Protein AF-A0A9R1A5L5-F1 (afdb_monomer_lite)

InterPro domains:
  IPR001245 Serine-threonine/tyrosine-protein kinase, catalytic domain [PF07714] (301-394)
  IPR009091 Regulator of chromosome condensation 1/beta-lactamase-inhibitor protein II [G3DSA:2.130.10.30] (58-279)
  IPR009091 Regulator of chromosome condensation 1/beta-lactamase-inhibitor protein II [SSF50985] (92-290)
  IPR011009 Protein kinase-like domain superfamily [SSF56112] (301-444)

Foldseek 3Di:
DDDDDDDDDDDDDPVVVVVVVVVVVVVVPDDPQQAQAFDQWEWEDEPPWIKTWGFDFDPQDPVRDTATWIWIQIPPVRDIATADDPPFHFPHKYYYYQKIKTWGDPPDQKIWIWMFRNVVCVVVVDPHTDTDIFDIGGDFRYKEDEAHKIWTAHSQRDIDIPPQPPFDDDPPQQFSDWEDANFKIWGQHPPHQLDIDMTGDQFDHDDQDDDPNHRFRFDDKYYEHFKIWTAGPQRDIDMGGDLEAPDDPVVGARAFDDWEYEHNKIWTQGPQQAIDMDPDDDPPLRRPFGFPDWYYYHRAIATHGPPDNDPDDDDDDDDADDDDDDDPLQAQLCCVVRVDDDLLRVLQSVLLVLLCQQQVDDQWDFDPPDPDDGDTDGSLVPLLVCLVVVNSVVRGHPVDPDDDDLLSVLSSLSSVLSSQSNPNDSVSHDRVVVVVVSNVVSVVSVVCVVPPVVDDDDDDDDDDDDDDYDDDDDDDDDDDDDDDDDDDDDDDDDDHDPPDPDDDDDDD

Structure (mmCIF, N/CA/C/O backbone):
data_AF-A0A9R1A5L5-F1
#
_entry.id   AF-A0A9R1A5L5-F1
#
loop_
_atom_site.group_PDB
_atom_site.id
_atom_site.type_symbol
_atom_site.label_atom_id
_atom_site.label_alt_id
_atom_site.label_comp_id
_atom_site.label_asym_id
_atom_site.label_entity_id
_atom_site.label_seq_id
_atom_site.pdbx_PDB_ins_code
_atom_site.Cartn_x
_atom_site.Cartn_y
_atom_site.Cartn_z
_atom_site.occupancy
_atom_site.B_iso_or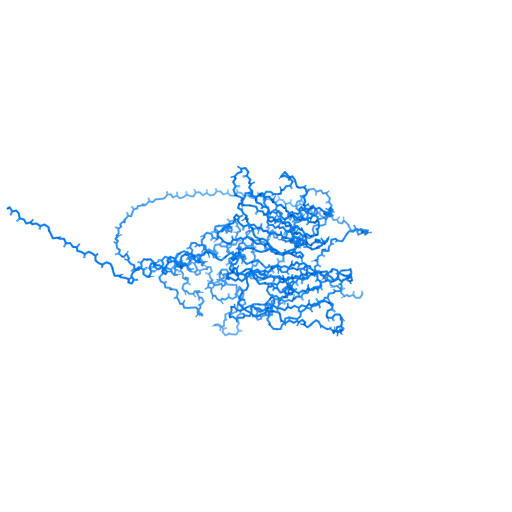_equiv
_atom_site.auth_seq_id
_atom_site.auth_comp_id
_atom_site.auth_asym_id
_atom_site.auth_atom_id
_atom_site.pdbx_PDB_model_num
ATOM 1 N N . MET A 1 1 ? -30.092 -5.924 -76.401 1.00 37.97 1 MET A N 1
ATOM 2 C CA . MET A 1 1 ? -28.611 -5.885 -76.373 1.00 37.97 1 MET A CA 1
ATOM 3 C C . MET A 1 1 ? -28.145 -4.656 -75.599 1.00 37.97 1 MET A C 1
ATOM 5 O O . MET A 1 1 ? -28.723 -3.603 -75.804 1.00 37.97 1 MET A O 1
ATOM 9 N N . SER A 1 2 ? -27.103 -4.815 -74.772 1.00 44.41 2 SER A N 1
ATOM 10 C CA . SER A 1 2 ? -26.184 -3.785 -74.235 1.00 44.41 2 SER A CA 1
ATOM 11 C C . SER A 1 2 ? -26.729 -2.521 -73.531 1.00 44.41 2 SER A C 1
ATOM 13 O O . SER A 1 2 ? -27.211 -1.591 -74.172 1.00 44.41 2 SER A O 1
ATOM 15 N N . ARG A 1 3 ? -26.439 -2.401 -72.224 1.00 32.78 3 ARG A N 1
ATOM 16 C CA . ARG A 1 3 ? -25.951 -1.151 -71.602 1.00 32.78 3 ARG A CA 1
ATOM 17 C C . ARG A 1 3 ? -24.809 -1.472 -70.624 1.00 32.78 3 ARG A C 1
ATOM 19 O O . ARG A 1 3 ? -24.817 -2.522 -69.991 1.00 32.78 3 ARG A O 1
ATOM 26 N N . ARG A 1 4 ? -23.810 -0.583 -70.570 1.00 36.88 4 ARG A N 1
ATOM 27 C CA . ARG A 1 4 ? -22.564 -0.703 -69.781 1.00 36.88 4 ARG A CA 1
ATOM 28 C C . ARG A 1 4 ? -22.771 -0.302 -68.306 1.00 36.88 4 ARG A C 1
ATOM 30 O O . ARG A 1 4 ? -23.670 0.499 -68.049 1.00 36.88 4 ARG A O 1
ATOM 37 N N . PRO A 1 5 ? -21.925 -0.767 -67.365 1.00 42.38 5 PRO A N 1
ATOM 38 C CA . PRO A 1 5 ? -21.884 -0.240 -66.001 1.00 42.38 5 PRO A CA 1
ATOM 39 C C . PRO A 1 5 ? -21.169 1.122 -65.943 1.00 42.38 5 PRO A C 1
ATOM 41 O O . PRO A 1 5 ? -20.256 1.384 -66.728 1.00 42.38 5 PRO A O 1
ATOM 44 N N . GLY A 1 6 ? -21.572 1.976 -64.999 1.00 34.03 6 GLY A N 1
ATOM 45 C CA . GLY A 1 6 ? -20.878 3.224 -64.665 1.00 34.03 6 GLY A CA 1
ATOM 46 C C . GLY A 1 6 ? -19.952 3.045 -63.459 1.00 34.03 6 GLY A C 1
ATOM 47 O O . GLY A 1 6 ? -20.330 2.391 -62.489 1.00 34.03 6 GLY A O 1
ATOM 48 N N . LEU A 1 7 ? -18.752 3.626 -63.519 1.00 41.19 7 LEU A N 1
ATOM 49 C CA . LEU A 1 7 ? -17.821 3.702 -62.388 1.00 41.19 7 LEU A CA 1
ATOM 50 C C . LEU A 1 7 ? -18.325 4.701 -61.336 1.00 41.19 7 LEU A C 1
ATOM 52 O O . LEU A 1 7 ? -18.767 5.792 -61.691 1.00 41.19 7 LEU A O 1
ATOM 56 N N . ALA A 1 8 ? -18.167 4.365 -60.055 1.00 35.00 8 ALA A N 1
ATOM 57 C CA . ALA A 1 8 ? -18.325 5.298 -58.942 1.00 35.00 8 ALA A CA 1
ATOM 58 C C . ALA A 1 8 ? -16.957 5.569 -58.297 1.00 35.00 8 ALA A C 1
ATOM 60 O O . ALA A 1 8 ? -16.282 4.647 -57.841 1.00 35.00 8 ALA A O 1
ATOM 61 N N . THR A 1 9 ? -16.541 6.834 -58.259 1.00 40.22 9 THR A N 1
ATOM 62 C CA . THR A 1 9 ? -15.321 7.280 -57.572 1.00 40.22 9 THR A CA 1
ATOM 63 C C . THR A 1 9 ? -15.618 7.564 -56.102 1.00 40.22 9 THR A C 1
ATOM 65 O O . THR A 1 9 ? -16.344 8.508 -55.794 1.00 40.22 9 THR A O 1
ATOM 68 N N . SER A 1 10 ? -15.043 6.775 -55.193 1.00 38.75 10 SER A N 1
ATOM 69 C CA . SER A 1 10 ? -15.162 6.990 -53.746 1.00 38.75 10 SER A CA 1
ATOM 70 C C . SER A 1 10 ? -14.060 7.919 -53.235 1.00 38.75 10 SER A C 1
ATOM 72 O O . SER A 1 10 ? -12.913 7.501 -53.090 1.00 38.75 10 SER A O 1
ATOM 74 N N . THR A 1 11 ? -14.406 9.166 -52.915 1.00 48.03 11 THR A N 1
ATOM 75 C CA . THR A 1 11 ? -13.534 10.093 -52.179 1.00 48.03 11 THR A CA 1
ATOM 76 C C . THR A 1 11 ? -13.901 10.089 -50.696 1.00 48.03 11 THR A C 1
ATOM 78 O O . THR A 1 11 ? -14.864 10.740 -50.291 1.00 48.03 11 THR A O 1
ATOM 81 N N . THR A 1 12 ? -13.134 9.378 -49.868 1.00 44.59 12 THR A N 1
ATOM 82 C CA . THR A 1 12 ? -13.241 9.477 -48.403 1.00 44.59 12 THR A CA 1
ATOM 83 C C . THR A 1 12 ? -12.660 10.815 -47.929 1.00 44.59 12 THR A C 1
ATOM 85 O O . THR A 1 12 ? -11.511 11.112 -48.265 1.00 44.59 12 THR A O 1
ATOM 88 N N . PRO A 1 13 ? -13.397 11.640 -47.164 1.00 43.03 13 PRO A N 1
ATOM 89 C CA . PRO A 1 13 ? -12.934 12.974 -46.800 1.00 43.03 13 PRO A CA 1
ATOM 90 C C . PRO A 1 13 ? -11.881 12.937 -45.679 1.00 43.03 13 PRO A C 1
ATOM 92 O O . PRO A 1 13 ? -12.052 12.257 -44.666 1.00 43.03 13 PRO A O 1
ATOM 95 N N . LEU A 1 14 ? -10.828 13.751 -45.841 1.00 43.03 14 LEU A N 1
ATOM 96 C CA . LEU A 1 14 ? -9.717 13.964 -44.895 1.00 43.03 14 LEU A CA 1
ATOM 97 C C . LEU A 1 14 ? -10.066 13.967 -43.383 1.00 43.03 14 LEU A C 1
ATOM 99 O O . LEU A 1 14 ? -9.310 13.348 -42.632 1.00 43.03 14 LEU A O 1
ATOM 103 N N . PRO A 1 15 ? -11.155 14.607 -42.893 1.00 49.44 15 PRO A N 1
ATOM 104 C CA . PRO A 1 15 ? -11.509 14.587 -41.466 1.00 49.44 15 PRO A CA 1
ATOM 105 C C . PRO A 1 15 ? -11.656 13.189 -40.849 1.00 49.44 15 PRO A C 1
ATOM 107 O O . PRO A 1 15 ? -11.360 13.027 -39.669 1.00 49.44 15 PRO A O 1
ATOM 110 N N . VAL A 1 16 ? -12.058 12.167 -41.614 1.00 43.97 16 VAL A N 1
ATOM 111 C CA . VAL A 1 16 ? -12.224 10.800 -41.080 1.00 43.97 16 VAL A CA 1
ATOM 112 C C . VAL A 1 16 ? -10.877 10.202 -40.657 1.00 43.97 16 VAL A C 1
ATOM 114 O O . VAL A 1 16 ? -10.789 9.537 -39.629 1.00 43.97 16 VAL A O 1
ATOM 117 N N . LEU A 1 17 ? -9.808 10.495 -41.402 1.00 44.62 17 LEU A N 1
ATOM 118 C CA . LEU A 1 17 ? -8.455 10.009 -41.114 1.00 44.62 17 LEU A CA 1
ATOM 119 C C . LEU A 1 17 ? -7.857 10.672 -39.861 1.00 44.62 17 LEU A C 1
ATOM 121 O O . LEU A 1 17 ? -7.192 10.001 -39.075 1.00 44.62 17 LEU A O 1
ATOM 125 N N . LEU A 1 18 ? -8.156 11.956 -39.632 1.00 44.53 18 LEU A N 1
ATOM 126 C CA . LEU A 1 18 ? -7.779 12.670 -38.404 1.00 44.53 18 LEU A CA 1
ATOM 127 C C . LEU A 1 18 ? -8.515 12.134 -37.168 1.00 44.53 18 LEU A C 1
ATOM 129 O O . LEU A 1 18 ? -7.899 11.975 -36.118 1.00 44.53 18 LEU A O 1
ATOM 133 N N . VAL A 1 19 ? -9.807 11.811 -37.290 1.00 50.56 19 VAL A N 1
ATOM 134 C CA . VAL A 1 19 ? -10.590 11.236 -36.182 1.00 50.56 19 VAL A CA 1
ATOM 135 C C . VAL A 1 19 ? -10.134 9.812 -35.855 1.00 50.56 19 VAL A C 1
ATOM 137 O O . VAL A 1 19 ? -9.987 9.489 -34.682 1.00 50.56 19 VAL A O 1
ATOM 140 N N . ILE A 1 20 ? -9.830 8.977 -36.855 1.00 49.62 20 ILE A N 1
ATOM 141 C CA . ILE A 1 20 ? -9.278 7.629 -36.621 1.00 49.62 20 ILE A CA 1
ATOM 142 C C . ILE A 1 20 ? -7.900 7.708 -35.943 1.00 49.62 20 ILE A C 1
ATOM 144 O O . ILE A 1 20 ? -7.653 6.965 -34.998 1.00 49.62 20 ILE A O 1
ATOM 148 N N . ALA A 1 21 ? -7.028 8.635 -36.358 1.00 49.62 21 ALA A N 1
ATOM 149 C CA . ALA A 1 21 ? -5.737 8.849 -35.701 1.00 49.62 21 ALA A CA 1
ATOM 150 C C . ALA A 1 21 ? -5.888 9.306 -34.235 1.00 49.62 21 ALA A C 1
ATOM 152 O O . ALA A 1 21 ? -5.154 8.837 -33.368 1.00 49.62 21 ALA A O 1
ATOM 153 N N . PHE A 1 22 ? -6.867 10.169 -33.942 1.00 47.28 22 PHE A N 1
ATOM 154 C CA . PHE A 1 22 ? -7.165 10.610 -32.577 1.00 47.28 22 PHE A CA 1
ATOM 155 C C . PHE A 1 22 ? -7.754 9.479 -31.716 1.00 47.28 22 PHE A C 1
ATOM 157 O O . PHE A 1 22 ? -7.359 9.309 -30.567 1.00 47.28 22 PHE A O 1
ATOM 164 N N . LEU A 1 23 ? -8.650 8.657 -32.273 1.00 42.59 23 LEU A N 1
ATOM 165 C CA . LEU A 1 23 ? -9.239 7.514 -31.570 1.00 42.59 23 LEU A CA 1
ATOM 166 C C . LEU A 1 23 ? -8.206 6.420 -31.272 1.00 42.59 23 LEU A C 1
ATOM 168 O O . LEU A 1 23 ? -8.178 5.922 -30.152 1.00 42.59 23 LEU A O 1
ATOM 172 N N . LEU A 1 24 ? -7.308 6.103 -32.212 1.00 42.16 24 LEU A N 1
ATOM 173 C CA . LEU A 1 24 ? -6.210 5.157 -31.972 1.00 42.16 24 LEU A CA 1
ATOM 174 C C . LEU A 1 24 ? -5.242 5.648 -30.881 1.00 42.16 24 LEU A C 1
ATOM 176 O O . LEU A 1 24 ? -4.742 4.836 -30.107 1.00 42.16 24 LEU A O 1
ATOM 180 N N . ALA A 1 25 ? -5.021 6.963 -30.771 1.00 38.12 25 ALA A N 1
ATOM 181 C CA . ALA A 1 25 ? -4.235 7.547 -29.682 1.00 38.12 25 ALA A CA 1
ATOM 182 C C . ALA A 1 25 ? -4.945 7.462 -28.314 1.00 38.12 25 ALA A C 1
ATOM 184 O O . ALA A 1 25 ? -4.282 7.296 -27.294 1.00 38.12 25 ALA A O 1
ATOM 185 N N . VAL A 1 26 ? -6.281 7.534 -28.277 1.00 40.06 26 VAL A N 1
ATOM 186 C CA . VAL A 1 26 ? -7.074 7.425 -27.037 1.00 40.06 26 VAL A CA 1
ATOM 187 C C . VAL A 1 26 ? -7.256 5.966 -26.595 1.00 40.06 26 VAL A C 1
ATOM 189 O O . VAL A 1 26 ? -7.152 5.675 -25.406 1.00 40.06 26 VAL A O 1
ATOM 192 N N . SER A 1 27 ? -7.441 5.023 -27.525 1.00 37.34 27 SER A N 1
ATOM 193 C CA . SER A 1 27 ? -7.513 3.584 -27.214 1.00 37.34 27 SER A CA 1
ATOM 194 C C . SER A 1 27 ? -6.209 3.013 -26.644 1.00 37.34 27 SER A C 1
ATOM 196 O O . SER A 1 27 ? -6.245 1.987 -25.974 1.00 37.34 27 SER A O 1
ATOM 198 N N . ALA A 1 28 ? -5.070 3.677 -26.862 1.00 35.06 28 ALA A N 1
ATOM 199 C CA . ALA A 1 28 ? -3.795 3.322 -26.241 1.00 35.06 28 ALA A CA 1
ATOM 200 C C . ALA A 1 28 ? -3.656 3.802 -24.776 1.00 35.06 28 ALA A C 1
ATOM 202 O O . ALA A 1 28 ? -2.717 3.400 -24.096 1.00 35.06 28 ALA A O 1
ATOM 203 N N . ALA A 1 29 ? -4.557 4.664 -24.284 1.00 38.41 29 ALA A N 1
ATOM 204 C CA . ALA A 1 29 ? -4.388 5.366 -23.006 1.00 38.41 29 ALA A CA 1
ATOM 205 C C . ALA A 1 29 ? -5.206 4.792 -21.829 1.00 38.41 29 ALA A C 1
ATOM 207 O O . ALA A 1 29 ? -4.864 5.049 -20.675 1.00 38.41 29 ALA A O 1
ATOM 208 N N . ALA A 1 30 ? -6.264 4.019 -22.093 1.00 40.41 30 ALA A N 1
ATOM 209 C CA . ALA A 1 30 ? -7.222 3.561 -21.080 1.00 40.41 30 ALA A CA 1
ATOM 210 C C . ALA A 1 30 ? -7.082 2.063 -20.749 1.00 40.41 30 ALA A C 1
ATOM 212 O O . ALA A 1 30 ? -7.980 1.263 -21.001 1.00 40.41 30 ALA A O 1
ATOM 213 N N . ALA A 1 31 ? -5.956 1.684 -20.140 1.00 34.56 31 ALA A N 1
ATOM 214 C CA . ALA A 1 31 ? -5.929 0.478 -19.312 1.00 34.56 31 ALA A CA 1
ATOM 215 C C . ALA A 1 31 ? -6.818 0.697 -18.065 1.00 34.56 31 ALA A C 1
ATOM 217 O O . ALA A 1 31 ? -6.885 1.835 -17.582 1.00 34.56 31 ALA A O 1
ATOM 218 N N . PRO A 1 32 ? -7.468 -0.343 -17.503 1.00 35.78 32 PRO A N 1
ATOM 219 C CA . PRO A 1 32 ? -8.155 -0.209 -16.221 1.00 35.78 32 PRO A CA 1
ATOM 220 C C . PRO A 1 32 ? -7.167 0.322 -15.168 1.00 35.78 32 PRO A C 1
ATOM 222 O O . PRO A 1 32 ? -5.999 -0.083 -15.173 1.00 35.78 32 PRO A O 1
ATOM 225 N N . PRO A 1 33 ? -7.580 1.245 -14.279 1.00 38.06 33 PRO A N 1
ATOM 226 C CA . PRO A 1 33 ? -6.658 1.853 -13.334 1.00 38.06 33 PRO A CA 1
ATOM 227 C C . PRO A 1 33 ? -6.081 0.773 -12.412 1.00 38.06 33 PRO A C 1
ATOM 229 O O . PRO A 1 33 ? -6.804 0.191 -11.605 1.00 38.06 33 PRO A O 1
ATOM 232 N N . SER A 1 34 ? -4.768 0.535 -12.514 1.00 41.78 34 SER A N 1
ATOM 233 C CA . SER A 1 34 ? -4.051 -0.393 -11.636 1.00 41.78 34 SER A CA 1
ATOM 234 C C . SER A 1 34 ? -4.328 -0.074 -10.157 1.00 41.78 34 SER A C 1
ATOM 236 O O . SER A 1 34 ? -4.468 1.109 -9.804 1.00 41.78 34 SER A O 1
ATOM 238 N N . PRO A 1 35 ? -4.447 -1.100 -9.292 1.00 49.62 35 PRO A N 1
ATOM 239 C CA . PRO A 1 35 ? -4.901 -0.930 -7.917 1.00 49.62 35 PRO A CA 1
ATOM 240 C C . PRO A 1 35 ? -4.022 0.063 -7.155 1.00 49.62 35 PRO A C 1
ATOM 242 O O . PRO A 1 35 ? -2.795 0.049 -7.268 1.00 49.62 35 PRO A O 1
ATOM 245 N N . ARG A 1 36 ? -4.655 0.937 -6.364 1.00 59.84 36 ARG A N 1
ATOM 246 C CA . ARG A 1 36 ? -3.934 1.922 -5.551 1.00 59.84 36 ARG A CA 1
ATOM 247 C C . ARG A 1 36 ? -3.180 1.215 -4.427 1.00 59.84 36 ARG A C 1
ATOM 249 O O . ARG A 1 36 ? -3.792 0.523 -3.618 1.00 59.84 36 ARG A O 1
ATOM 256 N N . GLN A 1 37 ? -1.864 1.402 -4.375 1.00 68.31 37 GLN A N 1
ATOM 257 C CA . GLN A 1 37 ? -0.991 0.774 -3.384 1.00 68.31 37 GLN A CA 1
ATOM 258 C C . GLN A 1 37 ? -0.606 1.786 -2.311 1.00 68.31 37 GLN A C 1
ATOM 260 O O . GLN A 1 37 ? 0.353 2.547 -2.441 1.00 68.31 37 GLN A O 1
ATOM 265 N N . PHE A 1 38 ? -1.392 1.794 -1.242 1.00 80.62 38 PHE A N 1
ATOM 266 C CA . PHE A 1 38 ? -1.188 2.651 -0.088 1.00 80.62 38 PHE A CA 1
ATOM 267 C C . PHE A 1 38 ? -1.077 1.815 1.175 1.00 80.62 38 PHE A C 1
ATOM 269 O O . PHE A 1 38 ? -1.925 0.959 1.423 1.00 80.62 38 PHE A O 1
ATOM 276 N N . SER A 1 39 ? -0.074 2.111 2.001 1.00 80.06 39 SER A N 1
ATOM 277 C CA . SER A 1 39 ? 0.008 1.529 3.333 1.00 80.06 39 SER A CA 1
ATOM 278 C C . SER A 1 39 ? -0.717 2.393 4.365 1.00 80.06 39 SER A C 1
ATOM 280 O O . SER A 1 39 ? -0.694 3.627 4.323 1.00 80.06 39 SER A O 1
ATOM 282 N N . THR A 1 40 ? -1.356 1.726 5.322 1.00 83.44 40 THR A N 1
ATOM 283 C CA . THR A 1 40 ? -1.915 2.327 6.543 1.00 83.44 40 THR A CA 1
ATOM 284 C C . THR A 1 40 ? -0.963 2.204 7.733 1.00 83.44 40 THR A C 1
ATOM 286 O O . THR A 1 40 ? -1.269 2.714 8.811 1.00 83.44 40 THR A O 1
ATOM 289 N N . VAL A 1 41 ? 0.193 1.564 7.536 1.00 86.19 41 VAL A N 1
ATOM 290 C CA . VAL A 1 41 ? 1.260 1.362 8.520 1.00 86.19 41 VAL A CA 1
ATOM 291 C C . VAL A 1 41 ? 2.593 1.763 7.896 1.00 86.19 41 VAL A C 1
ATOM 293 O O . VAL A 1 41 ? 2.825 1.495 6.726 1.00 86.19 41 VAL A O 1
ATOM 296 N N . ALA A 1 42 ? 3.494 2.364 8.665 1.00 90.56 42 ALA A N 1
ATOM 297 C CA . ALA A 1 42 ? 4.879 2.503 8.236 1.00 90.56 42 ALA A CA 1
ATOM 298 C C . ALA A 1 42 ? 5.851 2.396 9.420 1.00 90.56 42 ALA A C 1
ATOM 300 O O . ALA A 1 42 ? 5.500 2.715 10.562 1.00 90.56 42 ALA A O 1
ATOM 301 N N . ILE A 1 43 ? 7.080 1.961 9.146 1.00 91.19 43 ILE A N 1
ATOM 302 C CA . ILE A 1 43 ? 8.169 1.886 10.127 1.00 91.19 43 ILE A CA 1
ATOM 303 C C . ILE A 1 43 ? 9.138 3.042 9.871 1.00 91.19 43 ILE A C 1
ATOM 305 O O . ILE A 1 43 ? 9.536 3.287 8.738 1.00 91.19 43 ILE A O 1
ATOM 309 N N . SER A 1 44 ? 9.553 3.739 10.929 1.00 93.88 44 SER A N 1
ATOM 310 C CA . SER A 1 44 ? 10.664 4.691 10.871 1.00 93.88 44 SER A CA 1
ATOM 311 C C . SER A 1 44 ? 11.749 4.350 11.880 1.00 93.88 44 SER A C 1
ATOM 313 O O . SER A 1 44 ? 11.475 3.882 12.986 1.00 93.88 44 SER A O 1
ATOM 315 N N . HIS A 1 45 ? 12.990 4.673 11.530 1.00 91.44 45 HIS A N 1
ATOM 316 C CA . HIS A 1 45 ? 14.138 4.560 12.421 1.00 91.44 45 HIS A CA 1
ATOM 317 C C . HIS A 1 45 ? 14.719 5.941 12.713 1.00 91.44 45 HIS A C 1
ATOM 319 O O . HIS A 1 45 ? 15.221 6.613 11.811 1.00 91.44 45 HIS A O 1
ATOM 325 N N . THR A 1 46 ? 14.693 6.344 13.983 1.00 88.88 46 THR A N 1
ATOM 326 C CA . THR A 1 46 ? 15.476 7.483 14.484 1.00 88.88 46 THR A CA 1
ATOM 327 C C . THR A 1 46 ? 16.884 7.004 14.870 1.00 88.88 46 THR A C 1
ATOM 329 O O . THR A 1 46 ? 17.234 5.838 14.673 1.00 88.88 46 THR A O 1
ATOM 332 N N . ARG A 1 47 ? 17.713 7.874 15.461 1.00 83.94 47 ARG A N 1
ATOM 333 C CA . ARG A 1 47 ? 19.045 7.483 15.966 1.00 83.94 47 ARG A CA 1
ATOM 334 C C . ARG A 1 47 ? 18.980 6.414 17.068 1.00 83.94 47 ARG A C 1
ATOM 336 O O . ARG A 1 47 ? 19.864 5.566 17.127 1.00 83.94 47 ARG A O 1
ATOM 343 N N . ASN A 1 48 ? 17.947 6.461 17.918 1.00 84.75 48 ASN A N 1
ATOM 344 C CA . ASN A 1 48 ? 17.871 5.691 19.169 1.00 84.75 48 ASN A CA 1
ATOM 345 C C . ASN A 1 48 ? 16.581 4.862 19.329 1.00 84.75 48 ASN A C 1
ATOM 347 O O . ASN A 1 48 ? 16.488 4.068 20.267 1.00 84.75 48 ASN A O 1
ATOM 351 N N . SER A 1 49 ? 15.579 5.041 18.464 1.00 89.00 49 SER A N 1
ATOM 352 C CA . SER A 1 49 ? 14.295 4.337 18.552 1.00 89.00 49 SER A CA 1
ATOM 353 C C . SER A 1 49 ? 13.770 3.894 17.190 1.00 89.00 49 SER A C 1
ATOM 355 O O . SER A 1 49 ? 14.040 4.508 16.158 1.00 89.00 49 SER A O 1
ATOM 357 N N . THR A 1 50 ? 12.980 2.821 17.204 1.00 90.75 50 THR A N 1
ATOM 358 C CA . THR A 1 50 ? 12.119 2.453 16.072 1.00 90.75 50 THR A CA 1
ATOM 359 C C . THR A 1 50 ? 10.711 2.953 16.366 1.00 90.75 50 THR A C 1
ATOM 361 O O . THR A 1 50 ? 10.180 2.715 17.451 1.00 90.75 50 THR A O 1
ATOM 364 N N . LEU A 1 51 ? 10.120 3.664 15.414 1.00 92.12 51 LEU A N 1
ATOM 365 C CA . LEU A 1 51 ? 8.755 4.167 15.450 1.00 92.12 51 LEU A CA 1
ATOM 366 C C . LEU A 1 51 ? 7.898 3.255 14.573 1.00 92.12 51 LEU A C 1
ATOM 368 O O . LEU A 1 51 ? 8.170 3.125 13.384 1.00 92.12 51 LEU A O 1
ATOM 372 N N . VAL A 1 52 ? 6.858 2.652 15.146 1.00 91.88 52 VAL A N 1
ATOM 373 C CA . VAL A 1 52 ? 5.820 1.957 14.371 1.00 91.88 52 VAL A CA 1
ATOM 374 C C . VAL A 1 52 ? 4.615 2.882 14.296 1.00 91.88 52 VAL A C 1
ATOM 376 O O . VAL A 1 52 ? 4.015 3.201 15.326 1.00 91.88 52 VAL A O 1
ATOM 379 N N . CYS A 1 53 ? 4.308 3.353 13.093 1.00 91.81 53 CYS A N 1
ATOM 380 C CA . CYS A 1 53 ? 3.257 4.321 12.804 1.00 91.81 53 CYS A CA 1
ATOM 381 C C . CYS A 1 53 ? 2.062 3.640 12.141 1.00 91.81 53 CYS A C 1
ATOM 383 O O . CYS A 1 53 ? 2.249 2.789 11.278 1.00 91.81 53 CYS A O 1
ATOM 385 N N . ALA A 1 54 ? 0.844 4.031 12.514 1.00 89.62 54 ALA A N 1
ATOM 386 C CA . ALA A 1 54 ? -0.389 3.511 11.937 1.00 89.62 54 ALA A CA 1
ATOM 387 C C . ALA A 1 54 ? -1.472 4.594 11.820 1.00 89.62 54 ALA A C 1
ATOM 389 O O . ALA A 1 54 ? -1.560 5.513 12.644 1.00 89.62 54 ALA A O 1
ATOM 390 N N . LEU A 1 55 ? -2.327 4.447 10.809 1.00 83.81 55 LEU A N 1
ATOM 391 C CA . LEU A 1 55 ? -3.599 5.151 10.693 1.00 83.81 55 LEU A CA 1
ATOM 392 C C . LEU A 1 55 ? -4.674 4.404 11.482 1.00 83.81 55 LEU A C 1
ATOM 394 O O . LEU A 1 55 ? -5.061 3.290 11.138 1.00 83.81 55 LEU A O 1
ATOM 398 N N . ILE A 1 56 ? -5.169 5.037 12.542 1.00 80.75 56 ILE A N 1
ATOM 399 C CA . ILE A 1 56 ? -6.206 4.494 13.419 1.00 80.75 56 ILE A CA 1
ATOM 400 C C . ILE A 1 56 ? -7.497 5.257 13.146 1.00 80.75 56 ILE A C 1
ATOM 402 O O . ILE A 1 56 ? -7.564 6.470 13.337 1.00 80.75 56 ILE A O 1
ATOM 406 N N . ILE A 1 57 ? -8.531 4.554 12.692 1.00 69.19 57 ILE A N 1
ATOM 407 C CA . ILE A 1 57 ? -9.861 5.137 12.506 1.00 69.19 57 ILE A CA 1
ATOM 408 C C . ILE A 1 57 ? -10.525 5.204 13.883 1.00 69.19 57 ILE A C 1
ATOM 410 O O . ILE A 1 57 ? -10.915 4.174 14.438 1.00 69.19 57 ILE A O 1
ATOM 414 N N . ASP A 1 58 ? -10.645 6.408 14.447 1.00 57.69 58 ASP A N 1
ATOM 415 C CA . ASP A 1 58 ? -11.466 6.596 15.642 1.00 57.69 58 ASP A CA 1
ATOM 416 C C . ASP A 1 58 ? -12.932 6.309 15.307 1.00 57.69 58 ASP A C 1
ATOM 418 O O . ASP A 1 58 ? -13.390 6.536 14.181 1.00 57.69 58 ASP A O 1
ATOM 422 N N . ARG A 1 59 ? -13.675 5.799 16.298 1.00 51.84 59 ARG A N 1
ATOM 423 C CA . ARG A 1 59 ? -15.081 5.418 16.118 1.00 51.84 59 ARG A CA 1
ATOM 424 C C . ARG A 1 59 ? -15.870 6.558 15.480 1.00 51.84 59 ARG A C 1
ATOM 426 O O . ARG A 1 59 ? -15.786 7.701 15.917 1.00 51.84 59 ARG A O 1
ATOM 433 N N . VAL A 1 60 ? -16.647 6.186 14.468 1.00 49.41 60 VAL A N 1
ATOM 434 C CA . VAL A 1 60 ? -17.515 7.060 13.678 1.00 49.41 60 VAL A CA 1
ATOM 435 C C . VAL A 1 60 ? -18.323 7.977 14.606 1.00 49.41 60 VAL A C 1
ATOM 437 O O . VAL A 1 60 ? -19.118 7.486 15.407 1.00 49.41 60 VAL A O 1
ATOM 440 N N . ASN A 1 61 ? -18.114 9.296 14.501 1.00 44.00 61 ASN A N 1
ATOM 441 C CA . ASN A 1 61 ? -18.967 10.284 15.171 1.00 44.00 61 ASN A CA 1
ATOM 442 C C . ASN A 1 61 ? -20.408 10.143 14.653 1.00 44.00 61 ASN A C 1
ATOM 444 O O . ASN A 1 61 ? -20.603 9.697 13.524 1.00 44.00 61 ASN A O 1
ATOM 448 N N . GLU A 1 62 ? -21.418 10.558 15.423 1.00 46.03 62 GLU A N 1
ATOM 449 C CA . GLU A 1 62 ? -22.836 10.358 15.056 1.00 46.03 62 GLU A CA 1
ATOM 450 C C . GLU A 1 62 ? -23.227 10.995 13.702 1.00 46.03 62 GLU A C 1
ATOM 452 O O . GLU A 1 62 ? -24.135 10.509 13.028 1.00 46.03 62 GLU A O 1
ATOM 457 N N . ASP A 1 63 ? -22.467 11.991 13.232 1.00 43.31 63 ASP A N 1
ATOM 458 C CA . ASP A 1 63 ? -22.599 12.613 11.905 1.00 43.31 63 ASP A CA 1
ATOM 459 C C . ASP A 1 63 ? -22.039 11.761 10.745 1.00 43.31 63 ASP A C 1
ATOM 461 O O . ASP A 1 63 ? -22.143 12.120 9.570 1.00 43.31 63 ASP A O 1
ATOM 465 N N . GLY A 1 64 ? -21.437 10.605 11.029 1.00 42.59 64 GLY A N 1
ATOM 466 C CA . GLY A 1 64 ? -20.850 9.686 10.051 1.00 42.59 64 GLY A CA 1
ATOM 467 C C . GLY A 1 64 ? -19.548 10.169 9.403 1.00 42.59 64 GLY A C 1
ATOM 468 O O . GLY A 1 64 ? -19.232 9.729 8.301 1.00 42.59 64 GLY A O 1
ATOM 469 N N . GLY A 1 65 ? -18.820 11.074 10.061 1.00 43.00 65 GLY A N 1
ATOM 470 C CA . GLY A 1 65 ? -17.422 11.386 9.760 1.00 43.00 65 GLY A CA 1
ATOM 471 C C . GLY A 1 65 ? -16.501 10.635 10.723 1.00 43.00 65 GLY A C 1
ATOM 472 O O . GLY A 1 65 ? -16.504 10.915 11.922 1.00 43.00 65 GLY A O 1
ATOM 473 N N . GLY A 1 66 ? -15.739 9.664 10.218 1.00 51.72 66 GLY A N 1
ATOM 474 C CA . GLY A 1 66 ? -14.685 8.992 10.982 1.00 51.72 66 GLY A CA 1
ATOM 475 C C . GLY A 1 66 ? -13.367 9.751 10.851 1.00 51.72 66 GLY A C 1
ATOM 476 O O . GLY A 1 66 ? -12.835 9.868 9.749 1.00 51.72 66 GLY A O 1
ATOM 477 N N . ASN A 1 67 ? -12.819 10.250 11.961 1.00 61.22 67 ASN A N 1
ATOM 478 C CA . ASN A 1 67 ? -11.519 10.920 11.946 1.00 61.22 67 ASN A CA 1
ATOM 479 C C . ASN A 1 67 ? -10.393 9.880 12.044 1.00 61.22 67 ASN A C 1
ATOM 481 O O . ASN A 1 67 ? -10.202 9.256 13.088 1.00 61.22 67 ASN A O 1
ATOM 485 N N . SER A 1 68 ? -9.604 9.725 10.980 1.00 69.19 68 SER A N 1
ATOM 486 C CA . SER A 1 68 ? -8.352 8.964 11.032 1.00 69.19 68 SER A CA 1
ATOM 487 C C . SER A 1 68 ? -7.312 9.719 11.870 1.00 69.19 68 SER A C 1
ATOM 489 O O . SER A 1 68 ? -6.938 10.845 11.529 1.00 69.19 68 SER A O 1
ATOM 491 N N . LYS A 1 69 ? -6.787 9.102 12.925 1.00 82.25 69 LYS A N 1
ATOM 492 C CA . LYS A 1 69 ? -5.642 9.606 13.686 1.00 82.25 69 LYS A CA 1
ATOM 493 C C . LYS A 1 69 ? -4.378 8.872 13.261 1.00 82.25 69 LYS A C 1
ATOM 495 O O . LYS A 1 69 ? -4.305 7.652 13.363 1.00 82.25 69 LYS A O 1
ATOM 500 N N . LEU A 1 70 ? -3.362 9.622 12.846 1.00 89.75 70 LEU A N 1
ATOM 501 C CA . LEU A 1 70 ? -2.016 9.089 12.663 1.00 89.75 70 LEU A CA 1
ATOM 502 C C . LEU A 1 70 ? -1.321 9.027 14.025 1.00 89.75 70 LEU A C 1
ATOM 504 O O . LEU A 1 70 ? -1.107 10.059 14.668 1.00 89.75 70 LEU A O 1
ATOM 508 N N . GLN A 1 71 ? -0.985 7.821 14.478 1.00 91.00 71 GLN A N 1
ATOM 509 C CA . GLN A 1 71 ? -0.262 7.601 15.730 1.00 91.00 71 GLN A CA 1
ATOM 510 C C . GLN A 1 71 ? 0.993 6.768 15.493 1.00 91.00 71 GLN A C 1
ATOM 512 O O . GLN A 1 71 ? 0.963 5.804 14.736 1.00 91.00 71 GLN A O 1
ATOM 517 N N . CYS A 1 72 ? 2.080 7.109 16.184 1.00 91.88 72 CYS A N 1
ATOM 518 C CA . CYS A 1 72 ? 3.296 6.305 16.214 1.00 91.88 72 CYS A CA 1
ATOM 519 C C . CYS A 1 72 ? 3.632 5.899 17.642 1.00 91.88 72 CYS A C 1
ATOM 521 O O . CYS A 1 72 ? 3.621 6.734 18.551 1.00 91.88 72 CYS A O 1
ATOM 523 N N . LYS A 1 73 ? 3.977 4.626 17.826 1.00 91.81 73 LYS A N 1
ATOM 524 C CA . LYS A 1 73 ? 4.536 4.097 19.068 1.00 91.81 73 LYS A CA 1
ATOM 525 C C . LYS A 1 73 ? 6.047 3.971 18.917 1.00 91.81 73 LYS A C 1
ATOM 527 O O . LYS A 1 73 ? 6.529 3.275 18.026 1.00 91.81 73 LYS A O 1
ATOM 532 N N . SER A 1 74 ? 6.782 4.644 19.792 1.00 91.06 74 SER A N 1
ATOM 533 C CA . SER A 1 74 ? 8.236 4.545 19.876 1.00 91.06 74 SER A CA 1
ATOM 534 C C . SER A 1 74 ? 8.646 3.321 20.691 1.00 91.06 74 SER A C 1
ATOM 536 O O . SER A 1 74 ? 8.010 2.979 21.688 1.00 91.06 74 SER A O 1
ATOM 538 N N . MET A 1 75 ? 9.695 2.635 20.245 1.00 87.19 75 MET A N 1
ATOM 539 C CA . MET A 1 75 ? 10.259 1.445 20.875 1.00 87.19 75 MET A CA 1
ATOM 540 C C . MET A 1 75 ? 11.760 1.676 21.113 1.00 87.19 75 MET A C 1
ATOM 542 O O . MET A 1 75 ? 12.458 2.068 20.172 1.00 87.19 75 MET A O 1
ATOM 546 N N . PRO A 1 76 ? 12.297 1.400 22.321 1.00 84.94 76 PRO A N 1
ATOM 547 C CA . PRO A 1 76 ? 11.673 0.669 23.437 1.00 84.94 76 PRO A CA 1
ATOM 548 C C . PRO A 1 76 ? 10.785 1.469 24.393 1.00 84.94 76 PRO A C 1
ATOM 550 O O . PRO A 1 76 ? 10.111 0.857 25.214 1.00 84.94 76 PRO A O 1
ATOM 553 N N . ASP A 1 77 ? 10.821 2.797 24.343 1.00 86.50 77 ASP A N 1
ATOM 554 C CA . ASP A 1 77 ? 10.238 3.698 25.346 1.00 86.50 77 ASP A CA 1
ATOM 555 C C . ASP A 1 77 ? 8.709 3.601 25.474 1.00 86.50 77 ASP A C 1
ATOM 557 O O . ASP A 1 77 ? 8.137 4.074 26.453 1.00 86.50 77 ASP A O 1
ATOM 561 N N . GLY A 1 78 ? 8.030 2.990 24.501 1.00 85.94 78 GLY A N 1
ATOM 562 C CA . GLY A 1 78 ? 6.584 2.776 24.496 1.00 85.94 78 GLY A CA 1
ATOM 563 C C . GLY A 1 78 ? 5.769 4.052 24.282 1.00 85.94 78 GLY A C 1
ATOM 564 O O . GLY A 1 78 ? 4.539 3.983 24.255 1.00 85.94 78 GLY A O 1
ATOM 565 N N . ARG A 1 79 ? 6.433 5.206 24.125 1.00 88.38 79 ARG A N 1
ATOM 566 C CA . ARG A 1 79 ? 5.812 6.525 24.007 1.00 88.38 79 ARG A CA 1
ATOM 567 C C . ARG A 1 79 ? 4.944 6.591 22.758 1.00 88.38 79 ARG A C 1
ATOM 569 O O . ARG A 1 79 ? 5.422 6.378 21.644 1.00 88.38 79 ARG A O 1
ATOM 576 N N . LEU A 1 80 ? 3.673 6.920 22.960 1.00 90.50 80 LEU A N 1
ATOM 577 C CA . LEU A 1 80 ? 2.713 7.152 21.891 1.00 90.50 80 LEU A CA 1
ATOM 578 C C . LEU A 1 80 ? 2.703 8.641 21.523 1.00 90.50 80 LEU A C 1
ATOM 580 O O . LEU A 1 80 ? 2.497 9.492 22.387 1.00 90.50 80 LEU A O 1
ATOM 584 N N . THR A 1 81 ? 2.874 8.946 20.240 1.00 90.06 81 THR A N 1
ATOM 585 C CA . THR A 1 81 ? 2.802 10.305 19.687 1.00 90.06 81 THR A CA 1
ATOM 586 C C . THR A 1 81 ? 1.711 10.348 18.622 1.00 90.06 81 THR A C 1
ATOM 588 O O . THR A 1 81 ? 1.644 9.465 17.772 1.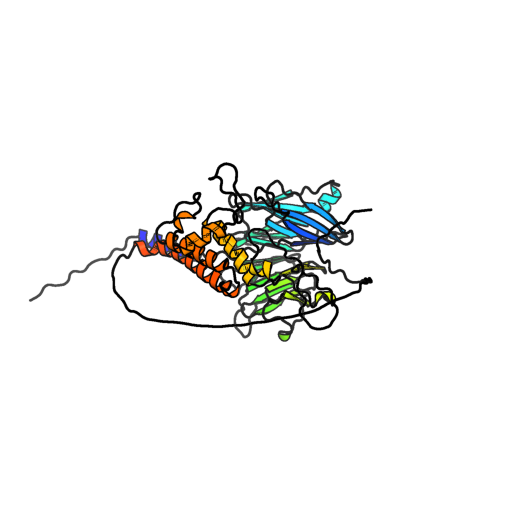00 90.06 81 THR A O 1
ATOM 591 N N . SER A 1 82 ? 0.844 11.364 18.662 1.00 90.19 82 SER A N 1
ATOM 592 C CA . SER A 1 82 ? -0.187 11.596 17.638 1.00 90.19 82 SER A CA 1
ATOM 593 C C . SER A 1 82 ? 0.212 12.754 16.725 1.00 90.19 82 SER A C 1
ATOM 595 O O . SER A 1 82 ? 0.666 13.791 17.212 1.00 90.19 82 SER A O 1
ATOM 597 N N . TYR A 1 83 ? 0.004 12.589 15.420 1.00 90.00 83 TYR A N 1
ATOM 598 C CA . TYR A 1 83 ? 0.359 13.558 14.385 1.00 90.00 83 TYR A CA 1
ATOM 599 C C . TYR A 1 83 ? -0.927 14.205 13.854 1.00 90.00 83 TYR A C 1
ATOM 601 O O . TYR A 1 83 ? -1.823 13.490 13.398 1.00 90.00 83 TYR A O 1
ATOM 609 N N . PRO A 1 84 ? -1.078 15.538 13.959 1.00 81.62 84 PRO A N 1
ATOM 610 C CA . PRO A 1 84 ? -2.338 16.197 13.646 1.00 81.62 84 PRO A CA 1
ATOM 611 C C . PRO A 1 84 ? -2.578 16.292 12.134 1.00 81.62 84 PRO A C 1
ATOM 613 O O . PRO A 1 84 ? -1.752 16.815 11.384 1.00 81.62 84 PRO A O 1
ATOM 616 N N . SER A 1 85 ? -3.760 15.856 11.703 1.00 73.19 85 SER A N 1
ATOM 617 C CA . SER A 1 85 ? -4.365 16.255 10.433 1.00 73.19 85 SER A CA 1
ATOM 618 C C . SER A 1 85 ? -4.867 17.698 10.529 1.00 73.19 85 SER A C 1
ATOM 620 O O . SER A 1 85 ? -5.511 18.062 11.512 1.00 73.19 85 SER A O 1
ATOM 622 N N . ALA A 1 86 ? -4.608 18.514 9.505 1.00 64.88 86 ALA A N 1
ATOM 623 C CA . ALA A 1 86 ? -5.204 19.845 9.382 1.00 64.88 86 ALA A CA 1
ATOM 624 C C . ALA A 1 86 ? -6.587 19.708 8.725 1.00 64.88 86 ALA A C 1
ATOM 626 O O . ALA A 1 86 ? -6.719 19.894 7.518 1.00 64.88 86 ALA A O 1
ATOM 627 N N . ASP A 1 87 ? -7.560 19.265 9.525 1.00 68.62 87 ASP A N 1
ATOM 628 C CA . ASP A 1 87 ? -8.983 19.034 9.210 1.00 68.62 87 ASP A CA 1
ATOM 629 C C . ASP A 1 87 ? -9.305 17.994 8.114 1.00 68.62 87 ASP A C 1
ATOM 631 O O . ASP A 1 87 ? -10.415 17.467 8.077 1.00 68.62 87 ASP A O 1
ATOM 635 N N . ILE A 1 88 ? -8.338 17.617 7.273 1.00 75.81 88 ILE A N 1
ATOM 636 C CA . ILE A 1 88 ? -8.469 16.568 6.253 1.00 75.81 88 ILE A CA 1
ATOM 637 C C . ILE A 1 88 ? -7.814 15.272 6.767 1.00 75.81 88 ILE A C 1
ATOM 639 O O . ILE A 1 88 ? -6.621 15.301 7.085 1.00 75.81 88 ILE A O 1
ATOM 643 N N . PRO A 1 89 ? -8.539 14.138 6.845 1.00 78.19 89 PRO A N 1
ATOM 644 C CA . PRO A 1 89 ? -7.984 12.866 7.305 1.00 78.19 89 PRO A CA 1
ATOM 645 C C . PRO A 1 89 ? -6.850 12.357 6.402 1.00 78.19 89 PRO A C 1
ATOM 647 O O . PRO A 1 89 ? -6.819 12.614 5.195 1.00 78.19 89 PRO A O 1
ATOM 650 N N . PHE A 1 90 ? -5.928 11.596 6.994 1.00 84.12 90 PHE A N 1
ATOM 651 C CA . PHE A 1 90 ? -4.884 10.897 6.251 1.00 84.12 90 PHE A CA 1
ATOM 652 C C . PHE A 1 90 ? -5.451 9.603 5.665 1.00 84.12 90 PHE A C 1
ATOM 654 O O . PHE A 1 90 ? -6.082 8.825 6.380 1.00 84.12 90 PHE A O 1
ATOM 661 N N . ASN A 1 91 ? -5.205 9.356 4.379 1.00 81.81 91 ASN A N 1
ATOM 662 C CA . ASN A 1 91 ? -5.642 8.135 3.696 1.00 81.81 91 ASN A CA 1
ATOM 663 C C . ASN A 1 91 ? -4.512 7.114 3.495 1.00 81.81 91 ASN A C 1
ATOM 665 O O . ASN A 1 91 ? -4.793 5.937 3.297 1.00 81.81 91 ASN A O 1
ATOM 669 N N . ALA A 1 92 ? -3.254 7.554 3.556 1.00 87.31 92 ALA A N 1
ATOM 670 C CA . ALA A 1 92 ? -2.078 6.702 3.424 1.00 87.31 92 ALA A CA 1
ATOM 671 C C . ALA A 1 92 ? -0.888 7.282 4.197 1.00 87.31 92 ALA A C 1
ATOM 673 O O . ALA A 1 92 ? -0.796 8.499 4.389 1.00 87.31 92 ALA A O 1
ATOM 674 N N . ILE A 1 93 ? 0.045 6.421 4.601 1.00 91.94 93 ILE A N 1
ATOM 675 C CA . ILE A 1 93 ? 1.322 6.816 5.201 1.00 91.94 93 ILE A CA 1
ATOM 676 C C . ILE A 1 93 ? 2.495 6.073 4.568 1.00 91.94 93 ILE A C 1
ATOM 678 O O . ILE A 1 93 ? 2.338 5.000 3.994 1.00 91.94 93 ILE A O 1
ATOM 682 N N . ALA A 1 94 ? 3.671 6.677 4.685 1.00 94.00 94 ALA A N 1
ATOM 683 C CA . ALA A 1 94 ? 4.959 6.088 4.338 1.00 94.00 94 ALA A CA 1
ATOM 684 C C . ALA A 1 94 ? 6.004 6.640 5.319 1.00 94.00 94 ALA A C 1
ATOM 686 O O . ALA A 1 94 ? 5.844 7.756 5.813 1.00 94.00 94 ALA A O 1
ATOM 687 N N . ALA A 1 95 ? 7.045 5.886 5.651 1.00 94.31 95 ALA A N 1
ATOM 688 C CA . ALA A 1 95 ? 8.056 6.310 6.617 1.00 94.31 95 ALA A CA 1
ATOM 689 C C . ALA A 1 95 ? 9.386 5.608 6.335 1.00 94.31 95 ALA A C 1
ATOM 691 O O . ALA A 1 95 ? 9.424 4.623 5.603 1.00 94.31 95 ALA A O 1
ATOM 692 N N . GLY A 1 96 ? 10.469 6.133 6.899 1.00 92.81 96 GLY A N 1
ATOM 693 C CA . GLY A 1 96 ? 11.803 5.588 6.677 1.00 92.81 96 GLY A CA 1
ATOM 694 C C . GLY A 1 96 ? 12.808 6.101 7.699 1.00 92.81 96 GLY A C 1
ATOM 695 O O . GLY A 1 96 ? 12.496 6.323 8.867 1.00 92.81 96 GLY A O 1
ATOM 696 N N . LYS A 1 97 ? 14.054 6.293 7.281 1.00 93.31 97 LYS A N 1
ATOM 697 C CA . LYS A 1 97 ? 15.118 6.801 8.147 1.00 93.31 97 LYS A CA 1
ATOM 698 C C . LYS A 1 97 ? 14.860 8.268 8.501 1.00 93.31 97 LYS A C 1
ATOM 700 O O . LYS A 1 97 ? 14.994 9.142 7.654 1.00 93.31 97 LYS A O 1
ATOM 705 N N . ASP A 1 98 ? 14.590 8.515 9.779 1.00 93.62 98 ASP A N 1
ATOM 706 C CA . ASP A 1 98 ? 14.391 9.835 10.389 1.00 93.62 98 ASP A CA 1
ATOM 707 C C . ASP A 1 98 ? 13.152 10.626 9.914 1.00 93.62 98 ASP A C 1
ATOM 709 O O . ASP A 1 98 ? 13.053 11.819 10.203 1.00 93.62 98 ASP A O 1
ATOM 713 N N . PHE A 1 99 ? 12.170 9.985 9.259 1.00 95.44 99 PHE A N 1
ATOM 714 C CA . PHE A 1 99 ? 10.957 10.679 8.804 1.00 95.44 99 PHE A CA 1
ATOM 715 C C . PHE A 1 99 ? 9.661 9.855 8.811 1.00 95.44 99 PHE A C 1
ATOM 717 O O . PHE A 1 99 ? 9.669 8.626 8.761 1.00 95.44 99 PHE A O 1
ATOM 724 N N . LEU A 1 100 ? 8.536 10.574 8.795 1.00 95.88 100 LEU A N 1
ATOM 725 C CA . LEU A 1 100 ? 7.188 10.069 8.520 1.00 95.88 100 LEU A CA 1
ATOM 726 C C . LEU A 1 100 ? 6.471 10.981 7.520 1.00 95.88 100 LEU A C 1
ATOM 728 O O . LEU A 1 100 ? 6.551 12.209 7.613 1.00 95.88 100 LEU A O 1
ATOM 732 N N . CYS A 1 101 ? 5.704 10.375 6.622 1.00 95.38 101 CYS A N 1
ATOM 733 C CA . CYS A 1 101 ? 4.800 11.033 5.694 1.00 95.38 101 CYS A CA 1
ATOM 734 C C . CYS A 1 101 ? 3.344 10.653 5.946 1.00 95.38 101 CYS A C 1
ATOM 736 O O . CYS A 1 101 ? 3.022 9.491 6.186 1.00 95.38 101 CYS A O 1
ATOM 738 N N . GLY A 1 102 ? 2.461 11.642 5.815 1.00 93.00 102 GLY A N 1
ATOM 739 C CA . GLY A 1 102 ? 1.014 11.452 5.773 1.00 93.00 102 GLY A CA 1
ATOM 740 C C . GLY A 1 102 ? 0.433 12.067 4.509 1.00 93.00 102 GLY A C 1
ATOM 741 O O . GLY A 1 102 ? 0.543 13.281 4.305 1.00 93.00 102 GLY A O 1
ATOM 742 N N . LEU A 1 103 ? -0.185 11.231 3.676 1.00 90.06 103 LEU A N 1
ATOM 743 C CA . LEU A 1 103 ? -0.932 11.646 2.496 1.00 90.06 103 LEU A CA 1
ATOM 744 C C . LEU A 1 103 ? -2.371 11.981 2.885 1.00 90.06 103 LEU A C 1
ATOM 746 O O . LEU A 1 103 ? -2.997 11.283 3.682 1.00 90.06 103 LEU A O 1
ATOM 750 N N . MET A 1 104 ? -2.888 13.053 2.302 1.00 86.69 104 MET A N 1
ATOM 751 C CA . MET A 1 104 ? -4.283 13.466 2.372 1.00 86.69 104 MET A CA 1
ATOM 752 C C . MET A 1 104 ? -4.793 13.646 0.943 1.00 86.69 104 MET A C 1
ATOM 754 O O . MET A 1 104 ? -4.088 14.209 0.100 1.00 86.69 104 MET A O 1
ATOM 758 N N . ALA A 1 105 ? -6.031 13.233 0.689 1.00 77.25 105 ALA A N 1
ATOM 759 C CA . ALA A 1 105 ? -6.743 13.488 -0.560 1.00 77.25 105 ALA A CA 1
ATOM 760 C C . ALA A 1 105 ? -7.848 14.537 -0.317 1.00 77.25 105 ALA A C 1
ATOM 762 O O . ALA A 1 105 ? -8.987 14.160 -0.029 1.00 77.25 105 ALA A O 1
ATOM 763 N N . PRO A 1 106 ? -7.539 15.851 -0.347 1.00 62.41 106 PRO A N 1
ATOM 764 C CA . PRO A 1 106 ? -8.567 16.888 -0.345 1.00 62.41 106 PRO A CA 1
ATOM 765 C C . PRO A 1 106 ? -9.573 16.692 -1.488 1.00 62.41 106 PRO A C 1
ATOM 767 O O . PRO A 1 106 ? -9.238 16.220 -2.575 1.00 62.41 106 PRO A O 1
ATOM 770 N N . VAL A 1 107 ? -10.817 17.111 -1.250 1.00 60.94 107 VAL A N 1
ATOM 771 C CA . VAL A 1 107 ? -11.883 17.090 -2.260 1.00 60.94 107 VAL A CA 1
ATOM 772 C C . VAL A 1 107 ? -11.438 17.880 -3.500 1.00 60.94 107 VAL A C 1
ATOM 774 O O . VAL A 1 107 ? -10.967 19.008 -3.372 1.00 60.94 107 VAL A O 1
ATOM 777 N N . GLY A 1 108 ? -11.602 17.296 -4.693 1.00 60.41 108 GLY A N 1
ATOM 778 C CA . GLY A 1 108 ? -11.239 17.932 -5.970 1.00 60.41 108 GLY A CA 1
ATOM 779 C C . GLY A 1 108 ? -10.063 17.302 -6.729 1.00 60.41 108 GLY A C 1
ATOM 780 O O . GLY A 1 108 ? -9.464 17.974 -7.559 1.00 60.41 108 GLY A O 1
ATOM 781 N N . GLY A 1 109 ? -9.710 16.038 -6.463 1.00 70.19 109 GLY A N 1
ATOM 782 C CA . GLY A 1 109 ? -8.730 15.280 -7.263 1.00 70.19 109 GLY A CA 1
ATOM 783 C C . GLY A 1 109 ? -7.257 15.608 -6.991 1.00 70.19 109 GLY A C 1
ATOM 784 O O . GLY A 1 109 ? -6.370 15.003 -7.594 1.00 70.19 109 GLY A O 1
ATOM 785 N N . HIS A 1 110 ? -6.986 16.515 -6.055 1.00 83.31 110 HIS A N 1
ATOM 786 C CA . HIS A 1 110 ? -5.642 16.836 -5.592 1.00 83.31 110 HIS A CA 1
ATOM 787 C C . HIS A 1 110 ? -5.204 15.931 -4.441 1.00 83.31 110 HIS A C 1
ATOM 789 O O . HIS A 1 110 ? -6.020 15.498 -3.629 1.00 83.31 110 HIS A O 1
ATOM 795 N N . ALA A 1 111 ? -3.896 15.713 -4.321 1.00 87.38 111 ALA A N 1
ATOM 796 C CA . ALA A 1 111 ? -3.297 15.104 -3.141 1.00 87.38 111 ALA A CA 1
ATOM 797 C C . ALA A 1 111 ? -2.268 16.043 -2.494 1.00 87.38 111 ALA A C 1
ATOM 799 O O . ALA A 1 111 ? -1.615 16.856 -3.155 1.00 87.38 111 ALA A O 1
ATOM 800 N N . ALA A 1 112 ? -2.144 15.936 -1.173 1.00 89.94 112 ALA A N 1
ATOM 801 C CA . ALA A 1 112 ? -1.252 16.742 -0.354 1.00 89.94 112 ALA A CA 1
ATOM 802 C C . ALA A 1 112 ? -0.491 15.845 0.626 1.00 89.94 112 ALA A C 1
ATOM 804 O O . ALA A 1 112 ? -1.109 15.057 1.338 1.00 89.94 112 ALA A O 1
ATOM 805 N N . MET A 1 113 ? 0.834 15.986 0.703 1.00 92.44 113 MET A N 1
ATOM 806 C CA . MET A 1 113 ? 1.662 15.197 1.625 1.00 92.44 113 MET A CA 1
ATOM 807 C C . MET A 1 113 ? 2.320 16.088 2.676 1.00 92.44 113 MET A C 1
ATOM 809 O O . MET A 1 113 ? 2.982 17.080 2.344 1.00 92.44 113 MET A O 1
ATOM 813 N N . ARG A 1 114 ? 2.148 15.716 3.949 1.00 93.62 114 ARG A N 1
ATOM 814 C CA . ARG A 1 114 ? 2.922 16.256 5.075 1.00 93.62 114 ARG A CA 1
ATOM 815 C C . ARG A 1 114 ? 4.097 15.346 5.388 1.00 93.62 114 ARG A C 1
ATOM 817 O O . ARG A 1 114 ? 3.968 14.130 5.306 1.00 93.62 114 ARG A O 1
ATOM 824 N N . TRP A 1 115 ? 5.199 15.965 5.781 1.00 94.62 115 TRP A N 1
ATOM 825 C CA . TRP A 1 115 ? 6.459 15.356 6.182 1.00 94.62 115 TRP A CA 1
ATOM 826 C C . TRP A 1 115 ? 6.821 15.828 7.589 1.00 94.62 115 TRP A C 1
ATOM 828 O O . TRP A 1 115 ? 6.822 17.034 7.860 1.00 94.62 115 TRP A O 1
ATOM 838 N N . TRP A 1 116 ? 7.178 14.893 8.461 1.00 94.69 116 TRP A N 1
ATOM 839 C CA . TRP A 1 116 ? 7.816 15.162 9.747 1.00 94.69 116 TRP A CA 1
ATOM 840 C C . TRP A 1 116 ? 9.211 14.544 9.726 1.00 94.69 116 TRP A C 1
ATOM 842 O O . TRP A 1 116 ? 9.322 13.327 9.625 1.00 94.69 116 TRP A O 1
ATOM 852 N N . SER A 1 117 ? 10.252 15.372 9.846 1.00 93.94 117 SER A N 1
ATOM 853 C CA . SER A 1 117 ? 11.602 14.912 10.190 1.00 93.94 117 SER A CA 1
ATOM 854 C C . SER A 1 117 ? 11.708 14.824 11.711 1.00 93.94 117 SER A C 1
ATOM 856 O O . SER A 1 117 ? 11.338 15.768 12.416 1.00 93.94 117 SER A O 1
ATOM 858 N N . PHE A 1 118 ? 12.177 13.693 12.235 1.00 91.44 118 PHE A N 1
ATOM 859 C CA . PHE A 1 118 ? 12.236 13.488 13.681 1.00 91.44 118 PHE A CA 1
ATOM 860 C C . PHE A 1 118 ? 13.384 14.257 14.329 1.00 91.44 118 PHE A C 1
ATOM 862 O O . PHE A 1 118 ? 13.175 14.839 15.395 1.00 91.44 118 PHE A O 1
ATOM 869 N N . SER A 1 119 ? 14.541 14.352 13.668 1.00 89.62 119 SER A N 1
ATOM 870 C CA . SER A 1 119 ? 15.637 15.207 14.132 1.00 89.62 119 SER A CA 1
ATOM 871 C C . SER A 1 119 ? 15.274 16.697 14.136 1.00 89.62 119 SER A C 1
ATOM 873 O O . SER A 1 119 ? 15.578 17.380 15.114 1.00 89.62 119 SER A O 1
ATOM 875 N N . GLU A 1 120 ? 14.563 17.200 13.119 1.00 90.44 120 GLU A N 1
ATOM 876 C CA . GLU A 1 120 ? 14.114 18.605 13.074 1.00 90.44 120 GLU A CA 1
ATOM 877 C C . GLU A 1 120 ? 13.107 18.940 14.190 1.00 90.44 120 GLU A C 1
ATOM 879 O O . GLU A 1 120 ? 13.152 20.025 14.775 1.00 90.44 120 GLU A O 1
ATOM 884 N N . GLU A 1 121 ? 12.172 18.031 14.492 1.00 87.88 121 GLU A N 1
ATOM 885 C CA . GLU A 1 121 ? 11.178 18.242 15.555 1.00 87.88 121 GLU A CA 1
ATOM 886 C C . GLU A 1 121 ? 11.791 18.104 16.962 1.00 87.88 121 GLU A C 1
ATOM 888 O O . GLU A 1 121 ? 11.377 18.818 17.881 1.00 87.88 121 GLU A O 1
ATOM 893 N N . GLU A 1 122 ? 12.803 17.241 17.132 1.00 86.12 122 GLU A N 1
ATOM 894 C CA . GLU A 1 122 ? 13.592 17.130 18.367 1.00 86.12 122 GLU A CA 1
ATOM 895 C C . GLU A 1 122 ? 14.427 18.396 18.617 1.00 86.12 122 GLU A C 1
ATOM 897 O O . GLU A 1 122 ? 14.359 18.975 19.706 1.00 86.12 122 GLU A O 1
ATOM 902 N N . GLU A 1 123 ? 15.159 18.879 17.606 1.00 88.44 123 GLU A N 1
ATOM 903 C CA . GLU A 1 123 ? 15.968 20.102 17.697 1.00 88.44 123 GLU A CA 1
ATOM 904 C C . GLU A 1 123 ? 15.107 21.336 17.998 1.00 88.44 123 GLU A C 1
ATOM 906 O O . GLU A 1 123 ? 15.454 22.151 18.857 1.00 88.44 123 GLU A O 1
ATOM 911 N N . ALA A 1 124 ? 13.933 21.438 17.370 1.00 86.81 124 ALA A N 1
ATOM 912 C CA . ALA A 1 124 ? 12.993 22.527 17.612 1.00 86.81 124 ALA A CA 1
ATOM 913 C C . ALA A 1 124 ? 12.280 22.465 18.980 1.00 86.81 124 ALA A C 1
ATOM 915 O O . ALA A 1 124 ? 11.545 23.398 19.316 1.00 86.81 124 ALA A O 1
ATOM 916 N N . ARG A 1 125 ? 12.467 21.388 19.764 1.00 83.94 125 ARG A N 1
ATOM 917 C CA . ARG A 1 125 ? 11.913 21.184 21.122 1.00 83.94 125 ARG A CA 1
ATOM 918 C C . ARG A 1 125 ? 10.408 21.463 21.238 1.00 83.94 125 ARG A C 1
ATOM 920 O O . ARG A 1 125 ? 9.935 21.972 22.258 1.00 83.94 125 ARG A O 1
ATOM 927 N N . ARG A 1 126 ? 9.636 21.156 20.192 1.00 79.00 126 ARG A N 1
ATOM 928 C CA . ARG A 1 126 ? 8.194 21.444 20.167 1.00 79.00 126 ARG A CA 1
ATOM 929 C C . ARG A 1 126 ? 7.430 20.467 21.057 1.00 79.00 126 ARG A C 1
ATOM 931 O O . ARG A 1 126 ? 7.718 19.276 21.097 1.00 79.00 126 ARG A O 1
ATOM 938 N N . SER A 1 127 ? 6.390 20.960 21.726 1.00 77.75 127 SER A N 1
ATOM 939 C CA . SER A 1 127 ? 5.484 20.124 22.528 1.00 77.75 127 SER A CA 1
ATOM 940 C C . SER A 1 127 ? 4.538 19.258 21.684 1.00 77.75 127 SER A C 1
ATOM 942 O O . SER A 1 127 ? 3.899 18.352 22.218 1.00 77.75 127 SER A O 1
ATOM 944 N N . ARG A 1 128 ? 4.423 19.537 20.377 1.00 81.19 128 ARG A N 1
ATOM 945 C CA . ARG A 1 128 ? 3.619 18.787 19.400 1.00 81.19 128 ARG A CA 1
ATOM 946 C C . ARG A 1 128 ? 4.314 18.783 18.030 1.00 81.19 128 ARG A C 1
ATOM 948 O O . ARG A 1 128 ? 4.873 19.822 17.674 1.00 81.19 128 ARG A O 1
ATOM 955 N N . PRO A 1 129 ? 4.236 17.687 17.249 1.00 87.19 129 PRO A N 1
ATOM 956 C CA . PRO A 1 129 ? 4.721 17.667 15.871 1.00 87.19 129 PRO A CA 1
ATOM 957 C C . PRO A 1 129 ? 3.942 18.662 15.006 1.00 87.19 129 PRO A C 1
ATOM 959 O O . PRO A 1 129 ? 2.711 18.708 15.067 1.00 87.19 129 PRO A O 1
ATOM 962 N N . VAL A 1 130 ? 4.648 19.423 14.175 1.00 86.94 130 VAL A N 1
ATOM 963 C CA . VAL A 1 130 ? 4.065 20.361 13.210 1.00 86.94 130 VAL A CA 1
ATOM 964 C C . VAL A 1 130 ? 4.147 19.763 11.810 1.00 86.94 130 VAL A C 1
ATOM 966 O O . VAL A 1 130 ? 3.113 19.548 11.178 1.00 86.94 130 VAL A O 1
ATOM 969 N N . GLY A 1 131 ? 5.352 19.430 11.345 1.00 88.88 131 GLY A N 1
ATOM 970 C CA . GLY A 1 131 ? 5.614 18.923 9.997 1.00 88.88 131 GLY A CA 1
ATOM 971 C C . GLY A 1 131 ? 5.351 19.935 8.876 1.00 88.88 131 GLY A C 1
ATOM 972 O O . GLY A 1 131 ? 4.479 20.806 8.971 1.00 88.88 131 GLY A O 1
ATOM 973 N N . ARG A 1 132 ? 6.097 19.802 7.776 1.00 91.44 132 ARG A N 1
ATOM 974 C CA . ARG A 1 132 ? 5.992 20.649 6.576 1.00 91.44 132 ARG A CA 1
ATOM 975 C C . ARG A 1 132 ? 5.161 19.971 5.484 1.00 91.44 132 ARG A C 1
ATOM 977 O O . ARG A 1 132 ? 5.105 18.749 5.416 1.00 91.44 132 ARG A O 1
ATOM 984 N N . ARG A 1 133 ? 4.519 20.748 4.607 1.00 91.88 133 ARG A N 1
ATOM 985 C CA . ARG A 1 133 ? 3.919 20.218 3.369 1.00 91.88 133 ARG A CA 1
ATOM 986 C C . ARG A 1 133 ? 5.006 20.141 2.299 1.00 91.88 133 ARG A C 1
ATOM 988 O O . ARG A 1 133 ? 5.538 21.184 1.934 1.00 91.88 133 ARG A O 1
ATOM 995 N N . ILE A 1 134 ? 5.292 18.941 1.797 1.00 93.88 134 ILE A N 1
ATOM 996 C CA . ILE A 1 134 ? 6.288 18.709 0.730 1.00 93.88 134 ILE A CA 1
ATOM 997 C C . ILE A 1 134 ? 5.655 18.451 -0.640 1.00 93.88 134 ILE A C 1
ATOM 999 O O . ILE A 1 134 ? 6.310 18.633 -1.660 1.00 93.88 134 ILE A O 1
ATOM 1003 N N . TYR A 1 135 ? 4.369 18.090 -0.674 1.00 93.00 135 TYR A N 1
ATOM 1004 C CA . TYR A 1 135 ? 3.631 17.870 -1.914 1.00 93.00 135 TYR A CA 1
ATOM 1005 C C . TYR A 1 135 ? 2.263 18.550 -1.895 1.00 93.00 135 TYR A C 1
ATOM 1007 O O . TYR A 1 135 ? 1.559 18.552 -0.879 1.00 93.00 135 TYR A O 1
ATOM 1015 N N . TRP A 1 136 ? 1.901 19.105 -3.048 1.00 91.75 136 TRP A N 1
ATOM 1016 C CA . TRP A 1 136 ? 0.571 19.571 -3.416 1.00 91.75 136 TRP A CA 1
ATOM 1017 C C . TRP A 1 136 ? 0.464 19.456 -4.937 1.00 91.75 136 TRP A C 1
ATOM 1019 O O . TRP A 1 136 ? 1.175 20.167 -5.647 1.00 91.75 136 TRP A O 1
ATOM 1029 N N . GLY A 1 137 ? -0.379 18.560 -5.442 1.00 89.62 137 GLY A N 1
ATOM 1030 C CA . GLY A 1 137 ? -0.422 18.266 -6.875 1.00 89.62 137 GLY A CA 1
ATOM 1031 C C . GLY A 1 137 ? -1.589 17.364 -7.274 1.00 89.62 137 GLY A C 1
ATOM 1032 O O . GLY A 1 137 ? -2.592 17.322 -6.554 1.00 89.62 137 GLY A O 1
ATOM 1033 N N . PRO A 1 138 ? -1.493 16.673 -8.423 1.00 86.75 138 PRO A N 1
ATOM 1034 C CA . PRO A 1 138 ? -2.425 15.619 -8.822 1.00 86.75 138 PRO A CA 1
ATOM 1035 C C . PRO A 1 138 ? -2.572 14.513 -7.771 1.00 86.75 138 PRO A C 1
ATOM 1037 O O . PRO A 1 138 ? -1.770 14.396 -6.837 1.00 86.75 138 PRO A O 1
ATOM 1040 N N . SER A 1 139 ? -3.586 13.669 -7.942 1.00 84.50 139 SER A N 1
ATOM 1041 C CA . SER A 1 139 ? -3.716 12.448 -7.153 1.00 84.50 139 SER A CA 1
ATOM 1042 C C . SER A 1 139 ? -2.530 11.506 -7.388 1.00 84.50 139 SER A C 1
ATOM 1044 O O . SER A 1 139 ? -2.059 11.316 -8.510 1.00 84.50 139 SER A O 1
ATOM 1046 N N . LEU A 1 140 ? -2.044 10.924 -6.293 1.00 87.50 140 LEU A N 1
ATOM 1047 C CA . LEU A 1 140 ? -1.124 9.793 -6.333 1.00 87.50 140 LEU A CA 1
ATOM 1048 C C . LEU A 1 140 ? -1.936 8.493 -6.323 1.00 87.50 140 LEU A C 1
ATOM 1050 O O . LEU A 1 140 ? -3.033 8.448 -5.755 1.00 87.50 140 LEU A O 1
ATOM 1054 N N . ARG A 1 141 ? -1.376 7.434 -6.909 1.00 82.81 141 ARG A N 1
ATOM 1055 C CA . ARG A 1 141 ? -1.924 6.071 -6.884 1.00 82.81 141 ARG A CA 1
ATOM 1056 C C . ARG A 1 141 ? -1.167 5.140 -5.940 1.00 82.81 141 ARG A C 1
ATOM 1058 O O . ARG A 1 141 ? -1.748 4.179 -5.445 1.00 82.81 141 ARG A O 1
ATOM 1065 N N . SER A 1 142 ? 0.110 5.417 -5.689 1.00 86.38 142 SER A N 1
ATOM 1066 C CA . SER A 1 142 ? 0.921 4.687 -4.718 1.00 86.38 142 SER A CA 1
ATOM 1067 C C . SER A 1 142 ? 2.003 5.566 -4.102 1.00 86.38 142 SER A C 1
ATOM 1069 O O . SER A 1 142 ? 2.324 6.640 -4.620 1.00 86.38 142 SER A O 1
ATOM 1071 N N . MET A 1 143 ? 2.553 5.108 -2.979 1.00 90.38 143 MET A N 1
ATOM 1072 C CA . MET A 1 143 ? 3.739 5.683 -2.345 1.00 90.38 143 MET A CA 1
ATOM 1073 C C . MET A 1 143 ? 4.661 4.563 -1.876 1.00 90.38 143 MET A C 1
ATOM 1075 O O . MET A 1 143 ? 4.190 3.540 -1.389 1.00 90.38 143 MET A O 1
ATOM 1079 N N . SER A 1 144 ? 5.966 4.790 -1.969 1.00 92.19 144 SER A N 1
ATOM 1080 C CA . SER A 1 144 ? 6.997 3.915 -1.417 1.00 92.19 144 SER A CA 1
ATOM 1081 C C . SER A 1 144 ? 8.049 4.772 -0.712 1.00 92.19 144 SER A C 1
ATOM 1083 O O . SER A 1 144 ? 8.318 5.901 -1.129 1.00 92.19 144 SER A O 1
ATOM 1085 N N . ALA A 1 145 ? 8.616 4.263 0.376 1.00 93.38 145 ALA A N 1
ATOM 1086 C CA . ALA A 1 145 ? 9.633 4.937 1.172 1.00 93.38 145 ALA A CA 1
ATOM 1087 C C . ALA A 1 145 ? 10.826 4.008 1.376 1.00 93.38 145 ALA A C 1
ATOM 1089 O O . ALA A 1 145 ? 10.663 2.800 1.512 1.00 93.38 145 ALA A O 1
ATOM 1090 N N . GLY A 1 146 ? 12.021 4.588 1.395 1.00 90.25 146 GLY A N 1
ATOM 1091 C CA . GLY A 1 146 ? 13.265 3.844 1.504 1.00 90.25 146 GLY A CA 1
ATOM 1092 C C . GLY A 1 146 ? 14.412 4.787 1.830 1.00 90.25 146 GLY A C 1
ATOM 1093 O O . GLY A 1 146 ? 14.487 5.905 1.320 1.00 90.25 146 GLY A O 1
ATOM 1094 N N . GLY A 1 147 ? 15.272 4.381 2.767 1.00 90.31 147 GLY A N 1
ATOM 1095 C CA . GLY A 1 147 ? 16.304 5.279 3.289 1.00 90.31 147 GLY A CA 1
ATOM 1096 C C . GLY A 1 147 ? 15.673 6.553 3.870 1.00 90.31 147 GLY A C 1
ATOM 1097 O O . GLY A 1 147 ? 14.662 6.449 4.564 1.00 90.31 147 GLY A O 1
ATOM 1098 N N . PRO A 1 148 ? 16.247 7.745 3.639 1.00 92.81 148 PRO A N 1
ATOM 1099 C CA . PRO A 1 148 ? 15.655 9.027 4.019 1.00 92.81 148 PRO A CA 1
ATOM 1100 C C . PRO A 1 148 ? 14.759 9.624 2.911 1.00 92.81 148 PRO A C 1
ATOM 1102 O O . PRO A 1 148 ? 14.574 10.837 2.871 1.00 92.81 148 PRO A O 1
ATOM 1105 N N . HIS A 1 149 ? 14.237 8.803 1.992 1.00 93.62 149 HIS A N 1
ATOM 1106 C CA . HIS A 1 149 ? 13.523 9.249 0.795 1.00 93.62 149 HIS A CA 1
ATOM 1107 C C . HIS A 1 149 ? 12.105 8.675 0.715 1.00 93.62 149 HIS A C 1
ATOM 1109 O O . HIS A 1 149 ? 11.814 7.585 1.216 1.00 93.62 149 HIS A O 1
ATOM 1115 N N . VAL A 1 150 ? 11.222 9.399 0.028 1.00 95.38 150 VAL A N 1
ATOM 1116 C CA . VAL A 1 150 ? 9.869 8.944 -0.315 1.00 95.38 150 VAL A CA 1
ATOM 1117 C C . VAL A 1 150 ? 9.585 9.278 -1.772 1.00 95.38 150 VAL A C 1
ATOM 1119 O O . VAL A 1 150 ? 9.919 10.369 -2.236 1.00 95.38 150 VAL A O 1
ATOM 1122 N N . CYS A 1 151 ? 8.951 8.361 -2.495 1.00 95.00 151 CYS A N 1
ATOM 1123 C CA . CYS A 1 151 ? 8.466 8.606 -3.846 1.00 95.00 151 CYS A CA 1
ATOM 1124 C C . CYS A 1 151 ? 7.007 8.186 -3.982 1.00 95.00 151 CYS A C 1
ATOM 1126 O O . CYS A 1 151 ? 6.519 7.295 -3.287 1.00 95.00 151 CYS A O 1
ATOM 1128 N N . GLY A 1 152 ? 6.306 8.849 -4.891 1.00 93.06 152 GLY A N 1
ATOM 1129 C CA . GLY A 1 152 ? 4.900 8.634 -5.178 1.00 93.06 152 GLY A CA 1
ATOM 1130 C C . GLY A 1 152 ? 4.693 8.502 -6.672 1.00 93.06 152 GLY A C 1
ATOM 1131 O O . GLY A 1 152 ? 5.298 9.230 -7.458 1.00 93.06 152 GLY A O 1
ATOM 1132 N N . LEU A 1 153 ? 3.830 7.570 -7.052 1.00 91.12 153 LEU A N 1
ATOM 1133 C CA . LEU A 1 153 ? 3.426 7.360 -8.432 1.00 91.12 153 LEU A CA 1
ATOM 1134 C C . LEU A 1 153 ? 2.139 8.149 -8.678 1.00 91.12 153 LEU A C 1
ATOM 1136 O O . LEU A 1 153 ? 1.168 7.993 -7.932 1.00 91.12 153 LEU A O 1
ATOM 1140 N N . SER A 1 154 ? 2.131 9.014 -9.688 1.00 87.94 154 SER A N 1
ATOM 1141 C CA . SER A 1 154 ? 0.925 9.737 -10.113 1.00 87.94 154 SER A CA 1
ATOM 1142 C C . SER A 1 154 ? -0.085 8.801 -10.795 1.00 87.94 154 SER A C 1
ATOM 1144 O O . SER A 1 154 ? 0.266 7.697 -11.217 1.00 87.94 154 SER A O 1
ATOM 1146 N N . ASP A 1 155 ? -1.345 9.229 -10.945 1.00 81.31 155 ASP A N 1
ATOM 1147 C CA . ASP A 1 155 ? -2.295 8.520 -11.823 1.00 81.31 155 ASP A CA 1
ATOM 1148 C C . ASP A 1 155 ? -1.799 8.489 -13.297 1.00 81.31 155 ASP A C 1
ATOM 1150 O O . ASP A 1 155 ? -2.104 7.539 -14.021 1.00 81.31 155 ASP A O 1
ATOM 1154 N N . ASP A 1 156 ? -0.947 9.447 -13.697 1.00 82.62 156 ASP A N 1
ATOM 1155 C CA . ASP A 1 156 ? -0.231 9.506 -14.987 1.00 82.62 156 ASP A CA 1
ATOM 1156 C C . ASP A 1 156 ? 0.991 8.566 -15.072 1.00 82.62 156 ASP A C 1
ATOM 1158 O O . ASP A 1 156 ? 1.658 8.538 -16.099 1.00 82.62 156 ASP A O 1
ATOM 1162 N N . HIS A 1 157 ? 1.261 7.756 -14.037 1.00 81.69 157 HIS A N 1
ATOM 1163 C CA . HIS A 1 157 ? 2.330 6.738 -13.986 1.00 81.69 157 HIS A CA 1
ATOM 1164 C C . HIS A 1 157 ? 3.774 7.281 -14.001 1.00 81.69 157 HIS A C 1
ATOM 1166 O O . HIS A 1 157 ? 4.732 6.505 -13.991 1.00 81.69 157 HIS A O 1
ATOM 1172 N N . ASP A 1 158 ? 3.962 8.600 -13.940 1.00 89.88 158 ASP A N 1
ATOM 1173 C CA . ASP A 1 158 ? 5.278 9.192 -13.699 1.00 89.88 158 ASP A CA 1
ATOM 1174 C C . ASP A 1 158 ? 5.594 9.204 -12.184 1.00 89.88 158 ASP A C 1
ATOM 1176 O O . ASP A 1 158 ? 4.766 9.674 -11.383 1.00 89.88 158 ASP A O 1
ATOM 1180 N N . PRO A 1 159 ? 6.772 8.695 -11.763 1.00 92.94 159 PRO A N 1
ATOM 1181 C CA . PRO A 1 159 ? 7.227 8.746 -10.378 1.00 92.94 159 PRO A CA 1
ATOM 1182 C C . PRO A 1 159 ? 7.760 10.140 -10.018 1.00 92.94 159 PRO A C 1
ATOM 1184 O O . PRO A 1 159 ? 8.565 10.727 -10.737 1.00 92.94 159 PRO A O 1
ATOM 1187 N N . THR A 1 160 ? 7.372 10.654 -8.853 1.00 93.44 160 THR A N 1
ATOM 1188 C CA . THR A 1 160 ? 7.982 11.845 -8.239 1.00 93.44 160 THR A CA 1
ATOM 1189 C C . THR A 1 160 ? 8.619 11.459 -6.913 1.00 93.44 160 THR A C 1
ATOM 1191 O O . THR A 1 160 ? 7.988 10.784 -6.105 1.00 93.44 160 THR A O 1
ATOM 1194 N N . CYS A 1 161 ? 9.856 11.895 -6.679 1.00 94.69 161 CYS A N 1
ATOM 1195 C CA . CYS A 1 161 ? 10.605 11.636 -5.452 1.00 94.69 161 CYS A CA 1
ATOM 1196 C C . CYS A 1 161 ? 10.852 12.927 -4.669 1.00 94.69 161 CYS A C 1
ATOM 1198 O O . CYS A 1 161 ? 11.128 13.975 -5.253 1.00 94.69 161 CYS A O 1
ATOM 1200 N N . TRP A 1 162 ? 10.781 12.842 -3.342 1.00 95.19 162 TRP A N 1
ATOM 1201 C CA . TRP A 1 162 ? 10.988 13.957 -2.420 1.00 95.19 162 TRP A CA 1
ATOM 1202 C C . TRP A 1 162 ? 12.119 13.658 -1.438 1.00 95.19 162 TRP A C 1
ATOM 1204 O O . TRP A 1 162 ? 12.401 12.503 -1.122 1.00 95.19 162 TRP A O 1
ATOM 1214 N N . GLU A 1 163 ? 12.763 14.730 -0.964 1.00 93.94 163 GLU A N 1
ATOM 1215 C CA . GLU A 1 163 ? 13.896 14.681 -0.024 1.00 93.94 163 GLU A CA 1
ATOM 1216 C C . GLU A 1 163 ? 15.082 13.840 -0.544 1.00 93.94 163 GLU A C 1
ATOM 1218 O O . GLU A 1 163 ? 15.860 13.290 0.232 1.00 93.94 163 GLU A O 1
ATOM 1223 N N . TRP A 1 164 ? 15.249 13.762 -1.874 1.00 92.81 164 TRP A N 1
ATOM 1224 C CA . TRP A 1 164 ? 16.311 13.004 -2.547 1.00 92.81 164 TRP A CA 1
ATOM 1225 C C . TRP A 1 164 ? 17.215 13.895 -3.417 1.00 92.81 164 TRP A C 1
ATOM 1227 O O . TRP A 1 164 ? 17.023 14.000 -4.631 1.00 92.81 164 TRP A O 1
ATOM 1237 N N . PRO A 1 165 ? 18.228 14.557 -2.827 1.00 88.31 165 PRO A N 1
ATOM 1238 C CA . PRO A 1 165 ? 19.179 15.361 -3.586 1.00 88.31 165 PRO A CA 1
ATOM 1239 C C . PRO A 1 165 ? 19.977 14.502 -4.576 1.00 88.31 165 PRO A C 1
ATOM 1241 O O . PRO A 1 165 ? 20.580 13.504 -4.190 1.00 88.31 165 PRO A O 1
ATOM 1244 N N . GLY A 1 166 ? 20.023 14.918 -5.842 1.00 84.06 166 GLY A N 1
ATOM 1245 C CA . GLY A 1 166 ? 20.861 14.290 -6.870 1.00 84.06 166 GLY A CA 1
ATOM 1246 C C . GLY A 1 166 ? 20.269 13.065 -7.575 1.00 84.06 166 GLY A C 1
ATOM 1247 O O . GLY A 1 166 ? 20.927 12.542 -8.471 1.00 84.06 166 GLY A O 1
ATOM 1248 N N . LEU A 1 167 ? 19.048 12.628 -7.241 1.00 89.38 167 LEU A N 1
ATOM 1249 C CA . LEU A 1 167 ? 18.304 11.715 -8.111 1.00 89.38 167 LEU A CA 1
ATOM 1250 C C . LEU A 1 167 ? 17.706 12.515 -9.276 1.00 89.38 167 LEU A C 1
ATOM 1252 O O . LEU A 1 167 ? 16.823 13.346 -9.068 1.00 89.38 167 LEU A O 1
ATOM 1256 N N . ASP A 1 168 ? 18.178 12.244 -10.490 1.00 86.75 168 ASP A N 1
ATOM 1257 C CA . ASP A 1 168 ? 17.573 12.735 -11.729 1.00 86.75 168 ASP A CA 1
ATOM 1258 C C . ASP A 1 168 ? 16.851 11.572 -12.419 1.00 86.75 168 ASP A C 1
ATOM 1260 O O . ASP A 1 168 ? 17.443 10.516 -12.665 1.00 86.75 168 ASP A O 1
ATOM 1264 N N . LEU A 1 169 ? 15.555 11.744 -12.677 1.00 89.19 169 LEU A N 1
ATOM 1265 C CA . LEU A 1 169 ? 14.712 10.739 -13.320 1.00 89.19 169 LEU A CA 1
ATOM 1266 C C . LEU A 1 169 ? 14.396 11.193 -14.750 1.00 89.19 169 LEU A C 1
ATOM 1268 O O . LEU A 1 169 ? 13.921 12.318 -14.937 1.00 89.19 169 LEU A O 1
ATOM 1272 N N . PRO A 1 170 ? 14.608 10.337 -15.769 1.00 87.62 170 PRO A N 1
ATOM 1273 C CA . PRO A 1 170 ? 14.133 10.613 -17.119 1.00 87.62 170 PRO A CA 1
ATOM 1274 C C . PRO A 1 170 ? 12.631 10.927 -17.135 1.00 87.62 170 PRO A C 1
ATOM 1276 O O . PRO A 1 170 ? 11.871 10.437 -16.304 1.00 87.62 170 PRO A O 1
ATOM 1279 N N . LYS A 1 171 ? 12.184 11.731 -18.101 1.00 85.94 171 LYS A N 1
ATOM 1280 C CA . LYS A 1 171 ? 10.752 12.020 -18.283 1.00 85.94 171 LYS A CA 1
ATOM 1281 C C . LYS A 1 171 ? 10.060 10.871 -19.014 1.00 85.94 171 LYS A C 1
ATOM 1283 O O . LYS A 1 171 ? 10.638 10.348 -19.966 1.00 85.94 171 LYS A O 1
ATOM 1288 N N . GLY A 1 172 ? 8.822 10.552 -18.630 1.00 83.69 172 GLY A N 1
ATOM 1289 C CA . GLY A 1 172 ? 8.032 9.495 -19.264 1.00 83.69 172 GLY A CA 1
ATOM 1290 C C . GLY A 1 172 ? 8.566 8.102 -18.938 1.00 83.69 172 GLY A C 1
ATOM 1291 O O . GLY A 1 172 ? 8.845 7.321 -19.847 1.00 83.69 172 GLY A O 1
ATOM 1292 N N . LEU A 1 173 ? 8.760 7.807 -17.648 1.00 85.75 173 LEU A N 1
ATOM 1293 C CA . LEU A 1 173 ? 9.169 6.463 -17.216 1.00 85.75 173 LEU A CA 1
ATOM 1294 C C . LEU A 1 173 ? 8.014 5.459 -17.278 1.00 85.75 173 LEU A C 1
ATOM 1296 O O . LEU A 1 173 ? 8.290 4.277 -17.483 1.00 85.75 173 LEU A O 1
ATOM 1300 N N . ASP A 1 174 ? 6.776 5.956 -17.139 1.00 89.69 174 ASP A N 1
ATOM 1301 C CA . ASP A 1 174 ? 5.503 5.228 -17.234 1.00 89.69 174 ASP A CA 1
ATOM 1302 C C . ASP A 1 174 ? 5.544 3.890 -16.475 1.00 89.69 174 ASP A C 1
ATOM 1304 O O . ASP A 1 174 ? 5.602 2.808 -17.060 1.00 89.69 174 ASP A O 1
ATOM 1308 N N . PHE A 1 175 ? 5.597 3.960 -15.142 1.00 91.12 175 PHE A N 1
ATOM 1309 C CA . PHE A 1 175 ? 5.660 2.780 -14.280 1.00 91.12 175 PHE A CA 1
ATOM 1310 C C . PHE A 1 175 ? 4.269 2.306 -13.851 1.00 91.12 175 PHE A C 1
ATOM 1312 O O . PHE A 1 175 ? 3.443 3.087 -13.383 1.00 91.12 175 PHE A O 1
ATOM 1319 N N . SER A 1 176 ? 4.024 0.997 -13.923 1.00 85.44 176 SER A N 1
ATOM 1320 C CA . SER A 1 176 ? 2.833 0.376 -13.337 1.00 85.44 176 SER A CA 1
ATOM 1321 C C . SER A 1 176 ? 2.941 0.286 -11.812 1.00 85.44 176 SER A C 1
ATOM 1323 O O . SER A 1 176 ? 1.949 0.529 -11.124 1.00 85.44 176 SER A O 1
ATOM 1325 N N . LEU A 1 177 ? 4.143 -0.016 -11.302 1.00 85.75 177 LEU A N 1
ATOM 1326 C CA . LEU A 1 177 ? 4.489 -0.201 -9.888 1.00 85.75 177 LEU A CA 1
ATOM 1327 C C . LEU A 1 177 ? 5.888 0.353 -9.580 1.00 85.75 177 LEU A C 1
ATOM 1329 O O . LEU A 1 177 ? 6.759 0.341 -10.448 1.00 85.75 177 LEU A O 1
ATOM 1333 N N . ILE A 1 178 ? 6.114 0.783 -8.332 1.00 91.88 178 ILE A N 1
ATOM 1334 C CA . ILE A 1 178 ? 7.407 1.291 -7.841 1.00 91.88 178 ILE A CA 1
ATOM 1335 C C . ILE A 1 178 ? 7.777 0.696 -6.477 1.00 91.88 178 ILE A C 1
ATOM 1337 O O . ILE A 1 178 ? 6.908 0.478 -5.637 1.00 91.88 178 ILE A O 1
ATOM 1341 N N . ALA A 1 179 ? 9.075 0.509 -6.238 1.00 92.00 179 ALA A N 1
ATOM 1342 C CA . ALA A 1 179 ? 9.641 0.103 -4.955 1.00 92.00 179 ALA A CA 1
ATOM 1343 C C . ALA A 1 179 ? 10.913 0.905 -4.640 1.00 92.00 179 ALA A C 1
ATOM 1345 O O . ALA A 1 179 ? 11.790 1.054 -5.497 1.00 92.00 179 ALA A O 1
ATOM 1346 N N . LEU A 1 180 ? 11.017 1.412 -3.409 1.00 92.75 180 LEU A N 1
ATOM 1347 C CA . LEU A 1 180 ? 12.143 2.221 -2.940 1.00 92.75 180 LEU A CA 1
ATOM 1348 C C . LEU A 1 180 ? 13.068 1.449 -2.002 1.00 92.75 180 LEU A C 1
ATOM 1350 O O . LEU A 1 180 ? 12.641 0.956 -0.964 1.00 92.75 180 LEU A O 1
ATOM 1354 N N . GLY A 1 181 ? 14.348 1.393 -2.356 1.00 91.12 181 GLY A N 1
ATOM 1355 C CA . GLY A 1 181 ? 15.411 0.981 -1.448 1.00 91.12 181 GLY A CA 1
ATOM 1356 C C . GLY A 1 181 ? 16.059 2.171 -0.747 1.00 91.12 181 GLY A C 1
ATOM 1357 O O . GLY A 1 181 ? 15.532 3.280 -0.764 1.00 91.12 181 GLY A O 1
ATOM 1358 N N . GLN A 1 182 ? 17.226 1.967 -0.125 1.00 89.88 182 GLN A N 1
ATOM 1359 C CA . GLN A 1 182 ? 17.878 3.046 0.631 1.00 89.88 182 GLN A CA 1
ATOM 1360 C C . GLN A 1 182 ? 18.347 4.199 -0.266 1.00 89.88 182 GLN A C 1
ATOM 1362 O O . GLN A 1 182 ? 18.179 5.356 0.100 1.00 89.88 182 GLN A O 1
ATOM 1367 N N . ASP A 1 183 ? 18.933 3.855 -1.415 1.00 89.19 183 ASP A N 1
ATOM 1368 C CA . ASP A 1 183 ? 19.568 4.782 -2.357 1.00 89.19 183 ASP A CA 1
ATOM 1369 C C . ASP A 1 183 ? 19.270 4.378 -3.825 1.00 89.19 183 ASP A C 1
ATOM 1371 O O . ASP A 1 183 ? 20.064 4.638 -4.737 1.00 89.19 183 ASP A O 1
ATOM 1375 N N . PHE A 1 184 ? 18.124 3.717 -4.063 1.00 91.38 184 PHE A N 1
ATOM 1376 C CA . PHE A 1 184 ? 17.618 3.373 -5.400 1.00 91.38 184 PHE A CA 1
ATOM 1377 C C . PHE A 1 184 ? 16.078 3.275 -5.470 1.00 91.38 184 PHE A C 1
ATOM 1379 O O . PHE A 1 184 ? 15.418 2.935 -4.492 1.00 91.38 184 PHE A O 1
ATOM 1386 N N . LEU A 1 185 ? 15.519 3.557 -6.645 1.00 92.19 185 LEU A N 1
ATOM 1387 C CA . LEU A 1 185 ? 14.122 3.355 -7.039 1.00 92.19 185 LEU A CA 1
ATOM 1388 C C . LEU A 1 185 ? 14.101 2.284 -8.130 1.00 92.19 185 LEU A C 1
ATOM 1390 O O . LEU A 1 185 ? 14.818 2.433 -9.115 1.00 92.19 185 LEU A O 1
ATOM 1394 N N . CYS A 1 186 ? 13.269 1.254 -8.001 1.00 91.81 186 CYS A N 1
ATOM 1395 C CA . CYS A 1 186 ? 12.951 0.323 -9.087 1.00 91.81 186 CYS A CA 1
ATOM 1396 C C . CYS A 1 186 ? 11.467 0.422 -9.459 1.00 91.81 186 CYS A C 1
ATOM 1398 O O . CYS A 1 186 ? 10.634 0.694 -8.595 1.00 91.81 186 CYS A O 1
ATOM 1400 N N . GLY A 1 187 ? 11.126 0.167 -10.721 1.00 90.62 187 GLY A N 1
ATOM 1401 C CA . GLY A 1 187 ? 9.740 0.099 -11.175 1.00 90.62 187 GLY A CA 1
ATOM 1402 C C . GLY A 1 187 ? 9.541 -0.820 -12.377 1.00 90.62 187 GLY A C 1
ATOM 1403 O O . GLY A 1 187 ? 10.439 -0.976 -13.210 1.00 90.62 187 GLY A O 1
ATOM 1404 N N . ILE A 1 188 ? 8.353 -1.424 -12.442 1.00 88.19 188 ILE A N 1
ATOM 1405 C CA . ILE A 1 188 ? 7.883 -2.218 -13.586 1.00 88.19 188 ILE A CA 1
ATOM 1406 C C . ILE A 1 188 ? 7.288 -1.241 -14.598 1.00 88.19 188 ILE A C 1
ATOM 1408 O O . ILE A 1 188 ? 6.471 -0.394 -14.232 1.00 88.19 188 ILE A O 1
ATOM 1412 N N . VAL A 1 189 ? 7.708 -1.326 -15.857 1.00 89.88 189 VAL A N 1
ATOM 1413 C CA . VAL A 1 189 ? 7.226 -0.448 -16.928 1.00 89.88 189 VAL A CA 1
ATOM 1414 C C . VAL A 1 189 ? 5.806 -0.848 -17.321 1.00 89.88 189 VAL A C 1
ATOM 1416 O O . VAL A 1 189 ? 5.492 -2.013 -17.544 1.00 89.88 189 VAL A O 1
ATOM 1419 N N . LYS A 1 190 ? 4.910 0.128 -17.407 1.00 87.00 190 LYS A N 1
ATOM 1420 C CA . LYS A 1 190 ? 3.527 -0.090 -17.817 1.00 87.00 190 LYS A CA 1
ATOM 1421 C C . LYS A 1 190 ? 3.470 -0.464 -19.298 1.00 87.00 190 LYS A C 1
ATOM 1423 O O . LYS A 1 190 ? 4.100 0.168 -20.140 1.00 87.00 190 LYS A O 1
ATOM 1428 N N . GLY A 1 191 ? 2.679 -1.487 -19.615 1.00 84.81 191 GLY A N 1
ATOM 1429 C CA . GLY A 1 191 ? 2.543 -2.002 -20.981 1.00 84.81 191 GLY A CA 1
ATOM 1430 C C . GLY A 1 191 ? 3.684 -2.930 -21.412 1.00 84.81 191 GLY A C 1
ATOM 1431 O O . GLY A 1 191 ? 3.563 -3.570 -22.453 1.00 84.81 191 GLY A O 1
ATOM 1432 N N . ASP A 1 192 ? 4.737 -3.053 -20.601 1.00 86.69 192 ASP A N 1
ATOM 1433 C CA . ASP A 1 192 ? 5.814 -4.028 -20.754 1.00 86.69 192 ASP A CA 1
ATOM 1434 C C . ASP A 1 192 ? 6.216 -4.569 -19.373 1.00 86.69 192 ASP A C 1
ATOM 1436 O O . ASP A 1 192 ? 7.226 -4.179 -18.784 1.00 86.69 192 ASP A O 1
ATOM 1440 N N . ASP A 1 193 ? 5.408 -5.502 -18.863 1.00 81.75 193 ASP A N 1
ATOM 1441 C CA . ASP A 1 193 ? 5.628 -6.156 -17.567 1.00 81.75 193 ASP A CA 1
ATOM 1442 C C . ASP A 1 193 ? 6.938 -6.977 -17.510 1.00 81.75 193 ASP A C 1
ATOM 1444 O O . ASP A 1 193 ? 7.289 -7.480 -16.443 1.00 81.75 193 ASP A O 1
ATOM 1448 N N . THR A 1 194 ? 7.670 -7.140 -18.623 1.00 83.56 194 THR A N 1
ATOM 1449 C CA . THR A 1 194 ? 9.011 -7.760 -18.631 1.00 83.56 194 THR A CA 1
ATOM 1450 C C . THR A 1 194 ? 10.119 -6.756 -18.302 1.00 83.56 194 THR A C 1
ATOM 1452 O O . THR A 1 194 ? 11.172 -7.121 -17.771 1.00 83.56 194 THR A O 1
ATOM 1455 N N . ALA A 1 195 ? 9.879 -5.466 -18.550 1.00 84.38 195 ALA A N 1
ATOM 1456 C CA . ALA A 1 195 ? 10.852 -4.411 -18.331 1.00 84.38 195 ALA A CA 1
ATOM 1457 C C . ALA A 1 195 ? 10.797 -3.867 -16.893 1.00 84.38 195 ALA A C 1
ATOM 1459 O O . ALA A 1 195 ? 9.972 -3.026 -16.535 1.00 84.38 195 ALA A O 1
ATOM 1460 N N . MET A 1 196 ? 11.766 -4.280 -16.075 1.00 86.56 196 MET A N 1
ATOM 1461 C CA . MET A 1 196 ? 12.114 -3.619 -14.814 1.00 86.56 196 MET A CA 1
ATOM 1462 C C . MET A 1 196 ? 13.188 -2.552 -15.070 1.00 86.56 196 MET A C 1
ATOM 1464 O O . MET A 1 196 ? 14.206 -2.843 -15.699 1.00 86.56 196 MET A O 1
ATOM 1468 N N . ARG A 1 197 ? 13.022 -1.330 -14.549 1.00 88.25 197 ARG A N 1
ATOM 1469 C CA . ARG A 1 197 ? 14.070 -0.289 -14.578 1.00 88.25 197 ARG A CA 1
ATOM 1470 C C . ARG A 1 197 ? 14.380 0.190 -13.168 1.00 88.25 197 ARG A C 1
ATOM 1472 O O . ARG A 1 197 ? 13.460 0.439 -12.394 1.00 88.25 197 ARG A O 1
ATOM 1479 N N . CYS A 1 198 ? 15.663 0.360 -12.854 1.00 88.88 198 CYS A N 1
ATOM 1480 C CA . CYS A 1 198 ? 16.109 0.920 -11.580 1.00 88.88 198 CYS A CA 1
ATOM 1481 C C . CYS A 1 198 ? 17.006 2.149 -11.787 1.00 88.88 198 CYS A C 1
ATOM 1483 O O . CYS A 1 198 ? 17.821 2.185 -12.708 1.00 88.88 198 CYS A O 1
ATOM 1485 N N . TYR A 1 199 ? 16.867 3.130 -10.897 1.00 89.88 199 TYR A N 1
ATOM 1486 C CA . TYR A 1 199 ? 17.580 4.408 -10.876 1.00 89.88 199 TYR A CA 1
ATOM 1487 C C . TYR A 1 199 ? 18.151 4.653 -9.476 1.00 89.88 199 TYR A C 1
ATOM 1489 O O . TYR A 1 199 ? 17.524 4.287 -8.485 1.00 89.88 199 TYR A O 1
ATOM 1497 N N . GLY A 1 200 ? 19.326 5.274 -9.376 1.00 86.19 200 GLY A N 1
ATOM 1498 C CA . GLY A 1 200 ? 20.016 5.515 -8.102 1.00 86.19 200 GLY A CA 1
ATOM 1499 C C . GLY A 1 200 ? 21.458 5.007 -8.100 1.00 86.19 200 GLY A C 1
ATOM 1500 O O . GLY A 1 200 ? 21.931 4.435 -9.080 1.00 86.19 200 GLY A O 1
ATOM 1501 N N . GLY A 1 201 ? 22.180 5.261 -7.007 1.00 70.75 201 GLY A N 1
ATOM 1502 C CA . GLY A 1 201 ? 23.645 5.147 -6.975 1.00 70.75 201 GLY A CA 1
ATOM 1503 C C . GLY A 1 201 ? 24.215 3.815 -6.479 1.00 70.75 201 GLY A C 1
ATOM 1504 O O . GLY A 1 201 ? 25.425 3.625 -6.563 1.00 70.75 201 GLY A O 1
ATOM 1505 N N . ALA A 1 202 ? 23.385 2.923 -5.924 1.00 63.06 202 ALA A N 1
ATOM 1506 C CA . ALA A 1 202 ? 23.860 1.817 -5.079 1.00 63.06 202 ALA A CA 1
ATOM 1507 C C . ALA A 1 202 ? 23.485 0.395 -5.540 1.00 63.06 202 ALA A C 1
ATOM 1509 O O . ALA A 1 202 ? 23.873 -0.562 -4.872 1.00 63.06 202 ALA A O 1
ATOM 1510 N N . MET A 1 203 ? 22.745 0.228 -6.641 1.00 63.22 203 MET A N 1
ATOM 1511 C CA . MET A 1 203 ? 22.361 -1.101 -7.139 1.00 63.22 203 MET A CA 1
ATOM 1512 C C . MET A 1 203 ? 23.259 -1.572 -8.289 1.00 63.22 203 MET A C 1
ATOM 1514 O O . MET A 1 203 ? 23.558 -0.775 -9.183 1.00 63.22 203 MET A O 1
ATOM 1518 N N . PRO A 1 204 ? 23.642 -2.865 -8.336 1.00 54.56 204 PRO A N 1
ATOM 1519 C CA . PRO A 1 204 ? 24.112 -3.465 -9.578 1.00 54.56 204 PRO A CA 1
ATOM 1520 C C . PRO A 1 204 ? 23.017 -3.356 -10.649 1.00 54.56 204 PRO A C 1
ATOM 1522 O O . PRO A 1 204 ? 21.825 -3.328 -10.331 1.00 54.56 204 PRO A O 1
ATOM 1525 N N . SER A 1 205 ? 23.431 -3.300 -11.918 1.00 57.00 205 SER A N 1
ATOM 1526 C CA . SER A 1 205 ? 22.539 -3.229 -13.084 1.00 57.00 205 SER A CA 1
ATOM 1527 C C . SER A 1 205 ? 21.361 -4.196 -12.965 1.00 57.00 205 SER A C 1
ATOM 1529 O O . SER A 1 205 ? 21.576 -5.357 -12.611 1.00 57.00 205 SER A O 1
ATOM 1531 N N . THR A 1 206 ? 20.152 -3.734 -13.314 1.00 58.31 206 THR A N 1
ATOM 1532 C CA . THR A 1 206 ? 18.953 -4.579 -13.443 1.00 58.31 206 THR A CA 1
ATOM 1533 C C . THR A 1 206 ? 19.311 -5.856 -14.200 1.00 58.31 206 THR A C 1
ATOM 1535 O O . THR A 1 206 ? 19.694 -5.758 -15.370 1.00 58.31 206 THR A O 1
ATOM 1538 N N . PRO A 1 207 ? 19.253 -7.040 -13.561 1.00 59.56 207 PRO A N 1
ATOM 1539 C CA . PRO A 1 207 ? 19.589 -8.270 -14.253 1.00 59.56 207 PRO A CA 1
ATOM 1540 C C . PRO A 1 207 ? 18.594 -8.495 -15.390 1.00 59.56 207 PRO A C 1
ATOM 1542 O O . PRO A 1 207 ? 17.399 -8.240 -15.241 1.00 59.56 207 PRO A O 1
ATOM 1545 N N . GLN A 1 208 ? 19.079 -8.974 -16.533 1.00 62.44 208 GLN A N 1
ATOM 1546 C CA . GLN A 1 208 ? 18.199 -9.368 -17.625 1.00 62.44 208 GLN A CA 1
ATOM 1547 C C . GLN A 1 208 ? 17.599 -10.737 -17.286 1.00 62.44 208 GLN A C 1
ATOM 1549 O O . GLN A 1 208 ? 18.230 -11.778 -17.476 1.00 62.44 208 GLN A O 1
ATOM 1554 N N . PHE A 1 209 ? 16.401 -10.719 -16.708 1.00 65.00 209 PHE A N 1
ATOM 1555 C CA . PHE A 1 209 ? 15.723 -11.909 -16.210 1.00 65.00 209 PHE A CA 1
ATOM 1556 C C . PHE A 1 209 ? 15.101 -12.712 -17.356 1.00 65.00 209 PHE A C 1
ATOM 1558 O O . PHE A 1 209 ? 13.999 -12.425 -17.816 1.00 65.00 209 PHE A O 1
ATOM 1565 N N . THR A 1 210 ? 15.822 -13.742 -17.793 1.00 59.78 210 THR A N 1
ATOM 1566 C CA . THR A 1 210 ? 15.329 -14.754 -18.734 1.00 59.78 210 THR A CA 1
ATOM 1567 C C . THR A 1 210 ? 15.259 -16.100 -18.020 1.00 59.78 210 THR A C 1
ATOM 1569 O O . THR A 1 210 ? 16.241 -16.544 -17.423 1.00 59.78 210 THR A O 1
ATOM 1572 N N . ALA A 1 211 ? 14.095 -16.745 -18.065 1.00 57.19 211 ALA A N 1
ATOM 1573 C CA . ALA A 1 211 ? 13.877 -18.088 -17.535 1.00 57.19 211 ALA A CA 1
ATOM 1574 C C . ALA A 1 211 ? 13.684 -19.038 -18.721 1.00 57.19 211 ALA A C 1
ATOM 1576 O O . ALA A 1 211 ? 12.794 -18.830 -19.539 1.00 57.19 211 ALA A O 1
ATOM 1577 N N . ASP A 1 212 ? 14.566 -20.030 -18.870 1.00 56.72 212 ASP A N 1
ATOM 1578 C CA . ASP A 1 212 ? 14.556 -21.004 -19.977 1.00 56.72 212 ASP A CA 1
ATOM 1579 C C . ASP A 1 212 ? 14.467 -20.390 -21.397 1.00 56.72 212 ASP A C 1
ATOM 1581 O O . ASP A 1 212 ? 13.966 -21.005 -22.338 1.00 56.72 212 ASP A O 1
ATOM 1585 N N . GLY A 1 213 ? 14.991 -19.170 -21.569 1.00 60.25 213 GLY A N 1
ATOM 1586 C CA . GLY A 1 213 ? 14.955 -18.428 -22.837 1.00 60.25 213 GLY A CA 1
ATOM 1587 C C . GLY A 1 213 ? 13.646 -17.677 -23.113 1.00 60.25 213 GLY A C 1
ATOM 1588 O O . GLY A 1 213 ? 13.465 -17.183 -24.224 1.00 60.25 213 GLY A O 1
ATOM 1589 N N . VAL A 1 214 ? 12.756 -17.579 -22.123 1.00 67.06 214 VAL A N 1
ATOM 1590 C CA . VAL A 1 214 ? 11.528 -16.773 -22.145 1.00 67.06 214 VAL A CA 1
ATOM 1591 C C . VAL A 1 214 ? 11.702 -15.560 -21.224 1.00 67.06 214 VAL A C 1
ATOM 1593 O O . VAL A 1 214 ? 12.288 -15.669 -20.142 1.00 67.06 214 VAL A O 1
ATOM 1596 N N . ASP A 1 215 ? 11.202 -14.400 -21.650 1.00 71.38 215 ASP A N 1
ATOM 1597 C CA . ASP A 1 215 ? 11.211 -13.178 -20.843 1.00 71.38 215 ASP A CA 1
ATOM 1598 C C . ASP A 1 215 ? 10.226 -13.291 -19.668 1.00 71.38 215 ASP A C 1
ATOM 1600 O O . ASP A 1 215 ? 9.071 -13.696 -19.828 1.00 71.38 215 ASP A O 1
ATOM 1604 N N . VAL A 1 216 ? 10.687 -12.941 -18.466 1.00 76.06 216 VAL A N 1
ATOM 1605 C CA . VAL A 1 216 ? 9.904 -13.072 -17.230 1.00 76.06 216 VAL A CA 1
ATOM 1606 C C . VAL A 1 216 ? 8.962 -11.876 -17.068 1.00 76.06 216 VAL A C 1
ATOM 1608 O O . VAL A 1 216 ? 9.412 -10.739 -16.972 1.00 76.06 216 VAL A O 1
ATOM 1611 N N . THR A 1 217 ? 7.650 -12.118 -16.995 1.00 82.06 217 THR A N 1
ATOM 1612 C CA . THR A 1 217 ? 6.643 -11.069 -16.746 1.00 82.06 217 THR A CA 1
ATOM 1613 C C . THR A 1 217 ? 6.412 -10.859 -15.250 1.00 82.06 217 THR A C 1
ATOM 1615 O O . THR A 1 217 ? 5.875 -11.747 -14.579 1.00 82.06 217 THR A O 1
ATOM 1618 N N . PHE A 1 218 ? 6.751 -9.681 -14.733 1.00 82.19 218 PHE A N 1
ATOM 1619 C CA . PHE A 1 218 ? 6.609 -9.336 -13.320 1.00 82.19 218 PHE A CA 1
ATOM 1620 C C . PHE A 1 218 ? 5.179 -8.927 -12.950 1.00 82.19 218 PHE A C 1
ATOM 1622 O O . PHE A 1 218 ? 4.489 -8.241 -13.698 1.00 82.19 218 PHE A O 1
ATOM 1629 N N . GLN A 1 219 ? 4.738 -9.339 -11.762 1.00 78.50 219 GLN A N 1
ATOM 1630 C CA . GLN A 1 219 ? 3.456 -8.955 -11.168 1.00 78.50 219 GLN A CA 1
ATOM 1631 C C . GLN A 1 219 ? 3.629 -7.915 -10.054 1.00 78.50 219 GLN A C 1
ATOM 1633 O O . GLN A 1 219 ? 2.769 -7.057 -9.867 1.00 78.50 219 GLN A O 1
ATOM 1638 N N . THR A 1 220 ? 4.715 -7.999 -9.283 1.00 82.19 220 THR A N 1
ATOM 1639 C CA . THR A 1 220 ? 4.981 -7.088 -8.164 1.00 82.19 220 THR A CA 1
ATOM 1640 C C . THR A 1 220 ? 6.474 -6.997 -7.868 1.00 82.19 220 THR A C 1
ATOM 1642 O O . THR A 1 220 ? 7.234 -7.916 -8.177 1.00 82.19 220 THR A O 1
ATOM 1645 N N . VAL A 1 221 ? 6.894 -5.886 -7.264 1.00 87.88 221 VAL A N 1
ATOM 1646 C CA . VAL A 1 221 ? 8.272 -5.613 -6.852 1.00 87.88 221 VAL A CA 1
ATOM 1647 C C . VAL A 1 221 ? 8.278 -4.972 -5.470 1.00 87.88 221 VAL A C 1
ATOM 1649 O O . VAL A 1 221 ? 7.442 -4.127 -5.161 1.00 87.88 221 VAL A O 1
ATOM 1652 N N . ALA A 1 222 ? 9.236 -5.371 -4.643 1.00 90.69 222 ALA A N 1
ATOM 1653 C CA . ALA A 1 222 ? 9.525 -4.779 -3.347 1.00 90.69 222 ALA A CA 1
ATOM 1654 C C . ALA A 1 222 ? 11.034 -4.528 -3.228 1.00 90.69 222 ALA A C 1
ATOM 1656 O O . ALA A 1 222 ? 11.845 -5.196 -3.876 1.00 90.69 222 ALA A O 1
ATOM 1657 N N . ALA A 1 223 ? 11.420 -3.571 -2.390 1.00 91.62 223 ALA A N 1
ATOM 1658 C CA . ALA A 1 223 ? 12.809 -3.185 -2.188 1.00 91.62 223 ALA A CA 1
ATOM 1659 C C . ALA A 1 223 ? 13.130 -3.123 -0.694 1.00 91.62 223 ALA A C 1
ATOM 1661 O O . ALA A 1 223 ? 12.328 -2.661 0.110 1.00 91.62 223 ALA A O 1
ATOM 1662 N N . GLY A 1 224 ? 14.304 -3.636 -0.345 1.00 90.25 224 GLY A N 1
ATOM 1663 C CA . GLY A 1 224 ? 14.954 -3.446 0.941 1.00 90.25 224 GLY A CA 1
ATOM 1664 C C . GLY A 1 224 ? 16.071 -2.419 0.815 1.00 90.25 224 GLY A C 1
ATOM 1665 O O . GLY A 1 224 ? 16.194 -1.706 -0.180 1.00 90.25 224 GLY A O 1
ATOM 1666 N N . ARG A 1 225 ? 16.960 -2.344 1.808 1.00 90.19 225 ARG A N 1
ATOM 1667 C CA . ARG A 1 225 ? 17.977 -1.278 1.826 1.00 90.19 225 ARG A CA 1
ATOM 1668 C C . ARG A 1 225 ? 18.968 -1.358 0.665 1.00 90.19 225 ARG A C 1
ATOM 1670 O O . ARG A 1 225 ? 19.354 -0.313 0.151 1.00 90.19 225 ARG A O 1
ATOM 1677 N N . ARG A 1 226 ? 19.398 -2.562 0.274 1.00 89.44 226 ARG A N 1
ATOM 1678 C CA . ARG A 1 226 ? 20.418 -2.781 -0.777 1.00 89.44 226 ARG A CA 1
ATOM 1679 C C . ARG A 1 226 ? 20.098 -3.935 -1.732 1.00 89.44 226 ARG A C 1
ATOM 1681 O O . ARG A 1 226 ? 20.936 -4.298 -2.553 1.00 89.44 226 ARG A O 1
ATOM 1688 N N . HIS A 1 227 ? 18.900 -4.499 -1.625 1.00 90.38 227 HIS A N 1
ATOM 1689 C CA . HIS A 1 227 ? 18.399 -5.558 -2.489 1.00 90.38 227 HIS A CA 1
ATOM 1690 C C . HIS A 1 227 ? 16.945 -5.289 -2.858 1.00 90.38 227 HIS A C 1
ATOM 1692 O O . HIS A 1 227 ? 16.227 -4.605 -2.130 1.00 90.38 227 HIS A O 1
ATOM 1698 N N . ALA A 1 228 ? 16.507 -5.842 -3.977 1.00 90.12 228 ALA A N 1
ATOM 1699 C CA . ALA A 1 228 ? 15.115 -5.853 -4.396 1.00 90.12 228 ALA A CA 1
ATOM 1700 C C . ALA A 1 228 ? 14.691 -7.282 -4.735 1.00 90.12 228 ALA A C 1
ATOM 1702 O O . ALA A 1 228 ? 15.531 -8.135 -5.032 1.00 90.12 228 ALA A O 1
ATOM 1703 N N . CYS A 1 229 ? 13.390 -7.535 -4.669 1.00 88.94 229 CYS A N 1
ATOM 1704 C CA . CYS A 1 229 ? 12.777 -8.791 -5.068 1.00 88.94 229 CYS A CA 1
ATOM 1705 C C . CYS A 1 229 ? 11.525 -8.505 -5.893 1.00 88.94 229 CYS A C 1
ATOM 1707 O O . CYS A 1 229 ? 10.748 -7.610 -5.558 1.00 88.94 229 CYS A O 1
ATOM 1709 N N . ALA A 1 230 ? 11.306 -9.289 -6.941 1.00 86.75 230 ALA A N 1
ATOM 1710 C CA . ALA A 1 230 ? 10.112 -9.244 -7.765 1.00 86.75 230 ALA A CA 1
ATOM 1711 C C . ALA A 1 230 ? 9.508 -10.643 -7.892 1.00 86.75 230 ALA A C 1
ATOM 1713 O O . ALA A 1 230 ? 10.237 -11.634 -7.966 1.00 86.75 230 ALA A O 1
ATOM 1714 N N . VAL A 1 231 ? 8.179 -10.707 -7.910 1.00 79.38 231 VAL A N 1
ATOM 1715 C CA . VAL A 1 231 ? 7.424 -11.938 -8.171 1.00 79.38 231 VAL A CA 1
ATOM 1716 C C . VAL A 1 231 ? 6.881 -11.875 -9.589 1.00 79.38 231 VAL A C 1
ATOM 1718 O O . VAL A 1 231 ? 6.350 -10.840 -10.007 1.00 79.38 231 VAL A O 1
ATOM 1721 N N . ASP A 1 232 ? 7.025 -12.969 -10.326 1.00 77.06 232 ASP A N 1
ATOM 1722 C CA . ASP A 1 232 ? 6.479 -13.127 -11.669 1.00 77.06 232 ASP A CA 1
ATOM 1723 C C . ASP A 1 232 ? 5.047 -13.689 -11.668 1.00 77.06 232 ASP A C 1
ATOM 1725 O O . ASP A 1 232 ? 4.549 -14.209 -10.669 1.00 77.06 232 ASP A O 1
ATOM 1729 N N . ARG A 1 233 ? 4.368 -13.584 -12.815 1.00 72.62 233 ARG A N 1
ATOM 1730 C CA . ARG A 1 233 ? 2.986 -14.068 -13.004 1.00 72.62 233 ARG A CA 1
ATOM 1731 C C . ARG A 1 233 ? 2.821 -15.594 -12.876 1.00 72.62 233 ARG A C 1
ATOM 1733 O O . ARG A 1 233 ? 1.687 -16.063 -12.834 1.00 72.62 233 ARG A O 1
ATOM 1740 N N . MET A 1 234 ? 3.912 -16.361 -12.833 1.00 68.94 234 MET A N 1
ATOM 1741 C CA . MET A 1 234 ? 3.923 -17.814 -12.620 1.00 68.94 234 MET A CA 1
ATOM 1742 C C . MET A 1 234 ? 4.179 -18.191 -11.149 1.00 68.94 234 MET A C 1
ATOM 1744 O O . MET A 1 234 ? 4.174 -19.377 -10.819 1.00 68.94 234 MET A O 1
ATOM 1748 N N . GLY A 1 235 ? 4.383 -17.209 -10.264 1.00 68.81 235 GLY A N 1
ATOM 1749 C CA . GLY A 1 235 ? 4.710 -17.424 -8.854 1.00 68.81 235 GLY A CA 1
ATOM 1750 C C . GLY A 1 235 ? 6.199 -17.670 -8.587 1.00 68.81 235 GLY A C 1
ATOM 1751 O O . GLY A 1 235 ? 6.556 -18.083 -7.485 1.00 68.81 235 GLY A O 1
ATOM 1752 N N . GLY A 1 236 ? 7.081 -17.421 -9.557 1.00 75.62 236 GLY A N 1
ATOM 1753 C CA . GLY A 1 236 ? 8.521 -17.379 -9.320 1.00 75.62 236 GLY A CA 1
ATOM 1754 C C . GLY A 1 236 ? 8.921 -16.113 -8.559 1.00 75.62 236 GLY A C 1
ATOM 1755 O O . GLY A 1 236 ? 8.336 -15.045 -8.739 1.00 75.62 236 GLY A O 1
ATOM 1756 N N . LEU A 1 237 ? 9.921 -16.231 -7.682 1.00 81.75 237 LEU A N 1
ATOM 1757 C CA . LEU A 1 237 ? 10.502 -15.115 -6.934 1.00 81.75 237 LEU A CA 1
ATOM 1758 C C . LEU A 1 237 ? 11.947 -14.905 -7.371 1.00 81.75 237 LEU A C 1
ATOM 1760 O O . LEU A 1 237 ? 12.764 -15.824 -7.302 1.00 81.75 237 LEU A O 1
ATOM 1764 N N . VAL A 1 238 ? 12.275 -13.674 -7.754 1.00 83.94 238 VAL A N 1
ATOM 1765 C CA . VAL A 1 238 ? 13.615 -13.298 -8.196 1.00 83.94 238 VAL A CA 1
ATOM 1766 C C . VAL A 1 238 ? 14.117 -12.115 -7.379 1.00 83.94 238 VAL A C 1
ATOM 1768 O O . VAL A 1 238 ? 13.484 -11.064 -7.346 1.00 83.94 238 VAL A O 1
ATOM 1771 N N . CYS A 1 239 ? 15.267 -12.276 -6.723 1.00 87.25 239 CYS A N 1
ATOM 1772 C CA . CYS A 1 239 ? 15.882 -11.249 -5.884 1.00 87.25 239 CYS A CA 1
ATOM 1773 C C . CYS A 1 239 ? 17.293 -10.893 -6.369 1.00 87.25 239 CYS A C 1
ATOM 1775 O O . CYS A 1 239 ? 18.041 -11.760 -6.818 1.00 87.25 239 CYS A O 1
ATOM 1777 N N . TRP A 1 240 ? 17.675 -9.620 -6.256 1.00 87.88 240 TRP A N 1
ATOM 1778 C CA . TRP A 1 240 ? 18.974 -9.104 -6.697 1.00 87.88 240 TRP A CA 1
ATOM 1779 C C . TRP A 1 240 ? 19.481 -7.972 -5.791 1.00 87.88 240 TRP A C 1
ATOM 1781 O O . TRP A 1 240 ? 18.703 -7.335 -5.086 1.00 87.88 240 TRP A O 1
ATOM 1791 N N . GLY A 1 241 ? 20.794 -7.719 -5.801 1.00 86.88 241 GLY A N 1
ATOM 1792 C CA . GLY A 1 241 ? 21.463 -6.772 -4.893 1.00 86.88 241 GLY A CA 1
ATOM 1793 C C . GLY A 1 241 ? 22.004 -7.415 -3.606 1.00 86.88 241 GLY A C 1
ATOM 1794 O O . GLY A 1 241 ? 21.891 -8.625 -3.400 1.00 86.88 241 GLY A O 1
ATOM 1795 N N . ASP A 1 242 ? 22.627 -6.613 -2.746 1.00 86.44 242 ASP A N 1
ATOM 1796 C CA . ASP A 1 242 ? 23.359 -7.075 -1.560 1.00 86.44 242 ASP A CA 1
ATOM 1797 C C . ASP A 1 242 ? 22.422 -7.427 -0.399 1.00 86.44 242 ASP A C 1
ATOM 1799 O O . ASP A 1 242 ? 21.678 -6.577 0.085 1.00 86.44 242 ASP A O 1
ATOM 1803 N N . GLY A 1 243 ? 22.543 -8.647 0.134 1.00 80.56 243 GLY A N 1
ATOM 1804 C CA . GLY A 1 243 ? 21.697 -9.125 1.237 1.00 80.56 243 GLY A CA 1
ATOM 1805 C C . GLY A 1 243 ? 20.410 -9.821 0.782 1.00 80.56 243 GLY A C 1
ATOM 1806 O O . GLY A 1 243 ? 19.552 -10.102 1.618 1.00 80.56 243 GLY A O 1
ATOM 1807 N N . ASN A 1 244 ? 20.290 -10.129 -0.517 1.00 85.44 244 ASN A N 1
ATOM 1808 C CA . ASN A 1 244 ? 19.222 -10.980 -1.033 1.00 85.44 244 ASN A CA 1
ATOM 1809 C C . ASN A 1 244 ? 19.263 -12.401 -0.410 1.00 85.44 244 ASN A C 1
ATOM 1811 O O . ASN A 1 244 ? 20.336 -12.875 -0.020 1.00 85.44 244 ASN A O 1
ATOM 1815 N N . PRO A 1 245 ? 18.106 -13.075 -0.273 1.00 84.44 245 PRO A N 1
ATOM 1816 C CA . PRO A 1 245 ? 18.030 -14.397 0.336 1.00 84.44 245 PRO A CA 1
ATOM 1817 C C . PRO A 1 245 ? 18.504 -15.507 -0.615 1.00 84.44 245 PRO A C 1
ATOM 1819 O O . PRO A 1 245 ? 18.148 -15.545 -1.791 1.00 84.44 245 PRO A O 1
ATOM 1822 N N . THR A 1 246 ? 19.238 -16.480 -0.075 1.00 80.44 246 THR A N 1
ATOM 1823 C CA . THR A 1 246 ? 19.582 -17.732 -0.764 1.00 80.44 246 THR A CA 1
ATOM 1824 C C . THR A 1 246 ? 18.388 -18.686 -0.749 1.00 80.44 246 THR A C 1
ATOM 1826 O O . THR A 1 246 ? 18.252 -19.527 0.135 1.00 80.44 246 THR A O 1
ATOM 1829 N N . LEU A 1 247 ? 17.492 -18.518 -1.720 1.00 71.25 247 LEU A N 1
ATOM 1830 C CA . LEU A 1 247 ? 16.226 -19.248 -1.804 1.00 71.25 247 LEU A CA 1
ATOM 1831 C C . LEU A 1 247 ? 16.354 -20.589 -2.536 1.00 71.25 247 LEU A C 1
ATOM 1833 O O . LEU A 1 247 ? 17.123 -20.726 -3.490 1.00 71.25 247 LEU A O 1
ATOM 1837 N N . ARG A 1 248 ? 15.511 -21.547 -2.143 1.00 70.00 248 ARG A N 1
ATOM 1838 C CA . ARG A 1 248 ? 15.120 -22.683 -2.983 1.00 70.00 248 ARG A CA 1
ATOM 1839 C C . ARG A 1 248 ? 13.637 -22.585 -3.337 1.00 70.00 248 ARG A C 1
ATOM 1841 O O . ARG A 1 248 ? 12.839 -22.119 -2.528 1.00 70.00 248 ARG A O 1
ATOM 1848 N N . LEU A 1 249 ? 13.269 -23.034 -4.537 1.00 65.75 249 LEU A N 1
ATOM 1849 C CA . LEU A 1 249 ? 11.898 -22.935 -5.059 1.00 65.75 249 LEU A CA 1
ATOM 1850 C C . LEU A 1 249 ? 10.871 -23.712 -4.214 1.00 65.75 249 LEU A C 1
ATOM 1852 O O . LEU A 1 249 ? 9.727 -23.288 -4.105 1.00 65.75 249 LEU A O 1
ATOM 1856 N N . ASP A 1 250 ? 11.282 -24.807 -3.570 1.00 69.31 250 ASP A N 1
ATOM 1857 C CA . ASP A 1 250 ? 10.461 -25.624 -2.667 1.00 69.31 250 ASP A CA 1
ATOM 1858 C C . ASP A 1 250 ? 10.178 -24.964 -1.300 1.00 69.31 250 ASP A C 1
ATOM 1860 O O . ASP A 1 250 ? 9.278 -25.394 -0.575 1.00 69.31 250 ASP A O 1
ATOM 1864 N N . GLU A 1 251 ? 10.893 -23.890 -0.949 1.00 74.62 251 GLU A N 1
ATOM 1865 C CA . GLU A 1 251 ? 10.683 -23.135 0.295 1.00 74.62 251 GLU A CA 1
ATOM 1866 C C . GLU A 1 251 ? 9.663 -21.987 0.149 1.00 74.62 251 GLU A C 1
ATOM 1868 O O . GLU A 1 251 ? 9.262 -21.386 1.155 1.00 74.62 251 GLU A O 1
ATOM 1873 N N . LEU A 1 252 ? 9.207 -21.682 -1.070 1.00 76.50 252 LEU A N 1
ATOM 1874 C CA . LEU A 1 252 ? 8.274 -20.587 -1.350 1.00 76.50 252 LEU A CA 1
ATOM 1875 C C . LEU A 1 252 ? 6.805 -21.036 -1.224 1.00 76.50 252 LEU A C 1
ATOM 1877 O O . LEU A 1 252 ? 6.470 -22.167 -1.580 1.00 76.50 252 LEU A O 1
ATOM 1881 N N . PRO A 1 253 ? 5.898 -20.184 -0.709 1.00 73.06 253 PRO A N 1
ATOM 1882 C CA . PRO A 1 253 ? 4.466 -20.453 -0.779 1.00 73.06 253 PRO A CA 1
ATOM 1883 C C . PRO A 1 253 ? 3.964 -20.247 -2.216 1.00 73.06 253 PRO A C 1
ATOM 1885 O O . PRO A 1 253 ? 4.378 -19.309 -2.891 1.00 73.06 253 PRO A O 1
ATOM 1888 N N . ALA A 1 254 ? 3.049 -21.102 -2.678 1.00 71.81 254 ALA A N 1
ATOM 1889 C CA . ALA A 1 254 ? 2.486 -21.009 -4.031 1.00 71.81 254 ALA A CA 1
ATOM 1890 C C . ALA A 1 254 ? 1.554 -19.793 -4.222 1.00 71.81 254 ALA A C 1
ATOM 1892 O O . ALA A 1 254 ? 1.279 -19.386 -5.346 1.00 71.81 254 ALA A O 1
ATOM 1893 N N . ASP A 1 255 ? 1.058 -19.224 -3.124 1.00 71.88 255 ASP A N 1
ATOM 1894 C CA . ASP A 1 255 ? 0.054 -18.166 -3.045 1.00 71.88 255 ASP A CA 1
ATOM 1895 C C . ASP A 1 255 ? 0.635 -16.880 -2.423 1.00 71.88 255 ASP A C 1
ATOM 1897 O O . ASP A 1 255 ? 0.114 -16.354 -1.443 1.00 71.88 255 ASP A O 1
ATOM 1901 N N . MET A 1 256 ? 1.746 -16.368 -2.963 1.00 72.62 256 MET A N 1
ATOM 1902 C CA . MET A 1 256 ? 2.369 -15.124 -2.481 1.00 72.62 256 MET A CA 1
ATOM 1903 C C . MET A 1 256 ? 1.428 -13.914 -2.621 1.00 72.62 256 MET A C 1
ATOM 1905 O O . MET A 1 256 ? 1.090 -13.513 -3.732 1.00 72.62 256 MET A O 1
ATOM 1909 N N . MET A 1 257 ? 1.052 -13.294 -1.497 1.00 71.12 257 MET A N 1
ATOM 1910 C CA . MET A 1 257 ? 0.225 -12.078 -1.468 1.00 71.12 257 MET A CA 1
ATOM 1911 C C . MET A 1 257 ? 1.040 -10.790 -1.319 1.00 71.12 257 MET A C 1
ATOM 1913 O O . MET A 1 257 ? 0.720 -9.787 -1.952 1.00 71.12 257 MET A O 1
ATOM 1917 N N . ALA A 1 258 ? 2.075 -10.790 -0.473 1.00 77.88 258 ALA A N 1
ATOM 1918 C CA . ALA A 1 258 ? 2.883 -9.599 -0.209 1.00 77.88 258 ALA A CA 1
ATOM 1919 C C . ALA A 1 258 ? 4.332 -9.948 0.153 1.00 77.88 258 ALA A C 1
ATOM 1921 O O . ALA A 1 258 ? 4.628 -11.053 0.611 1.00 77.88 258 ALA A O 1
ATOM 1922 N N . MET A 1 259 ? 5.226 -8.972 -0.013 1.00 87.31 259 MET A N 1
ATOM 1923 C CA . MET A 1 259 ? 6.634 -9.052 0.374 1.00 87.31 259 MET A CA 1
ATOM 1924 C C . MET A 1 259 ? 7.024 -7.830 1.205 1.00 87.31 259 MET A C 1
ATOM 1926 O O . MET A 1 259 ? 6.630 -6.715 0.876 1.00 87.31 259 MET A O 1
ATOM 1930 N N . ALA A 1 260 ? 7.851 -8.033 2.228 1.00 89.44 260 ALA A N 1
ATOM 1931 C CA . ALA A 1 260 ? 8.455 -6.971 3.027 1.00 89.44 260 ALA A CA 1
ATOM 1932 C C . ALA A 1 260 ? 9.967 -7.204 3.139 1.00 89.44 260 ALA A C 1
ATOM 1934 O O . ALA A 1 260 ? 10.406 -8.279 3.556 1.00 89.44 260 ALA A O 1
ATOM 1935 N N . LEU A 1 261 ? 10.774 -6.217 2.743 1.00 91.69 261 LEU A N 1
ATOM 1936 C CA . LEU A 1 261 ? 12.230 -6.344 2.645 1.00 91.69 261 LEU A CA 1
ATOM 1937 C C . LEU A 1 261 ? 12.931 -5.346 3.576 1.00 91.69 261 LEU A C 1
ATOM 1939 O O . LEU A 1 261 ? 12.647 -4.157 3.569 1.00 91.69 261 LEU A O 1
ATOM 1943 N N . GLY A 1 262 ? 13.886 -5.841 4.362 1.00 90.50 262 GLY A N 1
ATOM 1944 C CA . GLY A 1 262 ? 14.700 -5.050 5.288 1.00 90.50 262 GLY A CA 1
ATOM 1945 C C . GLY A 1 262 ? 16.115 -4.790 4.759 1.00 90.50 262 GLY A C 1
ATOM 1946 O O . GLY A 1 262 ? 16.323 -4.499 3.586 1.00 90.50 262 GLY A O 1
ATOM 1947 N N . ARG A 1 263 ? 17.131 -4.897 5.623 1.00 89.12 263 ARG A N 1
ATOM 1948 C CA . ARG A 1 263 ? 18.548 -4.707 5.261 1.00 89.12 263 ARG A CA 1
ATOM 1949 C C . ARG A 1 263 ? 19.151 -5.934 4.587 1.00 89.12 263 ARG A C 1
ATOM 1951 O O . ARG A 1 263 ? 19.743 -5.796 3.529 1.00 89.12 263 ARG A O 1
ATOM 1958 N N . ASN A 1 264 ? 19.010 -7.082 5.246 1.00 90.12 264 ASN A N 1
ATOM 1959 C CA . ASN A 1 264 ? 19.363 -8.421 4.761 1.00 90.12 264 ASN A CA 1
ATOM 1960 C C . ASN A 1 264 ? 18.169 -9.378 4.983 1.00 90.12 264 ASN A C 1
ATOM 1962 O O . ASN A 1 264 ? 18.340 -10.586 5.124 1.00 90.12 264 ASN A O 1
ATOM 1966 N N . THR A 1 265 ? 16.970 -8.810 5.134 1.00 90.44 265 THR A N 1
ATOM 1967 C CA . THR A 1 265 ? 15.743 -9.509 5.520 1.00 90.44 265 THR A CA 1
ATOM 1968 C C . THR A 1 265 ? 14.801 -9.519 4.334 1.00 90.44 265 THR A C 1
ATOM 1970 O O . THR A 1 265 ? 14.626 -8.488 3.687 1.00 90.44 265 THR A O 1
ATOM 1973 N N . THR A 1 266 ? 14.169 -10.655 4.073 1.00 91.00 266 THR A N 1
ATOM 1974 C CA . THR A 1 266 ? 13.065 -10.765 3.113 1.00 91.00 266 THR A CA 1
ATOM 1975 C C . THR A 1 266 ? 11.980 -11.599 3.765 1.00 91.00 266 THR A C 1
ATOM 1977 O O . THR A 1 266 ? 12.254 -12.717 4.191 1.00 91.00 266 THR A O 1
ATOM 1980 N N . CYS A 1 267 ? 10.776 -11.055 3.876 1.00 90.06 267 CYS A N 1
ATOM 1981 C CA . CYS A 1 267 ? 9.601 -11.738 4.398 1.00 90.06 267 CYS A CA 1
ATOM 1982 C C . CYS A 1 267 ? 8.522 -11.804 3.320 1.00 90.06 267 CYS A C 1
ATOM 1984 O O . CYS A 1 267 ? 8.325 -10.842 2.581 1.00 90.06 267 CYS A O 1
ATOM 1986 N N . ILE A 1 268 ? 7.819 -12.928 3.260 1.00 86.88 268 ILE A N 1
ATOM 1987 C CA . ILE A 1 268 ? 6.740 -13.209 2.315 1.00 86.88 268 ILE A CA 1
ATOM 1988 C C . ILE A 1 268 ? 5.496 -13.569 3.117 1.00 86.88 268 ILE A C 1
ATOM 1990 O O . ILE A 1 268 ? 5.561 -14.414 4.014 1.00 86.88 268 ILE A O 1
ATOM 1994 N N . LEU A 1 269 ? 4.375 -12.942 2.773 1.00 81.06 269 LEU A N 1
ATOM 1995 C CA . LEU A 1 269 ? 3.045 -13.286 3.257 1.00 81.06 269 LEU A CA 1
ATOM 1996 C C . LEU A 1 269 ? 2.376 -14.209 2.234 1.00 81.06 269 LEU A C 1
ATOM 1998 O O . LEU A 1 269 ? 2.191 -13.823 1.078 1.00 81.06 269 LEU A O 1
ATOM 2002 N N . ALA A 1 270 ? 2.030 -15.418 2.664 1.00 79.44 270 ALA A N 1
ATOM 2003 C CA . ALA A 1 270 ? 1.236 -16.367 1.892 1.00 79.44 270 ALA A CA 1
ATOM 2004 C C . ALA A 1 270 ? -0.265 -16.047 2.000 1.00 79.44 270 ALA A C 1
ATOM 2006 O O . ALA A 1 270 ? -0.707 -15.401 2.951 1.00 79.44 270 ALA A O 1
ATOM 2007 N N . GLY A 1 271 ? -1.063 -16.542 1.057 1.00 68.62 271 GLY A N 1
ATOM 2008 C CA . GLY A 1 271 ? -2.505 -16.308 0.977 1.00 68.62 271 GLY A CA 1
ATOM 2009 C C . GLY A 1 271 ? -3.319 -16.939 2.102 1.00 68.62 271 GLY A C 1
ATOM 2010 O O . GLY A 1 271 ? -4.385 -16.439 2.453 1.00 68.62 271 GLY A O 1
ATOM 2011 N N . ASN A 1 272 ? -2.775 -17.963 2.757 1.00 72.38 272 ASN A N 1
ATOM 2012 C CA . ASN A 1 272 ? -3.280 -18.481 4.031 1.00 72.38 272 ASN A CA 1
ATOM 2013 C C . ASN A 1 272 ? -2.944 -17.599 5.262 1.00 72.38 272 ASN A C 1
ATOM 2015 O O . ASN A 1 272 ? -3.221 -17.996 6.394 1.00 72.38 272 ASN A O 1
ATOM 2019 N N . GLY A 1 273 ? -2.309 -16.439 5.069 1.00 74.38 273 GLY A N 1
ATOM 2020 C CA . GLY A 1 273 ? -1.906 -15.502 6.120 1.00 74.38 273 GLY A CA 1
ATOM 2021 C C . GLY A 1 273 ? -0.611 -15.865 6.860 1.00 74.38 273 GLY A C 1
ATOM 2022 O O . GLY A 1 273 ? -0.203 -15.129 7.758 1.00 74.38 273 GLY A O 1
ATOM 2023 N N . THR A 1 274 ? 0.052 -16.980 6.537 1.00 83.38 274 THR A N 1
ATOM 2024 C CA . THR A 1 274 ? 1.331 -17.344 7.178 1.00 83.38 274 THR A CA 1
ATOM 2025 C C . THR A 1 274 ? 2.493 -16.527 6.611 1.00 83.38 274 THR A C 1
ATOM 2027 O O . THR A 1 274 ? 2.511 -16.178 5.430 1.00 83.38 274 THR A O 1
ATOM 2030 N N . VAL A 1 275 ? 3.484 -16.223 7.454 1.00 86.62 275 VAL A N 1
ATOM 2031 C CA . VAL A 1 275 ? 4.661 -15.428 7.071 1.00 86.62 275 VAL A CA 1
ATOM 2032 C C . VAL A 1 275 ? 5.919 -16.286 7.124 1.00 86.62 275 VAL A C 1
ATOM 2034 O O . VAL A 1 275 ? 6.219 -16.901 8.148 1.00 86.62 275 VAL A O 1
ATOM 2037 N N . ARG A 1 276 ? 6.687 -16.292 6.031 1.00 87.31 276 ARG A N 1
ATOM 2038 C CA . ARG A 1 276 ? 8.032 -16.885 5.963 1.00 87.31 276 ARG A CA 1
ATOM 2039 C C . ARG A 1 276 ? 9.055 -15.768 5.821 1.00 87.31 276 ARG A C 1
ATOM 2041 O O . ARG A 1 276 ? 8.863 -14.881 4.997 1.00 87.31 276 ARG A O 1
ATOM 2048 N N . CYS A 1 277 ? 10.126 -15.805 6.610 1.00 89.62 277 CYS A N 1
ATOM 2049 C CA . CYS A 1 277 ? 11.198 -14.815 6.547 1.00 89.62 277 CYS A CA 1
ATOM 2050 C C . CYS A 1 277 ? 12.571 -15.476 6.432 1.00 89.62 277 CYS A C 1
ATOM 2052 O O . CYS A 1 277 ? 12.871 -16.439 7.136 1.00 89.62 277 CYS A O 1
ATOM 2054 N N . TRP A 1 278 ? 13.424 -14.873 5.611 1.00 90.56 278 TRP A N 1
ATOM 2055 C CA . TRP A 1 278 ? 14.841 -15.175 5.464 1.00 90.56 278 TRP A CA 1
ATOM 2056 C C . TRP A 1 278 ? 15.654 -13.984 5.991 1.00 90.56 278 TRP A C 1
ATOM 2058 O O . TRP A 1 278 ? 15.221 -12.833 5.896 1.00 90.56 278 TRP A O 1
ATOM 2068 N N . GLY A 1 279 ? 16.814 -14.255 6.594 1.00 87.38 279 GLY A N 1
ATOM 2069 C CA . GLY A 1 279 ? 17.674 -13.241 7.227 1.00 87.38 279 GLY A CA 1
ATOM 2070 C C . GLY A 1 279 ? 17.284 -12.842 8.660 1.00 87.38 279 GLY A C 1
ATOM 2071 O O . GLY A 1 279 ? 18.127 -12.334 9.396 1.00 87.38 279 GLY A O 1
ATOM 2072 N N . VAL A 1 280 ? 16.059 -13.149 9.102 1.00 86.69 280 VAL A N 1
ATOM 2073 C CA . VAL A 1 280 ? 15.599 -12.986 10.493 1.00 86.69 280 VAL A CA 1
ATOM 2074 C C . VAL A 1 280 ? 14.907 -14.263 10.979 1.00 86.69 280 VAL A C 1
ATOM 2076 O O . VAL A 1 280 ? 14.153 -14.882 10.231 1.00 86.69 280 VAL A O 1
ATOM 2079 N N . LYS A 1 281 ? 15.136 -14.669 12.238 1.00 84.88 281 LYS A N 1
ATOM 2080 C CA . LYS A 1 281 ? 14.374 -15.766 12.858 1.00 84.88 281 LYS A CA 1
ATOM 2081 C C . LYS A 1 281 ? 13.022 -15.227 13.327 1.00 84.88 281 LYS A C 1
ATOM 2083 O O . LYS A 1 281 ? 12.980 -14.423 14.256 1.00 84.88 281 LYS A O 1
ATOM 2088 N N . VAL A 1 282 ? 11.931 -15.709 12.733 1.00 83.56 282 VAL A N 1
ATOM 2089 C CA . VAL A 1 282 ? 10.575 -15.506 13.268 1.00 83.56 282 VAL A CA 1
ATOM 2090 C C . VAL A 1 282 ? 10.468 -16.246 14.614 1.00 83.56 282 VAL A C 1
ATOM 2092 O O . VAL A 1 282 ? 10.771 -17.443 14.658 1.00 83.56 282 VAL A O 1
ATOM 2095 N N . PRO A 1 283 ? 10.088 -15.581 15.722 1.00 83.44 283 PRO A N 1
ATOM 2096 C CA . PRO A 1 283 ? 9.845 -16.257 16.994 1.00 83.44 283 PRO A CA 1
ATOM 2097 C C . PRO A 1 283 ? 8.751 -17.321 16.877 1.00 83.44 283 PRO A C 1
ATOM 2099 O O . PRO A 1 283 ? 7.764 -17.133 16.168 1.00 83.44 283 PRO A O 1
ATOM 2102 N N . GLU A 1 284 ? 8.909 -18.430 17.601 1.00 81.44 284 GLU A N 1
ATOM 2103 C CA . GLU A 1 284 ? 8.023 -19.599 17.488 1.00 81.44 284 GLU A CA 1
ATOM 2104 C C . GLU A 1 284 ? 6.555 -19.265 17.808 1.00 81.44 284 GLU A C 1
ATOM 2106 O O . GLU A 1 284 ? 5.662 -19.794 17.150 1.00 81.44 284 GLU A O 1
ATOM 2111 N N . GLU A 1 285 ? 6.307 -18.293 18.693 1.00 79.75 285 GLU A N 1
ATOM 2112 C CA . GLU A 1 285 ? 4.979 -17.735 18.997 1.00 79.75 285 GLU A CA 1
ATOM 2113 C C . GLU A 1 285 ? 4.229 -17.172 17.769 1.00 79.75 285 GLU A C 1
ATOM 2115 O O . GLU A 1 285 ? 3.006 -17.277 17.705 1.00 79.75 285 GLU A O 1
ATOM 2120 N N . TYR A 1 286 ? 4.931 -16.659 16.749 1.00 79.12 286 TYR A N 1
ATOM 2121 C CA . TYR A 1 286 ? 4.302 -16.115 15.534 1.00 79.12 286 TYR A CA 1
ATOM 2122 C C . TYR A 1 286 ? 4.215 -17.112 14.373 1.00 79.12 286 TYR A C 1
ATOM 2124 O O . TYR A 1 286 ? 3.509 -16.843 13.407 1.00 79.12 286 TYR A O 1
ATOM 2132 N N . THR A 1 287 ? 4.874 -18.275 14.453 1.00 75.69 287 THR A N 1
ATOM 2133 C CA . THR A 1 287 ? 4.907 -19.260 13.346 1.00 75.69 287 THR A CA 1
ATOM 2134 C C . THR A 1 287 ? 3.531 -19.818 12.968 1.00 75.69 287 THR A C 1
ATOM 2136 O O . THR A 1 287 ? 3.327 -20.221 11.827 1.00 75.69 287 THR A O 1
ATOM 2139 N N . HIS A 1 288 ? 2.586 -19.804 13.912 1.00 75.62 288 HIS A N 1
ATOM 2140 C CA . HIS A 1 288 ? 1.198 -20.244 13.735 1.00 75.62 288 HIS A CA 1
ATOM 2141 C C . HIS A 1 288 ? 0.196 -19.072 13.796 1.00 75.62 288 HIS A C 1
ATOM 2143 O O . HIS A 1 288 ? -1.008 -19.292 13.906 1.00 75.62 288 HIS A O 1
ATOM 2149 N N . THR A 1 289 ? 0.678 -17.823 13.749 1.00 78.06 289 THR A N 1
ATOM 2150 C CA . THR A 1 289 ? -0.173 -16.625 13.692 1.00 78.06 289 THR A CA 1
ATOM 2151 C C . THR A 1 289 ? -0.454 -16.251 12.235 1.00 78.06 289 THR A C 1
ATOM 2153 O O . THR A 1 289 ? 0.453 -16.251 11.405 1.00 78.06 289 THR A O 1
ATOM 2156 N N . THR A 1 290 ? -1.705 -15.903 11.928 1.00 78.50 290 THR A N 1
ATOM 2157 C CA . THR A 1 290 ? -2.119 -15.405 10.609 1.00 78.50 290 THR A CA 1
ATOM 2158 C C . THR A 1 290 ? -2.090 -13.879 10.549 1.00 78.50 290 THR A C 1
ATOM 2160 O O . THR A 1 290 ? -2.668 -13.206 11.408 1.00 78.50 290 THR A O 1
ATOM 2163 N N . PHE A 1 291 ? -1.487 -13.338 9.497 1.00 77.06 291 PHE A N 1
ATOM 2164 C CA . PHE A 1 291 ? -1.325 -11.911 9.244 1.00 77.06 291 PHE A CA 1
ATOM 2165 C C . PHE A 1 291 ? -2.052 -11.482 7.959 1.00 77.06 291 PHE A C 1
ATOM 2167 O O . PHE A 1 291 ? -2.260 -12.286 7.057 1.00 77.06 291 PHE A O 1
ATOM 2174 N N . VAL A 1 292 ? -2.453 -10.210 7.890 1.00 73.00 292 VAL A N 1
ATOM 2175 C CA . VAL A 1 292 ? -3.087 -9.572 6.718 1.00 73.00 292 VAL A CA 1
ATOM 2176 C C . VAL A 1 292 ? -2.166 -8.576 6.015 1.00 73.00 292 VAL A C 1
ATOM 2178 O O . VAL A 1 292 ? -2.374 -8.263 4.849 1.00 73.00 292 VAL A O 1
ATOM 2181 N N . SER A 1 293 ? -1.132 -8.086 6.701 1.00 73.56 293 SER A N 1
ATOM 2182 C CA . SER A 1 293 ? -0.058 -7.302 6.091 1.00 73.56 293 SER A CA 1
ATOM 2183 C C . SER A 1 293 ? 1.260 -7.495 6.836 1.00 73.56 293 SER A C 1
ATOM 2185 O O . SER A 1 293 ? 1.282 -7.836 8.024 1.00 73.56 293 SER A O 1
ATOM 2187 N N . ILE A 1 294 ? 2.359 -7.276 6.116 1.00 81.44 294 ILE A N 1
ATOM 2188 C CA . ILE A 1 294 ? 3.734 -7.307 6.615 1.00 81.44 294 ILE A CA 1
ATOM 2189 C C . ILE A 1 294 ? 4.473 -6.061 6.133 1.00 81.44 294 ILE A C 1
ATOM 2191 O O . ILE A 1 294 ? 4.244 -5.610 5.018 1.00 81.44 294 ILE A O 1
ATOM 2195 N N . GLU A 1 295 ? 5.359 -5.533 6.971 1.00 85.50 295 GLU A N 1
ATOM 2196 C CA . GLU A 1 295 ? 6.176 -4.344 6.716 1.00 85.50 295 GLU A CA 1
ATOM 2197 C C . GLU A 1 295 ? 7.578 -4.588 7.293 1.00 85.50 295 GLU A C 1
ATOM 2199 O O . GLU A 1 295 ? 7.716 -5.205 8.355 1.00 85.50 295 GLU A O 1
ATOM 2204 N N . ALA A 1 296 ? 8.632 -4.114 6.629 1.00 88.50 296 ALA A N 1
ATOM 2205 C CA . ALA A 1 296 ? 10.000 -4.249 7.122 1.00 88.50 296 ALA A CA 1
ATOM 2206 C C . ALA A 1 296 ? 10.850 -3.029 6.748 1.00 88.50 296 ALA A C 1
ATOM 2208 O O . ALA A 1 296 ? 10.801 -2.564 5.618 1.00 88.50 296 ALA A O 1
ATOM 2209 N N . ASP A 1 297 ? 11.677 -2.560 7.685 1.00 86.88 297 ASP A N 1
ATOM 2210 C CA . ASP A 1 297 ? 12.847 -1.727 7.389 1.00 86.88 297 ASP A CA 1
ATOM 2211 C C . ASP A 1 297 ? 13.991 -2.118 8.332 1.00 86.88 297 ASP A C 1
ATOM 2213 O O . ASP A 1 297 ? 13.811 -2.456 9.506 1.00 86.88 297 ASP A O 1
ATOM 2217 N N . GLY A 1 298 ? 15.210 -2.092 7.799 1.00 85.38 298 GLY A N 1
ATOM 2218 C CA . GLY A 1 298 ? 16.408 -2.458 8.532 1.00 85.38 298 GLY A CA 1
ATOM 2219 C C . GLY A 1 298 ? 16.334 -3.907 8.998 1.00 85.38 298 GLY A C 1
ATOM 2220 O O . GLY A 1 298 ? 16.202 -4.822 8.191 1.00 85.38 298 GLY A O 1
ATOM 2221 N N . ASP A 1 299 ? 16.438 -4.110 10.304 1.00 84.00 299 ASP A N 1
ATOM 2222 C CA . ASP A 1 299 ? 16.348 -5.438 10.919 1.00 84.00 299 ASP A CA 1
ATOM 2223 C C . ASP A 1 299 ? 14.976 -5.655 11.593 1.00 84.00 299 ASP A C 1
ATOM 2225 O O . ASP A 1 299 ? 14.746 -6.693 12.213 1.00 84.00 299 ASP A O 1
ATOM 2229 N N . THR A 1 300 ? 14.067 -4.677 11.487 1.00 85.25 300 THR A N 1
ATOM 2230 C CA . THR A 1 300 ? 12.722 -4.725 12.065 1.00 85.25 300 THR A CA 1
ATOM 2231 C C . THR A 1 300 ? 11.740 -5.285 11.047 1.00 85.25 300 THR A C 1
ATOM 2233 O O . THR A 1 300 ? 11.670 -4.814 9.914 1.00 85.25 300 THR A O 1
ATOM 2236 N N . VAL A 1 301 ? 10.923 -6.239 11.491 1.00 85.50 301 VAL A N 1
ATOM 2237 C CA . VAL A 1 301 ? 9.730 -6.702 10.777 1.00 85.50 301 VAL A CA 1
ATOM 2238 C C . VAL A 1 301 ? 8.520 -6.454 11.671 1.00 85.50 301 VAL A C 1
ATOM 2240 O O . VAL A 1 301 ? 8.532 -6.794 12.858 1.00 85.50 301 VAL A O 1
ATOM 2243 N N . CYS A 1 302 ? 7.475 -5.869 11.101 1.00 81.88 302 CYS A N 1
ATOM 2244 C CA . CYS A 1 302 ? 6.159 -5.747 11.711 1.00 81.88 302 CYS A CA 1
ATOM 2245 C C . CYS A 1 302 ? 5.140 -6.502 10.858 1.00 81.88 302 CYS A C 1
ATOM 2247 O O . CYS A 1 302 ? 5.251 -6.564 9.638 1.00 81.88 302 CYS A O 1
ATOM 2249 N N . ALA A 1 303 ? 4.133 -7.072 11.508 1.00 79.12 303 ALA A N 1
ATOM 2250 C CA . ALA A 1 303 ? 3.059 -7.784 10.838 1.00 79.12 303 ALA A CA 1
ATOM 2251 C C . ALA A 1 303 ? 1.745 -7.523 11.575 1.00 79.12 303 ALA A C 1
ATOM 2253 O O . ALA A 1 303 ? 1.722 -7.448 12.808 1.00 79.12 303 ALA A O 1
ATOM 2254 N N . PHE A 1 304 ? 0.659 -7.367 10.824 1.00 72.56 304 PHE A N 1
ATOM 2255 C CA . PHE A 1 304 ? -0.658 -7.042 11.364 1.00 72.56 304 PHE A CA 1
ATOM 2256 C C . PHE A 1 304 ? -1.529 -8.275 11.266 1.00 72.56 304 PHE A C 1
ATOM 2258 O O . PHE A 1 304 ? -1.833 -8.743 10.175 1.00 72.56 304 PHE A O 1
ATOM 2265 N N . GLY A 1 305 ? -1.879 -8.837 12.418 1.00 65.06 305 GLY A N 1
ATOM 2266 C CA . GLY A 1 305 ? -2.829 -9.936 12.504 1.00 65.06 305 GLY A CA 1
ATOM 2267 C C . GLY A 1 305 ? -4.263 -9.428 12.422 1.00 65.06 305 GLY A C 1
ATOM 2268 O O . GLY A 1 305 ? -4.571 -8.340 12.915 1.00 65.06 305 GLY A O 1
ATOM 2269 N N . LEU A 1 306 ? -5.167 -10.268 11.914 1.00 58.28 306 LEU A N 1
ATOM 2270 C CA . LEU A 1 306 ? -6.542 -10.234 12.414 1.00 58.28 306 LEU A CA 1
ATOM 2271 C C . LEU A 1 306 ? -6.457 -10.442 13.931 1.00 58.28 306 LEU A C 1
ATOM 2273 O O . LEU A 1 306 ? -5.793 -11.374 14.383 1.00 58.28 306 LEU A O 1
ATOM 2277 N N . SER A 1 307 ? -7.047 -9.546 14.728 1.00 42.16 307 SER A N 1
ATOM 2278 C CA . SER A 1 307 ? -6.811 -9.513 16.179 1.00 42.16 307 SER A CA 1
ATOM 2279 C C . SER A 1 307 ? -7.576 -10.618 16.922 1.00 42.16 307 SER A C 1
ATOM 2281 O O . SER A 1 307 ? -8.545 -10.373 17.635 1.00 42.16 307 SER A O 1
ATOM 2283 N N . LEU A 1 308 ? -7.103 -11.850 16.750 1.00 34.78 308 LEU A N 1
ATOM 2284 C CA . LEU A 1 308 ? -7.472 -13.046 17.493 1.00 34.78 308 LEU A CA 1
ATOM 2285 C C . LEU A 1 308 ? -6.186 -13.649 18.066 1.00 34.78 308 LEU A C 1
ATOM 2287 O O . LEU A 1 308 ? -5.588 -14.555 17.491 1.00 34.78 308 LEU A O 1
ATOM 2291 N N . VAL A 1 309 ? -5.740 -13.116 19.207 1.00 34.00 309 VAL A N 1
ATOM 2292 C CA . VAL A 1 309 ? -4.623 -13.702 19.962 1.00 34.00 309 VAL A CA 1
ATOM 2293 C C . VAL A 1 309 ? -5.106 -15.009 20.589 1.00 34.00 309 VAL A C 1
ATOM 2295 O O . VAL A 1 309 ? -5.652 -15.027 21.691 1.00 34.00 309 VAL A O 1
ATOM 2298 N N . SER A 1 310 ? -4.916 -16.107 19.861 1.00 30.02 310 SER A N 1
ATOM 2299 C CA . SER A 1 310 ? -5.068 -17.456 20.396 1.00 30.02 310 SER A CA 1
ATOM 2300 C C . SER A 1 310 ? -3.821 -17.800 21.208 1.00 30.02 310 SER A C 1
ATOM 2302 O O . SER A 1 310 ? -2.736 -17.969 20.653 1.00 30.02 310 SER A O 1
ATOM 2304 N N . GLY A 1 311 ? -3.950 -17.855 22.535 1.00 30.03 311 GLY A N 1
ATOM 2305 C CA . GLY A 1 311 ? -2.841 -18.239 23.407 1.00 30.03 311 GLY A CA 1
ATOM 2306 C C . GLY A 1 311 ? -2.438 -19.695 23.166 1.00 30.03 311 GLY A C 1
ATOM 2307 O O . GLY A 1 311 ? -3.256 -20.601 23.316 1.00 30.03 311 GLY A O 1
ATOM 2308 N N . ALA A 1 312 ? -1.178 -19.928 22.802 1.00 28.72 312 ALA A N 1
ATOM 2309 C CA . ALA A 1 312 ? -0.697 -21.261 22.470 1.00 28.72 312 ALA A CA 1
ATOM 2310 C C . ALA A 1 312 ? -0.621 -22.181 23.703 1.00 28.72 312 ALA A C 1
ATOM 2312 O O . ALA A 1 312 ? 0.182 -21.968 24.609 1.00 28.72 312 ALA A O 1
ATOM 2313 N N . SER A 1 313 ? -1.375 -23.281 23.683 1.00 24.61 313 SER A N 1
ATOM 2314 C CA . SER A 1 313 ? -0.917 -24.550 24.259 1.00 24.61 313 SER A CA 1
ATOM 2315 C C . SER A 1 313 ? -1.476 -25.719 23.443 1.00 24.61 313 SER A C 1
ATOM 2317 O O . SER A 1 313 ? -2.591 -25.662 22.928 1.00 24.61 313 SER A O 1
ATOM 2319 N N . ALA A 1 314 ? -0.656 -26.747 23.229 1.00 34.84 314 ALA A N 1
ATOM 2320 C CA . ALA A 1 314 ? -0.909 -27.754 22.205 1.00 34.84 314 ALA A CA 1
ATOM 2321 C C . ALA A 1 314 ? -1.899 -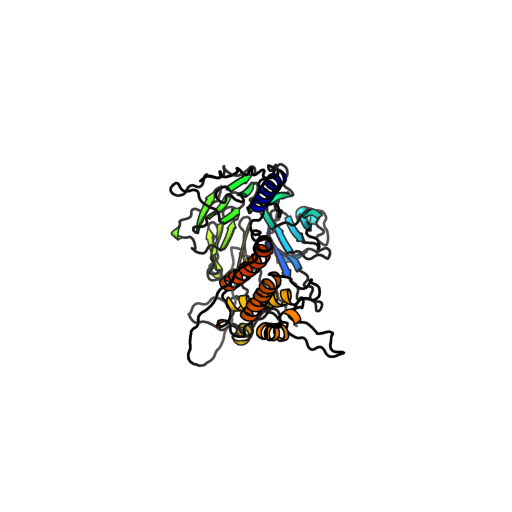28.841 22.659 1.00 34.84 314 ALA A C 1
ATOM 2323 O O . ALA A 1 314 ? -1.550 -29.703 23.460 1.00 34.84 314 ALA A O 1
ATOM 2324 N N . SER A 1 315 ? -3.102 -28.857 22.082 1.00 25.30 315 SER A N 1
ATOM 2325 C CA . SER A 1 315 ? -3.851 -30.080 21.733 1.00 25.30 315 SER A CA 1
ATOM 2326 C C . SER A 1 315 ? -5.063 -29.728 20.856 1.00 25.30 315 SER A C 1
ATOM 2328 O O . SER A 1 315 ? -5.576 -28.614 20.907 1.00 25.30 315 SER A O 1
ATOM 2330 N N . ALA A 1 316 ? -5.470 -30.641 19.972 1.00 33.59 316 ALA A N 1
ATOM 2331 C CA . ALA A 1 316 ? -6.390 -30.330 18.877 1.00 33.59 316 ALA A CA 1
ATOM 2332 C C . ALA A 1 316 ? -7.876 -30.303 19.290 1.00 33.59 316 ALA A C 1
ATOM 2334 O O . ALA A 1 316 ? -8.415 -31.325 19.709 1.00 33.59 316 ALA A O 1
ATOM 2335 N N . SER A 1 317 ? -8.5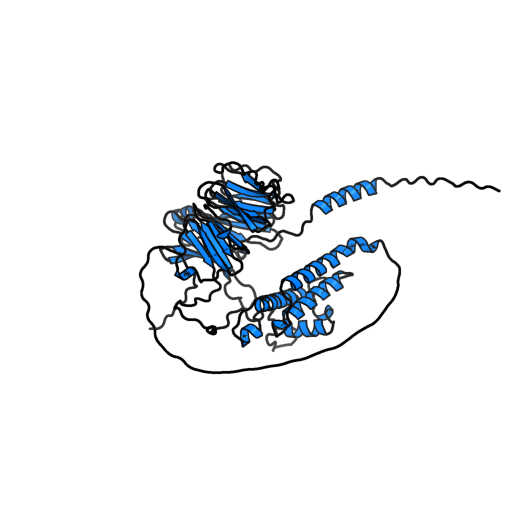58 -29.169 19.087 1.00 25.55 317 SER A N 1
ATOM 2336 C CA . SER A 1 317 ? -9.978 -29.044 18.670 1.00 25.55 317 SER A CA 1
ATOM 2337 C C . SER A 1 317 ? -10.370 -27.552 18.532 1.00 25.55 317 SER A C 1
ATOM 2339 O O . SER A 1 317 ? -9.676 -26.696 19.082 1.00 25.55 317 SER A O 1
ATOM 2341 N N . PRO A 1 318 ? -11.412 -27.197 17.749 1.00 31.67 318 PRO A N 1
ATOM 2342 C CA . PRO A 1 318 ? -11.720 -25.799 17.435 1.00 31.67 318 PRO A CA 1
ATOM 2343 C C . PRO A 1 318 ? -12.512 -25.116 18.561 1.00 31.67 318 PRO A C 1
ATOM 2345 O O . PRO A 1 318 ? -13.670 -25.449 18.808 1.00 31.67 318 PRO A O 1
ATOM 2348 N N . THR A 1 319 ? -11.906 -24.127 19.219 1.00 25.84 319 THR A N 1
ATOM 2349 C CA . THR A 1 319 ? -12.548 -23.384 20.315 1.00 25.84 319 THR A CA 1
ATOM 2350 C C . THR A 1 319 ? -13.254 -22.128 19.805 1.00 25.84 319 THR A C 1
ATOM 2352 O O . THR A 1 319 ? -12.627 -21.227 19.254 1.00 25.84 319 THR A O 1
ATOM 2355 N N . THR A 1 320 ? -14.565 -22.060 20.042 1.00 29.89 320 THR A N 1
ATOM 2356 C CA . THR A 1 320 ? -15.459 -20.931 19.733 1.00 29.89 320 THR A CA 1
ATOM 2357 C C . THR A 1 320 ? -14.942 -19.568 20.202 1.00 29.89 320 THR A C 1
ATOM 2359 O O . THR A 1 320 ? -14.623 -19.373 21.377 1.00 29.89 320 THR A O 1
ATOM 2362 N N . THR A 1 321 ? -14.973 -18.600 19.290 1.00 31.73 321 THR A N 1
ATOM 2363 C CA . THR A 1 321 ? -14.713 -17.170 19.498 1.00 31.73 321 THR A CA 1
ATOM 2364 C C . THR A 1 321 ? -15.834 -16.501 20.300 1.00 31.73 321 THR A C 1
ATOM 2366 O O . THR A 1 321 ? -16.997 -16.536 19.912 1.00 31.73 321 THR A O 1
ATOM 2369 N N . SER A 1 322 ? -15.494 -15.845 21.415 1.00 33.91 322 SER A N 1
ATOM 2370 C CA . SER A 1 322 ? -16.452 -15.070 22.218 1.00 33.91 322 SER A CA 1
ATOM 2371 C C . SER A 1 322 ? -16.198 -13.571 22.068 1.00 33.91 322 SER A C 1
ATOM 2373 O O . SER A 1 322 ? -15.310 -13.019 22.720 1.00 33.91 322 SER A O 1
ATOM 2375 N N . GLY A 1 323 ? -16.988 -12.916 21.211 1.00 38.12 323 GLY A N 1
ATOM 2376 C CA . GLY A 1 323 ? -17.028 -11.457 21.108 1.00 38.12 323 GLY A CA 1
ATOM 2377 C C . GLY A 1 323 ? -17.032 -10.929 19.678 1.00 38.12 323 GLY A C 1
ATOM 2378 O O . GLY A 1 323 ? -15.997 -10.478 19.194 1.00 38.12 323 GLY A O 1
ATOM 2379 N N . THR A 1 324 ? -18.205 -10.905 19.032 1.00 40.19 324 THR A N 1
ATOM 2380 C CA . THR A 1 324 ? -18.391 -10.225 17.737 1.00 40.19 324 THR A CA 1
ATOM 2381 C C . THR A 1 324 ? -17.834 -8.800 17.765 1.00 40.19 324 THR A C 1
ATOM 2383 O O . THR A 1 324 ? -18.340 -7.933 18.484 1.00 40.19 324 THR A O 1
ATOM 2386 N N . ALA A 1 325 ? -16.830 -8.539 16.933 1.00 39.00 325 ALA A N 1
ATOM 2387 C CA . ALA A 1 325 ? -16.347 -7.199 16.631 1.00 39.00 325 ALA A CA 1
ATOM 2388 C C . ALA A 1 325 ? -16.726 -6.836 15.190 1.00 39.00 325 ALA A C 1
ATOM 2390 O O . ALA A 1 325 ? -16.566 -7.651 14.282 1.00 39.00 325 ALA A O 1
ATOM 2391 N N . GLY A 1 326 ? -17.225 -5.618 14.980 1.00 47.56 326 GLY A N 1
ATOM 2392 C CA . GLY A 1 326 ? -17.583 -5.109 13.658 1.00 47.56 326 GLY A CA 1
ATOM 2393 C C . GLY A 1 326 ? -18.359 -3.794 13.723 1.00 47.56 326 GLY A C 1
ATOM 2394 O O . GLY A 1 326 ? -18.812 -3.369 14.789 1.00 47.56 326 GLY A O 1
ATOM 2395 N N . THR A 1 327 ? -18.499 -3.133 12.575 1.00 49.25 327 THR A N 1
ATOM 2396 C CA . THR A 1 327 ? -19.214 -1.854 12.459 1.00 49.25 327 THR A CA 1
ATOM 2397 C C . THR A 1 327 ? -20.715 -2.100 12.312 1.00 49.25 327 THR A C 1
ATOM 2399 O O . THR A 1 327 ? -21.160 -2.788 11.391 1.00 49.25 327 THR A O 1
ATOM 2402 N N . VAL A 1 328 ? -21.513 -1.532 13.221 1.00 53.88 328 VAL A N 1
ATOM 2403 C CA . VAL A 1 328 ? -22.979 -1.656 13.202 1.00 53.88 328 VAL A CA 1
ATOM 2404 C C . VAL A 1 328 ? -23.522 -1.128 11.868 1.00 53.88 328 VAL A C 1
ATOM 2406 O O . VAL A 1 328 ? -23.176 -0.026 11.457 1.00 53.88 328 VAL A O 1
ATOM 2409 N N . GLY A 1 329 ? -24.336 -1.935 11.184 1.00 62.53 329 GLY A N 1
ATOM 2410 C CA . GLY A 1 329 ? -24.815 -1.673 9.819 1.00 62.53 329 GLY A CA 1
ATOM 2411 C C . GLY A 1 329 ? -24.201 -2.613 8.778 1.00 62.53 329 GLY A C 1
ATOM 2412 O O . GLY A 1 329 ? -24.930 -3.131 7.937 1.00 62.53 329 GLY A O 1
ATOM 2413 N N . TYR A 1 330 ? -22.903 -2.900 8.910 1.00 73.69 330 TYR A N 1
ATOM 2414 C CA . TYR A 1 330 ? -22.119 -3.729 7.982 1.00 73.69 330 TYR A CA 1
ATOM 2415 C C . TYR A 1 330 ? -21.914 -5.165 8.466 1.00 73.69 330 TYR A C 1
ATOM 2417 O O . TYR A 1 330 ? -21.613 -6.037 7.662 1.00 73.69 330 TYR A O 1
ATOM 2425 N N . MET A 1 331 ? -22.070 -5.425 9.770 1.00 66.88 331 MET A N 1
ATOM 2426 C CA . MET A 1 331 ? -21.891 -6.767 10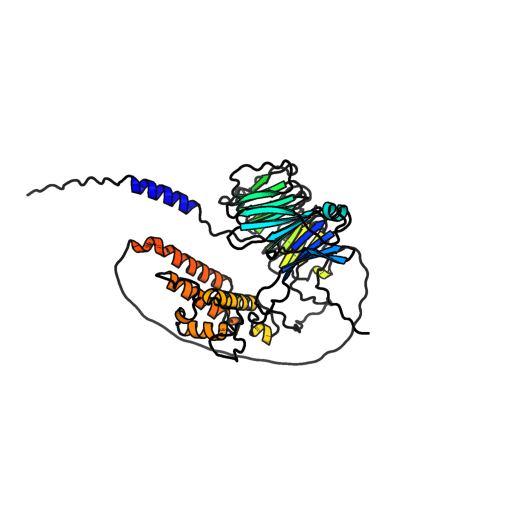.333 1.00 66.88 331 MET A CA 1
ATOM 2427 C C . MET A 1 331 ? -22.804 -7.798 9.665 1.00 66.88 331 MET A C 1
ATOM 2429 O O . MET A 1 331 ? -24.030 -7.679 9.705 1.00 66.88 331 MET A O 1
ATOM 2433 N N . ASP A 1 332 ? -22.182 -8.846 9.133 1.00 79.06 332 ASP A N 1
ATOM 2434 C CA . ASP A 1 332 ? -22.855 -10.045 8.652 1.00 79.06 332 ASP A CA 1
ATOM 2435 C C . ASP A 1 332 ? -23.717 -10.677 9.770 1.00 79.06 332 ASP A C 1
ATOM 2437 O O . ASP A 1 332 ? -23.184 -11.014 10.831 1.00 79.06 332 ASP A O 1
ATOM 2441 N N . PRO A 1 333 ? -25.037 -10.872 9.565 1.00 74.00 333 PRO A N 1
ATOM 2442 C CA . PRO A 1 333 ? -25.926 -11.470 10.558 1.00 74.00 333 PRO A CA 1
ATOM 2443 C C . PRO A 1 333 ? -25.631 -12.955 10.814 1.00 74.00 333 PRO A C 1
ATOM 2445 O O . PRO A 1 333 ? -26.004 -13.472 11.867 1.00 74.00 333 PRO A O 1
ATOM 2448 N N . GLU A 1 334 ? -24.975 -13.657 9.885 1.00 74.00 334 GLU A N 1
ATOM 2449 C CA . GLU A 1 334 ? -24.531 -15.036 10.083 1.00 74.00 334 GLU A CA 1
ATOM 2450 C C . GLU A 1 334 ? -23.289 -15.078 10.984 1.00 74.00 334 GLU A C 1
ATOM 2452 O O . GLU A 1 334 ? -23.340 -15.765 12.000 1.00 74.00 334 GLU A O 1
ATOM 2457 N N . TYR A 1 335 ? -22.267 -14.251 10.727 1.00 69.06 335 TYR A N 1
ATOM 2458 C CA . TYR A 1 335 ? -21.141 -14.013 11.651 1.00 69.06 335 TYR A CA 1
ATOM 2459 C C . TYR A 1 335 ? -21.609 -13.535 13.035 1.00 69.06 335 TYR A C 1
ATOM 2461 O O . TYR A 1 335 ? -21.224 -14.114 14.047 1.00 69.06 335 TYR A O 1
ATOM 2469 N N . TYR A 1 336 ? -22.509 -12.549 13.112 1.00 58.06 336 TYR A N 1
ATOM 2470 C CA . TYR A 1 336 ? -23.049 -12.060 14.388 1.00 58.06 336 TYR A CA 1
ATOM 2471 C C . TYR A 1 336 ? -23.778 -13.157 15.182 1.00 58.06 336 TYR A C 1
ATOM 2473 O O . TYR A 1 336 ? -23.712 -13.192 16.409 1.00 58.06 336 TYR A O 1
ATOM 2481 N N . ARG A 1 337 ? -24.463 -14.085 14.501 1.00 60.97 337 ARG A N 1
ATOM 2482 C CA . ARG A 1 337 ? -25.225 -15.163 15.149 1.00 60.97 337 ARG A CA 1
ATOM 2483 C C . ARG A 1 337 ? -24.393 -16.416 15.445 1.00 60.97 337 ARG A C 1
ATOM 2485 O O . ARG A 1 337 ? -24.698 -17.107 16.412 1.00 60.97 337 ARG A O 1
ATOM 2492 N N . LEU A 1 338 ? -23.405 -16.741 14.612 1.00 66.38 338 LEU A N 1
ATOM 2493 C CA . LEU A 1 338 ? -22.571 -17.946 14.732 1.00 66.38 338 LEU A CA 1
ATOM 2494 C C . LEU A 1 338 ? -21.215 -17.692 15.406 1.00 66.38 338 LEU A C 1
ATOM 2496 O O . LEU A 1 338 ? -20.579 -18.646 15.828 1.00 66.38 338 LEU A O 1
ATOM 2500 N N . GLN A 1 339 ? -20.777 -16.433 15.511 1.00 55.75 339 GLN A N 1
ATOM 2501 C CA . GLN A 1 339 ? -19.412 -16.009 15.879 1.00 55.75 339 GLN A CA 1
ATOM 2502 C C . GLN A 1 339 ? -18.305 -16.471 14.902 1.00 55.75 339 GLN A C 1
ATOM 2504 O O . GLN A 1 339 ? -17.126 -16.193 15.128 1.00 55.75 339 GLN A O 1
ATOM 2509 N N . GLU A 1 340 ? -18.674 -17.124 13.797 1.00 62.47 340 GLU A N 1
ATOM 2510 C CA . GLU A 1 340 ? -17.775 -17.616 12.748 1.00 62.47 340 GLU A CA 1
ATOM 2511 C C . GLU A 1 340 ? -17.564 -16.536 11.678 1.00 62.47 340 GLU A C 1
ATOM 2513 O O . GLU A 1 340 ? -18.493 -16.179 10.952 1.00 62.47 340 GLU A O 1
ATOM 2518 N N . LEU A 1 341 ? -16.344 -15.998 11.586 1.00 66.12 341 LEU A N 1
ATOM 2519 C CA . LEU A 1 341 ? -15.951 -15.089 10.507 1.00 66.12 341 LEU A CA 1
ATOM 2520 C C . LEU A 1 341 ? -15.548 -15.908 9.273 1.00 66.12 341 LEU A C 1
ATOM 2522 O O . LEU A 1 341 ? -14.793 -16.872 9.386 1.00 66.12 341 LEU A O 1
ATOM 2526 N N . THR A 1 342 ? -16.032 -15.519 8.094 1.00 78.44 342 THR A N 1
ATOM 2527 C CA . THR A 1 342 ? -15.724 -16.195 6.823 1.00 78.44 342 THR A CA 1
ATOM 2528 C C . THR A 1 342 ? -15.489 -15.179 5.707 1.00 78.44 342 THR A C 1
ATOM 2530 O O . THR A 1 342 ? -15.942 -14.042 5.811 1.00 78.44 342 THR A O 1
ATOM 2533 N N . GLU A 1 343 ? -14.907 -15.606 4.582 1.00 78.12 343 GLU A N 1
ATOM 2534 C CA . GLU A 1 343 ? -14.884 -14.822 3.328 1.00 78.12 343 GLU A CA 1
ATOM 2535 C C . GLU A 1 343 ? -16.272 -14.264 2.942 1.00 78.12 343 GLU A C 1
ATOM 2537 O O . GLU A 1 343 ? -16.399 -13.167 2.401 1.00 78.12 343 GLU A O 1
ATOM 2542 N N . ARG A 1 344 ? -17.354 -14.983 3.276 1.00 83.62 344 ARG A N 1
ATOM 2543 C CA . ARG A 1 344 ? -18.732 -14.568 2.982 1.00 83.62 344 ARG A CA 1
ATOM 2544 C C . ARG A 1 344 ? -19.216 -13.437 3.886 1.00 83.62 344 ARG A C 1
ATOM 2546 O O . ARG A 1 344 ? -20.215 -12.797 3.553 1.00 83.62 344 ARG A O 1
ATOM 2553 N N . SER A 1 345 ? -18.553 -13.191 5.010 1.00 82.06 345 SER A N 1
ATOM 2554 C CA . SER A 1 345 ? -18.834 -12.071 5.912 1.00 82.06 345 SER A CA 1
ATOM 2555 C C . SER A 1 345 ? -18.284 -10.755 5.353 1.00 82.06 345 SER A C 1
ATOM 2557 O O . SER A 1 345 ? -18.939 -9.715 5.471 1.00 82.06 345 SER A O 1
ATOM 2559 N N . ASP A 1 346 ? -17.163 -10.816 4.631 1.00 86.00 346 ASP A N 1
ATOM 2560 C CA . ASP A 1 346 ? -16.641 -9.684 3.860 1.00 86.00 346 ASP A CA 1
ATOM 2561 C C . ASP A 1 346 ? -17.508 -9.415 2.621 1.00 86.00 346 ASP A C 1
ATOM 2563 O O . ASP A 1 346 ? -17.873 -8.264 2.383 1.00 86.00 346 ASP A O 1
ATOM 2567 N N . VAL A 1 347 ? -17.964 -10.464 1.911 1.00 93.75 347 VAL A N 1
ATOM 2568 C CA . VAL A 1 347 ? -18.959 -10.336 0.819 1.00 93.75 347 VAL A CA 1
ATOM 2569 C C . VAL A 1 347 ? -20.211 -9.587 1.294 1.00 93.75 347 VAL A C 1
ATOM 2571 O O . VAL A 1 347 ? -20.680 -8.678 0.612 1.00 93.75 347 VAL A O 1
ATOM 2574 N N . TYR A 1 348 ? -20.746 -9.920 2.475 1.00 91.31 348 TYR A N 1
ATOM 2575 C CA . TYR A 1 348 ? -21.899 -9.212 3.044 1.00 91.31 348 TYR A CA 1
ATOM 2576 C C . TYR A 1 348 ? -21.591 -7.734 3.308 1.00 91.31 348 TYR A C 1
ATOM 2578 O O . TYR A 1 348 ? -22.354 -6.861 2.894 1.00 91.31 348 TYR A O 1
ATOM 2586 N N . SER A 1 349 ? -20.458 -7.455 3.958 1.00 90.06 349 SER A N 1
ATOM 2587 C CA . SER A 1 349 ? -20.026 -6.091 4.285 1.00 90.06 349 SER A CA 1
ATOM 2588 C C . SER A 1 349 ? -19.857 -5.239 3.019 1.00 90.06 349 SER A C 1
ATOM 2590 O O . SER A 1 349 ? -20.308 -4.094 2.975 1.00 90.06 349 SER A O 1
ATOM 2592 N N . PHE A 1 350 ? -19.291 -5.821 1.959 1.00 95.12 350 PHE A N 1
ATOM 2593 C CA . PHE A 1 350 ? -19.167 -5.206 0.638 1.00 95.12 350 PHE A CA 1
ATOM 2594 C C . PHE A 1 350 ? -20.528 -4.985 -0.043 1.00 95.12 350 PHE A C 1
ATOM 2596 O O . PHE A 1 350 ? -20.767 -3.925 -0.619 1.00 95.12 350 PHE A O 1
ATOM 2603 N N . GLY A 1 351 ? -21.462 -5.933 0.081 1.00 96.62 351 GLY A N 1
ATOM 2604 C CA . GLY A 1 351 ? -22.838 -5.781 -0.399 1.00 96.62 351 GLY A CA 1
ATOM 2605 C C . GLY A 1 351 ? -23.565 -4.583 0.215 1.00 96.62 351 GLY A C 1
ATOM 2606 O O . GLY A 1 351 ? -24.265 -3.862 -0.496 1.00 96.62 351 GLY A O 1
ATOM 2607 N N . VAL A 1 352 ? -23.356 -4.320 1.511 1.00 91.44 352 VAL A N 1
ATOM 2608 C CA . VAL A 1 352 ? -23.890 -3.118 2.174 1.00 91.44 352 VAL A CA 1
ATOM 2609 C C . VAL A 1 352 ? -23.312 -1.852 1.534 1.00 91.44 352 VAL A C 1
ATOM 2611 O O . VAL A 1 352 ? -24.084 -0.959 1.194 1.00 91.44 352 VAL A O 1
ATOM 2614 N N . VAL A 1 353 ? -21.998 -1.800 1.281 1.00 95.06 353 VAL A N 1
ATOM 2615 C CA . VAL A 1 353 ? -21.342 -0.660 0.607 1.00 95.06 353 VAL A CA 1
ATOM 2616 C C . VAL A 1 353 ? -21.892 -0.438 -0.809 1.00 95.06 353 VAL A C 1
ATOM 2618 O O . VAL A 1 353 ? -22.171 0.701 -1.177 1.00 95.06 353 VAL A O 1
ATOM 2621 N N . LEU A 1 354 ? -22.126 -1.494 -1.597 1.00 95.44 354 LEU A N 1
ATOM 2622 C CA . LEU A 1 354 ? -22.758 -1.356 -2.920 1.00 95.44 354 LEU A CA 1
ATOM 2623 C C . LEU A 1 354 ? -24.157 -0.724 -2.831 1.00 95.44 354 LEU A C 1
ATOM 2625 O O . LEU A 1 354 ? -24.503 0.128 -3.649 1.00 95.44 354 LEU A O 1
ATOM 2629 N N . LEU A 1 355 ? -24.952 -1.096 -1.825 1.00 92.69 355 LEU A N 1
ATOM 2630 C CA . LEU A 1 355 ? -26.277 -0.512 -1.604 1.00 92.69 355 LEU A CA 1
ATOM 2631 C C . LEU A 1 355 ? -26.199 0.928 -1.060 1.00 92.69 355 LEU A C 1
ATOM 2633 O O . LEU A 1 355 ? -27.045 1.749 -1.414 1.00 92.69 355 LEU A O 1
ATOM 2637 N N . GLU A 1 356 ? -25.180 1.293 -0.278 1.00 93.94 356 GLU A N 1
ATOM 2638 C CA . GLU A 1 356 ? -24.919 2.703 0.060 1.00 93.94 356 GLU A CA 1
ATOM 2639 C C . GLU A 1 356 ? -24.592 3.537 -1.185 1.00 93.94 356 GLU A C 1
ATOM 2641 O O . GLU A 1 356 ? -25.113 4.641 -1.334 1.00 93.94 356 GLU A O 1
ATOM 2646 N N . LEU A 1 357 ? -23.776 3.007 -2.104 1.00 92.19 357 LEU A N 1
ATOM 2647 C CA . LEU A 1 357 ? -23.404 3.691 -3.348 1.00 92.19 357 LEU A CA 1
ATOM 2648 C C . LEU A 1 357 ? -24.603 3.876 -4.288 1.00 92.19 357 LEU A C 1
ATOM 2650 O O . LEU A 1 357 ? -24.798 4.968 -4.813 1.00 92.19 357 LEU A O 1
ATOM 2654 N N . VAL A 1 358 ? -25.433 2.842 -4.467 1.00 93.31 358 VAL A N 1
ATOM 2655 C CA . VAL A 1 358 ? -26.650 2.922 -5.297 1.00 93.31 358 VAL A CA 1
ATOM 2656 C C . VAL A 1 358 ? -27.660 3.917 -4.719 1.00 93.31 358 VAL A C 1
ATOM 2658 O O . VAL A 1 358 ? -28.303 4.642 -5.478 1.00 93.31 358 VAL A O 1
ATOM 2661 N N . THR A 1 359 ? -27.812 3.961 -3.390 1.00 90.62 359 THR A N 1
ATOM 2662 C CA . THR A 1 359 ? -28.877 4.744 -2.739 1.00 90.62 359 THR A CA 1
ATOM 2663 C C . THR A 1 359 ? -28.461 6.121 -2.236 1.00 90.62 359 THR A C 1
ATOM 2665 O O . THR A 1 359 ? -29.314 6.937 -1.880 1.00 90.62 359 THR A O 1
ATOM 2668 N N . GLY A 1 360 ? -27.159 6.387 -2.139 1.00 89.69 36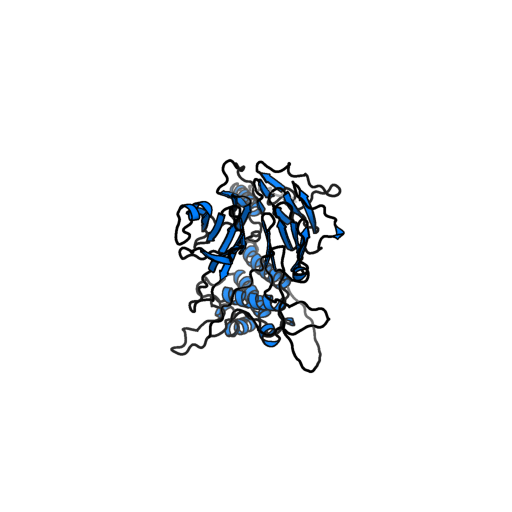0 GLY A N 1
ATOM 2669 C CA . GLY A 1 360 ? -26.610 7.602 -1.543 1.00 89.69 360 GLY A CA 1
ATOM 2670 C C . GLY A 1 360 ? -26.816 7.725 -0.029 1.00 89.69 360 GLY A C 1
ATOM 2671 O O . GLY A 1 360 ? -26.416 8.738 0.558 1.00 89.69 360 GLY A O 1
ATOM 2672 N N . ARG A 1 361 ? -27.443 6.728 0.613 1.00 84.81 361 ARG A N 1
ATOM 2673 C CA . ARG A 1 361 ? -27.754 6.703 2.048 1.00 84.81 361 ARG A CA 1
ATOM 2674 C C . ARG A 1 361 ? -26.702 5.907 2.813 1.00 84.81 361 ARG A C 1
ATOM 2676 O O . ARG A 1 361 ? -26.185 4.918 2.312 1.00 84.81 361 ARG A O 1
ATOM 2683 N N . LYS A 1 362 ? -26.450 6.306 4.063 1.00 79.38 362 LYS A N 1
ATOM 2684 C CA . LYS A 1 362 ? -25.582 5.557 4.984 1.00 79.38 362 LYS A CA 1
ATOM 2685 C C . LYS A 1 362 ? -26.203 4.211 5.377 1.00 79.38 362 LYS A C 1
ATOM 2687 O O . LYS A 1 362 ? -27.426 4.112 5.532 1.00 79.38 362 LYS A O 1
ATOM 2692 N N . ALA A 1 363 ? -25.348 3.219 5.632 1.00 75.31 363 ALA A N 1
ATOM 2693 C CA . ALA A 1 363 ? -25.706 1.851 6.007 1.00 75.31 363 ALA A CA 1
ATOM 2694 C C . ALA A 1 363 ? -26.679 1.797 7.188 1.00 75.31 363 ALA A C 1
ATOM 2696 O O . ALA A 1 363 ? -27.569 0.951 7.209 1.00 75.31 363 ALA A O 1
ATOM 2697 N N . ILE A 1 364 ? -26.560 2.740 8.128 1.00 74.62 364 ILE A N 1
ATOM 2698 C CA . ILE A 1 364 ? -27.618 3.101 9.072 1.00 74.62 364 ILE A CA 1
ATOM 2699 C C . ILE A 1 364 ? -27.954 4.576 8.866 1.00 74.62 364 ILE A C 1
ATOM 2701 O O . ILE A 1 364 ? -27.073 5.436 8.912 1.00 74.62 364 ILE A O 1
ATOM 2705 N N . HIS A 1 365 ? -29.234 4.873 8.666 1.00 71.06 365 HIS A N 1
ATOM 2706 C CA . HIS A 1 365 ? -29.731 6.233 8.482 1.00 71.06 365 HIS A CA 1
ATOM 2707 C C . HIS A 1 365 ? -31.057 6.441 9.225 1.00 71.06 365 HIS A C 1
ATOM 2709 O O . HIS A 1 365 ? -31.738 5.494 9.621 1.00 71.06 365 HIS A O 1
ATOM 2715 N N . ARG A 1 366 ? -31.421 7.709 9.429 1.00 75.06 366 ARG A N 1
ATOM 2716 C CA . ARG A 1 366 ? -32.748 8.124 9.892 1.00 75.06 366 ARG A CA 1
ATOM 2717 C C . ARG A 1 366 ? -33.460 8.798 8.733 1.00 75.06 366 ARG A C 1
ATOM 2719 O O . ARG A 1 366 ? -32.888 9.686 8.104 1.00 75.06 366 ARG A O 1
ATOM 2726 N N . ASP A 1 367 ? -34.682 8.369 8.449 1.00 62.94 367 ASP A N 1
ATOM 2727 C CA . ASP A 1 367 ? -35.483 8.985 7.397 1.00 62.94 367 ASP A CA 1
ATOM 2728 C C . ASP A 1 367 ? -36.067 10.310 7.913 1.00 62.94 367 ASP A C 1
ATOM 2730 O O . ASP A 1 367 ? -36.734 10.338 8.947 1.00 62.94 367 ASP A O 1
ATOM 2734 N N . GLN A 1 368 ? -35.783 11.418 7.224 1.00 56.00 368 GLN A N 1
ATOM 2735 C CA . GLN A 1 368 ? -36.265 12.757 7.609 1.00 56.00 368 GLN A CA 1
ATOM 2736 C C . GLN A 1 368 ? -37.732 12.990 7.204 1.00 56.00 368 GLN A C 1
ATOM 2738 O O . GLN A 1 368 ? -38.307 14.024 7.528 1.00 56.00 368 GLN A O 1
ATOM 2743 N N . SER A 1 369 ? -38.339 12.031 6.497 1.00 54.16 369 SER A N 1
ATOM 2744 C CA . SER A 1 369 ? -39.701 12.103 5.957 1.00 54.16 369 SER A CA 1
ATOM 2745 C C . SER A 1 369 ? -40.821 11.790 6.962 1.00 54.16 369 SER A C 1
ATOM 2747 O O . SER A 1 369 ? -41.993 11.926 6.616 1.00 54.16 369 SER A O 1
ATOM 2749 N N . GLN A 1 370 ? -40.495 11.401 8.202 1.00 47.84 370 GLN A N 1
ATOM 2750 C CA . GLN A 1 370 ? -41.462 11.271 9.298 1.00 47.84 370 GLN A CA 1
ATOM 2751 C C . GLN A 1 370 ? -41.089 12.189 10.462 1.00 47.84 370 GLN A C 1
ATOM 2753 O O . GLN A 1 370 ? -40.029 12.048 11.076 1.00 47.84 370 GLN A O 1
ATOM 2758 N N . GLU A 1 371 ? -41.987 13.120 10.784 1.00 45.75 371 GLU A N 1
ATOM 2759 C CA . GLU A 1 371 ? -41.817 14.069 11.882 1.00 45.75 371 GLU A CA 1
ATOM 2760 C C . GLU A 1 371 ? -41.626 13.344 13.230 1.00 45.75 371 GLU A C 1
ATOM 2762 O O . GLU A 1 371 ? -42.480 12.593 13.696 1.00 45.75 371 GLU A O 1
ATOM 2767 N N . GLY A 1 372 ? -40.494 13.602 13.889 1.00 48.22 372 GLY A N 1
ATOM 2768 C CA . GLY A 1 372 ? -40.330 13.405 15.333 1.00 48.22 372 GLY A CA 1
ATOM 2769 C C . GLY A 1 372 ? -39.948 12.013 15.858 1.00 48.22 372 GLY A C 1
ATOM 2770 O O . GLY A 1 372 ? -39.614 11.927 17.039 1.00 48.22 372 GLY A O 1
ATOM 2771 N N . SER A 1 373 ? -39.946 10.931 15.064 1.00 47.56 373 SER A N 1
ATOM 2772 C CA . SER A 1 373 ? -39.580 9.595 15.594 1.00 47.56 373 SER A CA 1
ATOM 2773 C C . SER A 1 373 ? -38.931 8.621 14.595 1.00 47.56 373 SER A C 1
ATOM 2775 O O . SER A 1 373 ? -39.299 7.453 14.492 1.00 47.56 373 SER A O 1
ATOM 2777 N N . GLY A 1 374 ? -37.909 9.079 13.866 1.00 54.56 374 GLY A N 1
ATOM 2778 C CA . GLY A 1 374 ? -37.097 8.207 13.010 1.00 54.56 374 GLY A CA 1
ATOM 2779 C C . GLY A 1 374 ? -36.224 7.226 13.810 1.00 54.56 374 GLY A C 1
ATOM 2780 O O . GLY A 1 374 ? -35.116 7.575 14.240 1.00 54.56 374 GLY A O 1
ATOM 2781 N N . SER A 1 375 ? -36.684 5.981 13.976 1.00 52.56 375 SER A N 1
ATOM 2782 C CA . SER A 1 375 ? -35.824 4.867 14.401 1.00 52.56 375 SER A CA 1
ATOM 2783 C C . SER A 1 375 ? -34.687 4.666 13.384 1.00 52.56 375 SER A C 1
ATOM 2785 O O . SER A 1 375 ? -34.954 4.765 12.185 1.00 52.56 375 SER A O 1
ATOM 2787 N N . PRO A 1 376 ? -33.441 4.371 13.802 1.00 63.25 376 PRO A N 1
ATOM 2788 C CA . PRO A 1 376 ? -32.366 4.066 12.860 1.00 63.25 376 PRO A CA 1
ATOM 2789 C C . PRO A 1 376 ? -32.735 2.842 12.014 1.00 63.25 376 PRO A C 1
ATOM 2791 O O . PRO A 1 376 ? -33.077 1.803 12.575 1.00 63.25 376 PRO A O 1
ATOM 2794 N N . ARG A 1 377 ? -32.670 2.967 10.687 1.00 72.69 377 ARG A N 1
ATOM 2795 C CA . ARG A 1 377 ? -32.966 1.888 9.734 1.00 72.69 377 ARG A CA 1
ATOM 2796 C C . ARG A 1 377 ? -31.715 1.496 8.970 1.00 72.69 377 ARG A C 1
ATOM 2798 O O . ARG A 1 377 ? -30.930 2.369 8.587 1.00 72.69 377 ARG A O 1
ATOM 2805 N N . ASN A 1 378 ? -31.537 0.202 8.724 1.00 76.81 378 ASN A N 1
ATOM 2806 C CA . ASN A 1 378 ? -30.467 -0.276 7.857 1.00 76.81 378 ASN A CA 1
ATOM 2807 C C . ASN A 1 378 ? -30.837 -0.055 6.376 1.00 76.81 378 ASN A C 1
ATOM 2809 O O . ASN A 1 378 ? -31.994 -0.234 5.987 1.00 76.81 378 ASN A O 1
ATOM 2813 N N . VAL A 1 379 ? -29.864 0.317 5.536 1.00 87.25 379 VAL A N 1
ATOM 2814 C CA . VAL A 1 379 ? -30.041 0.482 4.081 1.00 87.25 379 VAL A CA 1
ATOM 2815 C C . VAL A 1 379 ? -30.667 -0.756 3.421 1.00 87.25 379 VAL A C 1
ATOM 2817 O O . VAL A 1 379 ? -31.542 -0.623 2.563 1.00 87.25 379 VAL A O 1
ATOM 2820 N N . ILE A 1 380 ? -30.324 -1.961 3.891 1.00 89.38 380 ILE A N 1
ATOM 2821 C CA . ILE A 1 380 ? -30.857 -3.222 3.352 1.00 89.38 380 ILE A CA 1
ATOM 2822 C C . ILE A 1 380 ? -32.381 -3.350 3.508 1.00 89.38 380 ILE A C 1
ATOM 2824 O O . ILE A 1 380 ? -33.020 -3.972 2.664 1.00 89.38 380 ILE A O 1
ATOM 2828 N N . GLU A 1 381 ? -32.983 -2.747 4.543 1.00 83.75 381 GLU A N 1
ATOM 2829 C CA . GLU A 1 381 ? -34.411 -2.918 4.861 1.00 83.75 381 GLU A CA 1
ATOM 2830 C C . GLU A 1 381 ? -35.353 -2.317 3.814 1.00 83.75 381 GLU A C 1
ATOM 2832 O O . GLU A 1 381 ? -36.518 -2.707 3.740 1.00 83.75 381 GLU A O 1
ATOM 2837 N N . PHE A 1 382 ? -34.884 -1.322 3.058 1.00 88.31 382 PHE A N 1
ATOM 2838 C CA . PHE A 1 382 ? -35.661 -0.687 1.994 1.00 88.31 382 PHE A CA 1
ATOM 2839 C C . PHE A 1 382 ? -35.065 -0.976 0.612 1.00 88.31 382 PHE A C 1
ATOM 2841 O O . PHE A 1 382 ? -35.822 -1.140 -0.344 1.00 88.31 382 PHE A O 1
ATOM 2848 N N . ALA A 1 383 ? -33.735 -1.085 0.506 1.00 91.12 383 ALA A N 1
ATOM 2849 C CA . ALA A 1 383 ? -33.068 -1.324 -0.765 1.00 91.12 383 ALA A CA 1
ATOM 2850 C C . ALA A 1 383 ? -33.328 -2.742 -1.293 1.00 91.12 383 ALA A C 1
ATOM 2852 O O . ALA A 1 383 ? -33.765 -2.886 -2.432 1.00 91.12 383 ALA A O 1
ATOM 2853 N N . VAL A 1 384 ? -33.142 -3.788 -0.475 1.00 94.44 384 VAL A N 1
ATOM 2854 C CA . VAL A 1 384 ? -33.284 -5.183 -0.939 1.00 94.44 384 VAL A CA 1
ATOM 2855 C C . VAL A 1 384 ? -34.705 -5.481 -1.442 1.00 94.44 384 VAL A C 1
ATOM 2857 O O . VAL A 1 384 ? -34.819 -5.919 -2.587 1.00 94.44 384 VAL A O 1
ATOM 2860 N N . PRO A 1 385 ? -35.798 -5.159 -0.712 1.00 92.88 385 PRO A N 1
ATOM 2861 C CA . PRO A 1 385 ? -37.151 -5.399 -1.218 1.00 92.88 385 PRO A CA 1
ATOM 2862 C C . PRO A 1 385 ? -37.478 -4.609 -2.492 1.00 92.88 385 PRO A C 1
ATOM 2864 O O . PRO A 1 385 ? -38.246 -5.081 -3.327 1.00 92.88 385 PRO A O 1
ATOM 2867 N N . ALA A 1 386 ? -36.905 -3.412 -2.668 1.00 91.38 386 ALA A N 1
ATOM 2868 C CA . ALA A 1 386 ? -37.092 -2.625 -3.884 1.00 91.38 386 ALA A CA 1
ATOM 2869 C C . ALA A 1 386 ? -36.348 -3.233 -5.084 1.00 91.38 386 ALA A C 1
ATOM 2871 O O . ALA A 1 386 ? -36.930 -3.322 -6.164 1.00 91.38 386 ALA A O 1
ATOM 2872 N N . VAL A 1 387 ? -35.110 -3.706 -4.891 1.00 94.75 387 VAL A N 1
ATOM 2873 C CA . VAL A 1 387 ? -34.330 -4.424 -5.915 1.00 94.75 387 VAL A CA 1
ATOM 2874 C C . VAL A 1 387 ? -35.025 -5.724 -6.323 1.00 94.75 387 VAL A C 1
ATOM 2876 O O . VAL A 1 387 ? -35.215 -5.961 -7.515 1.00 94.75 387 VAL A O 1
ATOM 2879 N N . GLU A 1 388 ? -35.458 -6.537 -5.354 1.00 91.94 388 GLU A N 1
ATOM 2880 C CA . GLU A 1 388 ? -36.176 -7.796 -5.603 1.00 91.94 388 GLU A CA 1
ATOM 2881 C C . GLU A 1 388 ? -37.523 -7.567 -6.309 1.00 91.94 388 GLU A C 1
ATOM 2883 O O . GLU A 1 388 ? -37.904 -8.343 -7.185 1.00 91.94 388 GLU A O 1
ATOM 2888 N N . ALA A 1 389 ? -38.218 -6.467 -5.998 1.00 91.75 389 ALA A N 1
ATOM 2889 C CA . ALA A 1 389 ? -39.442 -6.054 -6.685 1.00 91.75 389 ALA A CA 1
ATOM 2890 C C . ALA A 1 389 ? -39.203 -5.333 -8.032 1.00 91.75 389 ALA A C 1
ATOM 2892 O O . ALA A 1 389 ? -40.168 -4.876 -8.645 1.00 91.75 389 ALA A O 1
ATOM 2893 N N . GLY A 1 390 ? -37.951 -5.184 -8.483 1.00 90.38 390 GLY A N 1
ATOM 2894 C CA . GLY A 1 390 ? -37.589 -4.503 -9.733 1.00 90.38 390 GLY A CA 1
ATOM 2895 C C . GLY A 1 390 ? -37.730 -2.973 -9.720 1.00 90.38 390 GLY A C 1
ATOM 2896 O O . GLY A 1 390 ? -37.537 -2.338 -10.753 1.00 90.38 390 GLY A O 1
ATOM 2897 N N . HIS A 1 391 ? -38.026 -2.370 -8.568 1.00 93.19 391 HIS A N 1
ATOM 2898 C CA . HIS A 1 391 ? -38.240 -0.931 -8.372 1.00 93.19 391 HIS A CA 1
ATOM 2899 C C . HIS A 1 391 ? -36.947 -0.190 -7.998 1.00 93.19 391 HIS A C 1
ATOM 2901 O O . HIS A 1 391 ? -36.884 0.546 -7.009 1.00 93.19 391 HIS A O 1
ATOM 2907 N N . ILE A 1 392 ? -35.889 -0.426 -8.772 1.00 92.06 392 ILE A N 1
ATOM 2908 C CA . ILE A 1 392 ? -34.552 0.133 -8.520 1.00 92.06 392 ILE A CA 1
ATOM 2909 C C . ILE A 1 392 ? -34.568 1.665 -8.672 1.00 92.06 392 ILE A C 1
ATOM 2911 O O . ILE A 1 392 ? -33.893 2.367 -7.925 1.00 92.06 392 ILE A O 1
ATOM 2915 N N . ASP A 1 393 ? -35.427 2.186 -9.552 1.00 90.00 393 ASP A N 1
ATOM 2916 C CA . ASP A 1 393 ? -35.709 3.611 -9.758 1.00 90.00 393 ASP A CA 1
ATOM 2917 C C . ASP A 1 393 ? -36.061 4.368 -8.466 1.00 90.00 393 ASP A C 1
ATOM 2919 O O . ASP A 1 393 ? -35.684 5.528 -8.307 1.00 90.00 393 ASP A O 1
ATOM 2923 N N . LYS A 1 394 ? -36.746 3.709 -7.523 1.00 88.44 394 LYS A N 1
ATOM 2924 C CA . LYS A 1 394 ? -37.236 4.325 -6.277 1.00 88.44 394 LYS A CA 1
ATOM 2925 C C . LYS A 1 394 ? -36.179 4.438 -5.184 1.00 88.44 394 LYS A C 1
ATOM 2927 O O . LYS A 1 394 ? -36.445 5.069 -4.162 1.00 88.44 394 LYS A O 1
ATOM 2932 N N . ILE A 1 395 ? -35.026 3.795 -5.364 1.00 92.31 395 ILE A N 1
ATOM 2933 C CA . ILE A 1 395 ? -33.959 3.763 -4.359 1.00 92.31 395 ILE A CA 1
ATOM 2934 C C . ILE A 1 395 ? -32.689 4.488 -4.794 1.00 92.31 395 ILE A C 1
ATOM 2936 O O . ILE A 1 395 ? -31.816 4.638 -3.951 1.00 92.31 395 ILE A O 1
ATOM 2940 N N . LEU A 1 396 ? -32.580 4.940 -6.049 1.00 92.25 396 LEU A N 1
ATOM 2941 C CA . LEU A 1 396 ? -31.388 5.631 -6.551 1.00 92.25 396 LEU A CA 1
ATOM 2942 C C . LEU A 1 396 ? -31.082 6.922 -5.777 1.00 92.25 396 LEU A C 1
ATOM 2944 O O . LEU A 1 396 ? -31.994 7.644 -5.367 1.00 92.25 396 LEU A O 1
ATOM 2948 N N . ASP A 1 397 ? -29.793 7.243 -5.639 1.00 90.25 397 ASP A N 1
ATOM 2949 C CA . ASP A 1 397 ? -29.341 8.518 -5.075 1.00 90.25 397 ASP A CA 1
ATOM 2950 C C . ASP A 1 397 ? -29.876 9.711 -5.884 1.00 90.25 397 ASP A C 1
ATOM 2952 O O . ASP A 1 397 ? -29.411 10.006 -6.986 1.00 90.25 397 ASP A O 1
ATOM 2956 N N . SER A 1 398 ? -30.814 10.458 -5.300 1.00 87.56 398 SER A N 1
ATOM 2957 C CA . SER A 1 398 ? -31.430 11.635 -5.921 1.00 87.56 398 SER A CA 1
ATOM 2958 C C . SER A 1 398 ? -30.466 12.806 -6.164 1.00 87.56 398 SER A C 1
ATOM 2960 O O . SER A 1 398 ? -30.859 13.794 -6.783 1.00 87.56 398 SER A O 1
ATOM 2962 N N . ARG A 1 399 ? -29.229 12.745 -5.651 1.00 86.69 399 ARG A N 1
ATOM 2963 C CA . ARG A 1 399 ? -28.165 13.727 -5.932 1.00 86.69 399 ARG A CA 1
ATOM 2964 C C . ARG A 1 399 ? -27.491 13.484 -7.285 1.00 86.69 399 ARG A C 1
ATOM 2966 O O . ARG A 1 399 ? -26.828 14.386 -7.793 1.00 86.69 399 ARG A O 1
ATOM 2973 N N . VAL A 1 400 ? -27.642 12.288 -7.853 1.00 86.06 400 VAL A N 1
ATOM 2974 C CA . VAL A 1 400 ? -27.060 11.885 -9.138 1.00 86.06 400 VAL A CA 1
ATOM 2975 C C . VAL A 1 400 ? -28.143 11.972 -10.227 1.00 86.06 400 VAL A C 1
ATOM 2977 O O . VAL A 1 400 ? -29.304 11.654 -9.962 1.00 86.06 400 VAL A O 1
ATOM 2980 N N . PRO A 1 401 ? -27.825 12.414 -11.460 1.00 86.25 401 PRO A N 1
ATOM 2981 C CA . PRO A 1 401 ? -28.775 12.363 -12.568 1.00 86.25 401 PRO A CA 1
ATOM 2982 C C . PRO A 1 401 ? -29.291 10.938 -12.813 1.00 86.25 401 PRO A C 1
ATOM 2984 O O . PRO A 1 401 ? -28.523 9.981 -12.772 1.00 86.25 401 PRO A O 1
ATOM 2987 N N . ALA A 1 402 ? -30.585 10.801 -13.115 1.00 84.94 402 ALA A N 1
ATOM 2988 C CA . ALA A 1 402 ? -31.175 9.497 -13.411 1.00 84.94 402 ALA A CA 1
ATOM 2989 C C . ALA A 1 402 ? -30.487 8.832 -14.629 1.00 84.94 402 ALA A C 1
ATOM 2991 O O . ALA A 1 402 ? -30.322 9.511 -15.654 1.00 84.94 402 ALA A O 1
ATOM 2992 N N . PRO A 1 403 ? -30.128 7.533 -14.541 1.00 86.94 403 PRO A N 1
ATOM 2993 C CA . PRO A 1 403 ? -29.371 6.828 -15.574 1.00 86.94 403 PRO A CA 1
ATOM 2994 C C . PRO A 1 403 ? -30.146 6.730 -16.893 1.00 86.94 403 PRO A C 1
ATOM 2996 O O . PRO A 1 403 ? -31.379 6.667 -16.910 1.00 86.94 403 PRO A O 1
ATOM 2999 N N . ARG A 1 404 ? -29.424 6.709 -18.016 1.00 85.19 404 ARG A N 1
ATOM 3000 C CA . ARG A 1 404 ? -29.984 6.710 -19.375 1.00 85.19 404 ARG A CA 1
ATOM 3001 C C . ARG A 1 404 ? -29.399 5.592 -20.233 1.00 85.19 404 ARG A C 1
ATOM 3003 O O . ARG A 1 404 ? -28.225 5.255 -20.146 1.00 85.19 404 ARG A O 1
ATOM 3010 N N . GLY A 1 405 ? -30.219 5.039 -21.128 1.00 86.38 405 GLY A N 1
ATOM 3011 C CA . GLY A 1 405 ? -29.778 3.978 -22.039 1.00 86.38 405 GLY A CA 1
ATOM 3012 C C . GLY A 1 405 ? -29.244 2.762 -21.275 1.00 86.38 405 GLY A C 1
ATOM 3013 O O . GLY A 1 405 ? -29.927 2.245 -20.392 1.00 86.38 405 GLY A O 1
ATOM 3014 N N . HIS A 1 406 ? -28.027 2.323 -21.601 1.00 81.69 406 HIS A N 1
ATOM 3015 C CA . HIS A 1 406 ? -27.409 1.146 -20.984 1.00 81.69 406 HIS A CA 1
ATOM 3016 C C . HIS A 1 406 ? -26.997 1.355 -19.514 1.00 81.69 406 HIS A C 1
ATOM 3018 O O . HIS A 1 406 ? -26.917 0.376 -18.773 1.00 81.69 406 HIS A O 1
ATOM 3024 N N . GLU A 1 407 ? -26.847 2.602 -19.044 1.00 84.88 407 GLU A N 1
ATOM 3025 C CA . GLU A 1 407 ? -26.585 2.902 -17.624 1.00 84.88 407 GLU A CA 1
ATOM 3026 C C . GLU A 1 407 ? -27.690 2.343 -16.711 1.00 84.88 407 GLU A C 1
ATOM 3028 O O . GLU A 1 407 ? -27.429 1.958 -15.574 1.00 84.88 407 GLU A O 1
ATOM 3033 N N . VAL A 1 408 ? -28.932 2.257 -17.210 1.00 89.44 408 VAL A N 1
ATOM 3034 C CA . VAL A 1 408 ? -30.069 1.687 -16.468 1.00 89.44 408 VAL A CA 1
ATOM 3035 C C . VAL A 1 408 ? -29.842 0.200 -16.181 1.00 89.44 408 VAL A C 1
ATOM 3037 O O . VAL A 1 408 ? -30.151 -0.266 -15.086 1.00 89.44 408 VAL A O 1
ATOM 3040 N N . GLU A 1 409 ? -29.277 -0.548 -17.135 1.00 88.38 409 GLU A N 1
ATOM 3041 C CA . GLU A 1 409 ? -28.949 -1.963 -16.941 1.00 88.38 409 GLU A CA 1
ATOM 3042 C C . GLU A 1 409 ? -27.727 -2.129 -16.029 1.00 88.38 409 GLU A C 1
ATOM 3044 O O . GLU A 1 409 ? -27.762 -2.951 -15.113 1.00 88.38 409 GLU A O 1
ATOM 3049 N N . ALA A 1 410 ? -26.688 -1.309 -16.220 1.00 89.25 410 ALA A N 1
ATOM 3050 C CA . ALA A 1 410 ? -25.494 -1.306 -15.378 1.00 89.25 410 ALA A CA 1
ATOM 3051 C C . ALA A 1 410 ? -25.834 -1.050 -13.899 1.00 89.25 410 ALA A C 1
ATOM 3053 O O . ALA A 1 410 ? -25.527 -1.872 -13.035 1.00 89.25 410 ALA A O 1
ATOM 3054 N N . VAL A 1 411 ? -26.560 0.034 -13.599 1.00 92.31 411 VAL A N 1
ATOM 3055 C CA . VAL A 1 411 ? -27.011 0.360 -12.235 1.00 92.31 411 VAL A CA 1
ATOM 3056 C C . VAL A 1 411 ? -27.925 -0.736 -11.679 1.00 92.31 411 VAL A C 1
ATOM 3058 O O . VAL A 1 411 ? -27.810 -1.101 -10.506 1.00 92.31 411 VAL A O 1
ATOM 3061 N N . ALA A 1 412 ? -28.787 -1.330 -12.513 1.00 92.75 412 ALA A N 1
ATOM 3062 C CA . ALA A 1 412 ? -29.623 -2.447 -12.088 1.00 92.75 412 ALA A CA 1
ATOM 3063 C C . ALA A 1 412 ? -28.815 -3.706 -11.725 1.00 92.75 412 ALA A C 1
ATOM 3065 O O . ALA A 1 412 ? -29.226 -4.436 -10.823 1.00 92.75 412 ALA A O 1
ATOM 3066 N N . ARG A 1 413 ? -27.674 -3.966 -12.379 1.00 93.44 413 ARG A N 1
ATOM 3067 C CA . ARG A 1 413 ? -26.750 -5.052 -12.006 1.00 93.44 413 ARG A CA 1
ATOM 3068 C C . ARG A 1 413 ? -26.042 -4.774 -10.691 1.00 93.44 413 ARG A C 1
ATOM 3070 O O . ARG A 1 413 ? -26.095 -5.631 -9.814 1.00 93.44 413 ARG A O 1
ATOM 3077 N N . VAL A 1 414 ? -25.488 -3.571 -10.503 1.00 95.88 414 VAL A N 1
ATOM 3078 C CA . VAL A 1 414 ? -24.842 -3.174 -9.235 1.00 95.88 414 VAL A CA 1
ATOM 3079 C C . VAL A 1 414 ? -25.812 -3.317 -8.054 1.00 95.88 414 VAL A C 1
ATOM 3081 O O . VAL A 1 414 ? -25.462 -3.885 -7.019 1.00 95.88 414 VAL A O 1
ATOM 3084 N N . ALA A 1 415 ? -27.064 -2.878 -8.222 1.00 95.25 415 ALA A N 1
ATOM 3085 C CA . ALA A 1 415 ? -28.090 -3.010 -7.191 1.00 95.25 415 ALA A CA 1
ATOM 3086 C C . ALA A 1 415 ? -28.461 -4.481 -6.903 1.00 95.25 415 ALA A C 1
ATOM 3088 O O . ALA A 1 415 ? -28.621 -4.858 -5.741 1.00 95.25 415 ALA A O 1
ATOM 3089 N N . LYS A 1 416 ? -28.556 -5.326 -7.942 1.00 96.94 416 LYS A N 1
ATOM 3090 C CA . LYS A 1 416 ? -28.818 -6.770 -7.806 1.00 96.94 416 LYS A CA 1
ATOM 3091 C C . LYS A 1 416 ? -27.686 -7.496 -7.092 1.00 96.94 416 LYS A C 1
ATOM 3093 O O . LYS A 1 416 ? -27.961 -8.143 -6.087 1.00 96.94 416 LYS A O 1
ATOM 3098 N N . ILE A 1 417 ? -26.438 -7.367 -7.549 1.00 97.44 417 ILE A N 1
ATOM 3099 C CA . ILE A 1 417 ? -25.305 -8.063 -6.922 1.00 97.44 417 ILE A CA 1
ATOM 3100 C C . ILE A 1 417 ? -25.107 -7.595 -5.471 1.00 97.44 417 ILE A C 1
ATOM 3102 O O . ILE A 1 417 ? -24.900 -8.424 -4.589 1.00 97.44 417 ILE A O 1
ATOM 3106 N N . GLY A 1 418 ? -25.327 -6.305 -5.177 1.00 97.06 418 GLY A N 1
ATOM 3107 C CA . GLY A 1 418 ? -25.393 -5.791 -3.804 1.00 97.06 418 GLY A CA 1
ATOM 3108 C C . GLY A 1 418 ? -26.457 -6.491 -2.945 1.00 97.06 418 GLY A C 1
ATOM 3109 O O . GLY A 1 418 ? -26.158 -6.927 -1.833 1.00 97.06 418 GLY A O 1
ATOM 3110 N N . ALA A 1 419 ? -27.673 -6.677 -3.474 1.00 97.19 419 ALA A N 1
ATOM 3111 C CA . ALA A 1 419 ? -28.747 -7.412 -2.800 1.00 97.19 419 ALA A CA 1
ATOM 3112 C C . ALA A 1 419 ? -28.430 -8.912 -2.599 1.00 97.19 419 ALA A C 1
ATOM 3114 O O . ALA A 1 419 ? -28.790 -9.485 -1.568 1.00 97.19 419 ALA A O 1
ATOM 3115 N N . GLU A 1 420 ? -27.724 -9.555 -3.536 1.00 97.12 420 GLU A N 1
ATOM 3116 C CA . GLU A 1 420 ? -27.281 -10.950 -3.388 1.00 97.12 420 GLU A CA 1
ATOM 3117 C C . GLU A 1 420 ? -26.187 -11.108 -2.322 1.00 97.12 420 GLU A C 1
ATOM 3119 O O . GLU A 1 420 ? -26.230 -12.039 -1.511 1.00 97.12 420 GLU A O 1
ATOM 3124 N N . CYS A 1 421 ? -25.238 -10.172 -2.277 1.00 97.56 421 CYS A N 1
ATOM 3125 C CA . CYS A 1 421 ? -24.180 -10.118 -1.274 1.00 97.56 421 CYS A CA 1
ATOM 3126 C C . CYS A 1 421 ? -24.733 -9.987 0.155 1.00 97.56 421 CYS A C 1
ATOM 3128 O O . CYS A 1 421 ? -24.255 -10.670 1.059 1.00 97.56 421 CYS A O 1
ATOM 3130 N N . VAL A 1 422 ? -25.788 -9.193 0.376 1.00 96.00 422 VAL A N 1
ATOM 3131 C CA . VAL A 1 422 ? -26.390 -9.014 1.716 1.00 96.00 422 VAL A CA 1
ATOM 3132 C C . VAL A 1 422 ? -27.389 -10.111 2.121 1.00 96.00 422 VAL A C 1
ATOM 3134 O O . VAL A 1 422 ? -28.137 -9.957 3.090 1.00 96.00 422 VAL A O 1
ATOM 3137 N N . ARG A 1 423 ? -27.418 -11.262 1.432 1.00 91.44 423 ARG A N 1
ATOM 3138 C CA . ARG A 1 423 ? -28.295 -12.382 1.820 1.00 91.44 423 ARG A CA 1
ATOM 3139 C C . ARG A 1 423 ? -28.010 -12.842 3.266 1.00 91.44 423 ARG A C 1
ATOM 3141 O O . ARG A 1 423 ? -26.843 -13.023 3.625 1.00 91.44 423 ARG A O 1
ATOM 3148 N N . PRO A 1 424 ? -29.034 -13.136 4.100 1.00 81.19 424 PRO A N 1
ATOM 3149 C CA . PRO A 1 424 ? -28.838 -13.507 5.512 1.00 81.19 424 PRO A CA 1
ATOM 3150 C C . PRO A 1 424 ? -28.084 -14.820 5.785 1.00 81.19 424 PRO A C 1
ATOM 3152 O O . PRO A 1 424 ? -27.793 -15.113 6.939 1.00 81.19 424 PRO A O 1
ATOM 3155 N N . ARG A 1 425 ? -27.810 -15.632 4.755 1.00 82.00 425 ARG A N 1
ATOM 3156 C CA . ARG A 1 425 ? -26.992 -16.852 4.834 1.00 82.00 425 ARG A CA 1
ATOM 3157 C C . ARG A 1 425 ? -25.831 -16.740 3.854 1.00 82.00 425 ARG A C 1
ATOM 3159 O O . ARG A 1 425 ? -26.077 -16.579 2.659 1.00 82.00 425 ARG A O 1
ATOM 3166 N N . GLY A 1 426 ? -24.603 -16.918 4.326 1.00 81.25 426 GLY A N 1
ATOM 3167 C CA . GLY A 1 426 ? -23.362 -16.830 3.559 1.00 81.25 426 GLY A CA 1
ATOM 3168 C C . GLY A 1 426 ? -23.308 -17.778 2.365 1.00 81.25 426 GLY A C 1
ATOM 3169 O O . GLY A 1 426 ? -22.835 -17.392 1.301 1.00 81.25 426 GLY A O 1
ATOM 3170 N N . ARG A 1 427 ? -23.902 -18.975 2.487 1.00 85.31 427 ARG A N 1
ATOM 3171 C CA . ARG A 1 427 ? -24.048 -19.940 1.376 1.00 85.31 427 ARG A CA 1
ATOM 3172 C C . ARG A 1 427 ? -24.938 -19.460 0.223 1.00 85.31 427 ARG A C 1
ATOM 3174 O O . ARG A 1 427 ? -24.883 -20.049 -0.846 1.00 85.31 427 ARG A O 1
ATOM 3181 N N . GLY A 1 428 ? -25.799 -18.467 0.453 1.00 84.75 428 GLY A N 1
ATOM 3182 C CA . GLY A 1 428 ? -26.630 -17.861 -0.593 1.00 84.75 428 GLY A CA 1
ATOM 3183 C C . GLY A 1 428 ? -25.969 -16.666 -1.283 1.00 84.75 428 GLY A C 1
ATOM 3184 O O . GLY A 1 428 ? -26.516 -16.170 -2.266 1.00 84.75 428 GLY A O 1
ATOM 3185 N N . ARG A 1 429 ? -24.836 -16.190 -0.756 1.00 96.06 429 ARG A N 1
ATOM 3186 C CA . ARG A 1 429 ? -24.056 -15.089 -1.330 1.00 96.06 429 ARG A CA 1
ATOM 3187 C C . ARG A 1 429 ? -23.194 -15.614 -2.488 1.00 96.06 429 ARG A C 1
ATOM 3189 O O . ARG A 1 429 ? -22.817 -16.791 -2.450 1.00 96.06 429 ARG A O 1
ATOM 3196 N N . PRO A 1 430 ? -22.845 -14.769 -3.466 1.00 91.50 430 PRO A N 1
ATOM 3197 C CA . PRO A 1 430 ? -21.780 -15.072 -4.421 1.00 91.50 430 PRO A CA 1
ATOM 3198 C C . PRO A 1 430 ? -20.410 -15.225 -3.727 1.00 91.50 430 PRO A C 1
ATOM 3200 O O . PRO A 1 430 ? -20.248 -14.865 -2.554 1.00 91.50 430 PRO A O 1
ATOM 3203 N N . VAL A 1 431 ? -19.410 -15.748 -4.441 1.00 89.94 431 VAL A N 1
ATOM 3204 C CA . VAL A 1 431 ? -17.986 -15.529 -4.103 1.00 89.94 431 VAL A CA 1
ATOM 3205 C C . VAL A 1 431 ? -17.518 -14.169 -4.629 1.00 89.94 431 VAL A C 1
ATOM 3207 O O . VAL A 1 431 ? -18.064 -13.658 -5.603 1.00 89.94 431 VAL A O 1
ATOM 3210 N N . MET A 1 432 ? -16.476 -13.575 -4.035 1.00 90.81 432 MET A N 1
ATOM 3211 C CA . MET A 1 432 ? -15.992 -12.250 -4.467 1.00 90.81 432 MET A CA 1
ATOM 3212 C C . MET A 1 432 ? -15.583 -12.187 -5.949 1.00 90.81 432 MET A C 1
ATOM 3214 O O . MET A 1 432 ? -15.730 -11.135 -6.559 1.00 90.81 432 MET A O 1
ATOM 3218 N N . SER A 1 433 ? -15.131 -13.287 -6.558 1.00 82.44 433 SER A N 1
ATOM 3219 C CA . SER A 1 433 ? -14.828 -13.335 -7.997 1.00 82.44 433 SER A CA 1
ATOM 3220 C C . SER A 1 433 ? -16.073 -13.217 -8.888 1.00 82.44 433 SER A C 1
ATOM 3222 O O . SER A 1 433 ? -16.011 -12.557 -9.921 1.00 82.44 433 SER A O 1
ATOM 3224 N N . GLU A 1 434 ? -17.215 -13.781 -8.482 1.00 87.81 434 GLU A N 1
ATOM 3225 C CA . GLU A 1 434 ? -18.505 -13.594 -9.169 1.00 87.81 434 GLU A CA 1
ATOM 3226 C C . GLU A 1 434 ? -18.993 -12.145 -9.021 1.00 87.81 434 GLU A C 1
ATOM 3228 O O . GLU A 1 434 ? -19.496 -11.556 -9.976 1.00 87.81 434 GLU A O 1
ATOM 3233 N N . VAL A 1 435 ? -18.787 -11.545 -7.841 1.00 90.06 435 VAL A N 1
ATOM 3234 C CA . VAL A 1 435 ? -19.106 -10.131 -7.589 1.00 90.06 435 VAL A CA 1
ATOM 3235 C C . VAL A 1 435 ? -18.282 -9.212 -8.490 1.00 90.06 435 VAL A C 1
ATOM 3237 O O . VAL A 1 435 ? -18.840 -8.303 -9.098 1.00 90.06 435 VAL A O 1
ATOM 3240 N N . VAL A 1 436 ? -16.971 -9.453 -8.605 1.00 85.88 436 VAL A N 1
ATOM 3241 C CA . VAL A 1 436 ? -16.089 -8.693 -9.504 1.00 85.88 436 VAL A CA 1
ATOM 3242 C C . VAL A 1 436 ? -16.544 -8.838 -10.957 1.00 85.88 436 VAL A C 1
ATOM 3244 O O . VAL A 1 436 ? -16.724 -7.820 -11.616 1.00 85.88 436 VAL A O 1
ATOM 3247 N N . ALA A 1 437 ? -16.833 -10.055 -11.428 1.00 82.00 437 ALA A N 1
ATOM 3248 C CA . ALA A 1 437 ? -17.269 -10.290 -12.806 1.00 82.00 437 ALA A CA 1
ATOM 3249 C C . ALA A 1 437 ? -18.583 -9.561 -13.170 1.00 82.00 437 ALA A C 1
ATOM 3251 O O . ALA A 1 437 ? -18.689 -8.982 -14.252 1.00 82.00 437 ALA A O 1
ATOM 3252 N N . GLU A 1 438 ? -19.581 -9.528 -12.276 1.00 89.81 438 GLU A N 1
ATOM 3253 C CA . GLU A 1 438 ? -20.818 -8.760 -12.510 1.00 89.81 438 GLU A CA 1
ATOM 3254 C C . GLU A 1 438 ? -20.594 -7.238 -12.478 1.00 89.81 438 GLU A C 1
ATOM 3256 O O . GLU A 1 438 ? -21.252 -6.504 -13.219 1.00 89.81 438 GLU A O 1
ATOM 3261 N N . LEU A 1 439 ? -19.652 -6.744 -11.665 1.00 91.19 439 LEU A N 1
ATOM 3262 C CA . LEU A 1 439 ? -19.291 -5.322 -11.637 1.00 91.19 439 LEU A CA 1
ATOM 3263 C C . LEU A 1 439 ? -18.492 -4.903 -12.882 1.00 91.19 439 LEU A C 1
ATOM 3265 O O . LEU A 1 439 ? -18.787 -3.860 -13.461 1.00 91.19 439 LEU A O 1
ATOM 3269 N N . GLU A 1 440 ? -17.542 -5.721 -13.340 1.00 86.81 440 GLU A N 1
ATOM 3270 C CA . GLU A 1 440 ? -16.836 -5.525 -14.614 1.00 86.81 440 GLU A CA 1
ATOM 3271 C C . GLU A 1 440 ? -17.824 -5.516 -15.789 1.00 86.81 440 GLU A C 1
ATOM 3273 O O . GLU A 1 440 ? -17.787 -4.616 -16.631 1.00 86.81 440 GLU A O 1
ATOM 3278 N N . TRP A 1 441 ? -18.788 -6.443 -15.808 1.00 86.12 441 TRP A N 1
ATOM 3279 C CA . TRP A 1 441 ? -19.836 -6.451 -16.829 1.00 86.12 441 TRP A CA 1
ATOM 3280 C C . TRP A 1 441 ? -20.702 -5.181 -16.768 1.00 86.12 441 TRP A C 1
ATOM 3282 O O . TRP A 1 441 ? -20.955 -4.562 -17.806 1.00 86.12 441 TRP A O 1
ATOM 3292 N N . ALA A 1 442 ? -21.093 -4.724 -15.574 1.00 86.88 442 ALA A N 1
ATOM 3293 C CA . ALA A 1 442 ? -21.811 -3.459 -15.412 1.00 86.88 442 ALA A CA 1
ATOM 3294 C C . ALA A 1 442 ? -21.024 -2.253 -15.966 1.00 86.88 442 ALA A C 1
ATOM 3296 O O . ALA A 1 442 ? -21.631 -1.373 -16.575 1.00 86.88 442 ALA A O 1
ATOM 3297 N N . VAL A 1 443 ? -19.691 -2.229 -15.835 1.00 84.88 443 VAL A N 1
ATOM 3298 C CA . VAL A 1 443 ? -18.838 -1.197 -16.455 1.00 84.88 443 VAL A CA 1
ATOM 3299 C C . VAL A 1 443 ? -18.881 -1.286 -17.985 1.00 84.88 443 VAL A C 1
ATOM 3301 O O . VAL A 1 443 ? -19.189 -0.287 -18.633 1.00 84.88 443 VAL A O 1
ATOM 3304 N N . THR A 1 444 ? -18.680 -2.470 -18.578 1.00 83.75 444 THR A N 1
ATOM 3305 C CA . THR A 1 444 ? -18.687 -2.624 -20.053 1.00 83.75 444 THR A CA 1
ATOM 3306 C C . THR A 1 444 ? -20.021 -2.238 -20.711 1.00 83.75 444 THR A C 1
ATOM 3308 O O . THR A 1 444 ? -20.037 -1.722 -21.830 1.00 83.75 444 THR A O 1
ATOM 3311 N N . LEU A 1 445 ? -21.155 -2.402 -20.014 1.00 79.94 445 LEU A N 1
ATOM 3312 C CA . LEU A 1 445 ? -22.465 -1.948 -20.502 1.00 79.94 445 LEU A CA 1
ATOM 3313 C C . LEU A 1 445 ? -22.533 -0.422 -20.670 1.00 79.94 445 LEU A C 1
ATOM 3315 O O . LEU A 1 445 ? -23.184 0.062 -21.596 1.00 79.94 445 LEU A O 1
ATOM 3319 N N . CYS A 1 446 ? -21.837 0.343 -19.826 1.00 71.88 446 CYS A N 1
ATOM 3320 C CA . CYS A 1 446 ? -21.712 1.792 -19.989 1.00 71.88 446 CYS A CA 1
ATOM 3321 C C . CYS A 1 446 ? -20.800 2.169 -21.174 1.00 71.88 446 CYS A C 1
ATOM 3323 O O . CYS A 1 446 ? -21.005 3.215 -21.791 1.00 71.88 446 CYS A O 1
ATOM 3325 N N . GLU A 1 447 ? -19.834 1.318 -21.533 1.00 64.50 447 GLU A N 1
ATOM 3326 C CA . GLU A 1 447 ? -18.890 1.545 -22.638 1.00 64.50 447 GLU A CA 1
ATOM 3327 C C . GLU A 1 447 ? -19.512 1.259 -24.023 1.00 64.50 447 GLU A C 1
ATOM 3329 O O . GLU A 1 447 ? -19.285 2.011 -24.977 1.00 64.50 447 GLU A O 1
ATOM 3334 N N . GLU A 1 448 ? -20.381 0.244 -24.147 1.00 53.88 448 GLU A N 1
ATOM 3335 C CA . GLU A 1 448 ? -21.067 -0.088 -25.414 1.00 53.88 448 GLU A CA 1
ATOM 3336 C C . GLU A 1 448 ? -21.988 1.040 -25.948 1.00 53.88 448 GLU A C 1
ATOM 3338 O O . GLU A 1 448 ? -22.317 1.060 -27.144 1.00 53.88 448 GLU A O 1
ATOM 3343 N N . CYS A 1 449 ? -22.352 2.020 -25.106 1.00 45.81 449 CYS A N 1
ATOM 3344 C CA . CYS A 1 449 ? -23.116 3.224 -25.470 1.00 45.81 449 CYS A CA 1
ATOM 3345 C C . CYS A 1 449 ? -22.545 3.986 -26.679 1.00 45.81 449 CYS A C 1
ATOM 3347 O O . CYS A 1 449 ? -23.305 4.571 -27.457 1.00 45.81 449 CYS A O 1
ATOM 3349 N N . VAL A 1 450 ? -21.218 3.989 -26.856 1.00 45.81 450 VAL A N 1
ATOM 3350 C CA . VAL A 1 450 ? -20.548 4.769 -27.912 1.00 45.81 450 VAL A CA 1
ATOM 3351 C C . VAL A 1 450 ? -20.722 4.129 -29.297 1.00 45.81 450 VAL A C 1
ATOM 3353 O O . VAL A 1 450 ? -20.775 4.833 -30.304 1.00 45.81 450 VAL A O 1
ATOM 3356 N N . VAL A 1 451 ? -20.860 2.800 -29.371 1.00 43.91 451 VAL A N 1
ATOM 3357 C CA . VAL A 1 451 ? -20.820 2.051 -30.642 1.00 43.91 451 VAL A CA 1
ATOM 3358 C C . VAL A 1 451 ? -22.216 1.828 -31.239 1.00 43.91 451 VAL A C 1
ATOM 3360 O O . VAL A 1 451 ? -22.391 1.888 -32.458 1.00 43.91 451 VAL A O 1
ATOM 3363 N N . ARG A 1 452 ? -23.244 1.588 -30.411 1.00 39.53 452 ARG A N 1
ATOM 3364 C CA . ARG A 1 452 ? -24.568 1.139 -30.901 1.00 39.53 452 ARG A CA 1
ATOM 3365 C C . ARG A 1 452 ? -25.505 2.226 -31.427 1.00 39.53 452 ARG A C 1
ATOM 3367 O O . ARG A 1 452 ? -26.478 1.892 -32.102 1.00 39.53 452 ARG A O 1
ATOM 3374 N N . SER A 1 453 ? -25.182 3.508 -31.253 1.00 40.41 453 SER A N 1
ATOM 3375 C CA . SER A 1 453 ? -25.941 4.601 -31.893 1.00 40.41 453 SER A CA 1
ATOM 3376 C C . SER A 1 453 ? -25.858 4.590 -33.434 1.00 40.41 453 SER A C 1
ATOM 3378 O O . SER A 1 453 ? -26.595 5.323 -34.090 1.00 40.41 453 SER A O 1
ATOM 3380 N N . ALA A 1 454 ? -24.993 3.754 -34.027 1.00 44.84 454 ALA A N 1
ATOM 3381 C CA . ALA A 1 454 ? -24.770 3.666 -35.471 1.00 44.84 454 ALA A CA 1
ATOM 3382 C C . ALA A 1 454 ? -25.479 2.493 -36.194 1.00 44.84 454 ALA A C 1
ATOM 3384 O O . ALA A 1 454 ? -25.415 2.434 -37.422 1.00 44.84 454 ALA A O 1
ATOM 3385 N N . SER A 1 455 ? -26.131 1.546 -35.498 1.00 40.16 455 SER A N 1
ATOM 3386 C CA . SER A 1 455 ? -26.574 0.278 -36.124 1.00 40.16 455 SER A CA 1
ATOM 3387 C C . SER A 1 455 ? -27.922 -0.274 -35.627 1.00 40.16 455 SER A C 1
ATOM 3389 O O . SER A 1 455 ? -28.031 -1.369 -35.076 1.00 40.16 455 SER A O 1
ATOM 3391 N N . GLY A 1 456 ? -29.004 0.456 -35.906 1.00 33.34 456 GLY A N 1
ATOM 3392 C CA . GLY A 1 456 ? -30.368 -0.022 -35.661 1.00 33.34 456 GLY A CA 1
ATOM 3393 C C . GLY A 1 456 ? -30.909 -0.985 -36.733 1.00 33.34 456 GLY A C 1
ATOM 3394 O O . GLY A 1 456 ? -31.322 -0.540 -37.802 1.00 33.34 456 GLY A O 1
ATOM 3395 N N . GLY A 1 457 ? -31.042 -2.278 -36.394 1.00 31.70 457 GLY A N 1
ATOM 3396 C CA . GLY A 1 457 ? -32.165 -3.110 -36.865 1.00 31.70 457 GLY A CA 1
ATOM 3397 C C . GLY A 1 457 ? -31.874 -4.500 -37.460 1.00 31.70 457 GLY A C 1
ATOM 3398 O O . GLY A 1 457 ? -31.445 -4.599 -38.608 1.00 31.70 457 GLY A O 1
ATOM 3399 N N . ARG A 1 458 ? -32.314 -5.568 -36.763 1.00 29.73 458 ARG A N 1
ATOM 3400 C CA . ARG A 1 458 ? -33.416 -6.492 -37.171 1.00 29.73 458 ARG A CA 1
ATOM 3401 C C . ARG A 1 458 ? -33.593 -7.689 -36.204 1.00 29.73 458 ARG A C 1
ATOM 3403 O O . ARG A 1 458 ? -32.661 -8.096 -35.526 1.00 29.73 458 ARG A O 1
ATOM 3410 N N . ASN A 1 459 ? -34.821 -8.220 -36.146 1.00 30.12 459 ASN A N 1
ATOM 3411 C CA . ASN A 1 459 ? -35.307 -9.283 -35.237 1.00 30.12 459 ASN A CA 1
ATOM 3412 C C . ASN A 1 459 ? -34.887 -10.716 -35.644 1.00 30.12 459 ASN A C 1
ATOM 3414 O O . ASN A 1 459 ? -34.786 -10.951 -36.844 1.00 30.12 459 ASN A O 1
ATOM 3418 N N . SER A 1 460 ? -34.888 -11.688 -34.698 1.00 31.34 460 SER A N 1
ATOM 3419 C CA . SER A 1 460 ? -35.913 -12.780 -34.651 1.00 31.34 460 SER A CA 1
ATOM 3420 C C . SER A 1 460 ? -35.702 -13.930 -33.614 1.00 31.34 460 SER A C 1
ATOM 3422 O O . SER A 1 460 ? -34.754 -14.697 -33.717 1.00 31.34 460 SER A O 1
ATOM 3424 N N . SER A 1 461 ? -36.687 -14.108 -32.712 1.00 28.98 461 SER A N 1
ATOM 3425 C CA . SER A 1 461 ? -37.349 -15.364 -32.234 1.00 28.98 461 SER A CA 1
ATOM 3426 C C . SER A 1 461 ? -36.629 -16.624 -31.646 1.00 28.98 461 SER A C 1
ATOM 3428 O O . SER A 1 461 ? -36.124 -17.450 -32.393 1.00 28.98 461 SER A O 1
ATOM 3430 N N . SER A 1 462 ? -36.936 -16.900 -30.355 1.00 28.23 462 SER A N 1
ATOM 3431 C CA . SER A 1 462 ? -37.603 -18.118 -29.777 1.00 28.23 462 SER A CA 1
ATOM 3432 C C . SER A 1 462 ? -36.915 -19.511 -29.648 1.00 28.23 462 SER A C 1
ATOM 3434 O O . SER A 1 462 ? -36.671 -20.156 -30.664 1.00 28.23 462 SER A O 1
ATOM 3436 N N . ARG A 1 463 ? -36.838 -20.079 -28.409 1.00 29.05 463 ARG A N 1
ATOM 3437 C CA . ARG A 1 463 ? -37.624 -21.267 -27.906 1.00 29.05 463 ARG A CA 1
ATOM 3438 C C . ARG A 1 463 ? -37.278 -21.767 -26.460 1.00 29.05 463 ARG A C 1
ATOM 3440 O O . ARG A 1 463 ? -36.237 -21.429 -25.922 1.00 29.05 463 ARG A O 1
ATOM 3447 N N . ASN A 1 464 ? -38.209 -22.540 -25.861 1.00 30.33 464 ASN A N 1
ATOM 3448 C CA . ASN A 1 464 ? -38.445 -22.907 -24.428 1.00 30.33 464 ASN A CA 1
ATOM 3449 C C . ASN A 1 464 ? -37.611 -24.038 -23.736 1.00 30.33 464 ASN A C 1
ATOM 3451 O O . ASN A 1 464 ? -37.133 -24.938 -24.418 1.00 30.33 464 ASN A O 1
ATOM 3455 N N . GLY A 1 465 ? -37.708 -24.102 -22.380 1.00 27.23 465 GLY A N 1
ATOM 3456 C CA . GLY A 1 465 ? -37.612 -25.299 -21.474 1.00 27.23 465 GLY A CA 1
ATOM 3457 C C . GLY A 1 465 ? -36.385 -25.311 -20.523 1.00 27.23 465 GLY A C 1
ATOM 3458 O O . GLY A 1 465 ? -35.339 -24.863 -20.960 1.00 27.23 465 GLY A O 1
ATOM 3459 N N . GLY A 1 466 ? -36.332 -25.762 -19.250 1.00 27.91 466 GLY A N 1
ATOM 3460 C CA . GLY A 1 466 ? -37.232 -26.471 -18.298 1.00 27.91 466 GLY A CA 1
ATOM 3461 C C . GLY A 1 466 ? -36.512 -27.699 -17.659 1.00 27.91 466 GLY A C 1
ATOM 3462 O O . GLY A 1 466 ? -35.818 -28.383 -18.400 1.00 27.91 466 GLY A O 1
ATOM 3463 N N . SER A 1 467 ? -36.593 -28.087 -16.367 1.00 31.59 467 SER A N 1
ATOM 3464 C CA . SER A 1 467 ? -37.233 -27.554 -15.130 1.00 31.59 467 SER A CA 1
ATOM 3465 C C . SER A 1 467 ? -36.848 -28.396 -13.866 1.00 31.59 467 SER A C 1
ATOM 3467 O O . SER A 1 467 ? -36.581 -29.581 -14.030 1.00 31.59 467 SER A O 1
ATOM 3469 N N . ASP A 1 468 ? -36.952 -27.831 -12.640 1.00 27.72 468 ASP A N 1
ATOM 3470 C CA . ASP A 1 468 ? -37.066 -28.498 -11.295 1.00 27.72 468 ASP A CA 1
ATOM 3471 C C . ASP A 1 468 ? -35.854 -29.265 -10.660 1.00 27.72 468 ASP A C 1
ATOM 3473 O O . ASP A 1 468 ? -35.159 -30.011 -11.335 1.00 27.72 468 ASP A O 1
ATOM 3477 N N . MET A 1 469 ? -35.398 -28.961 -9.414 1.00 30.11 469 MET A N 1
ATOM 3478 C CA . MET A 1 469 ? -35.834 -29.353 -8.023 1.00 30.11 469 MET A CA 1
ATOM 3479 C C . MET A 1 469 ? -35.332 -30.756 -7.544 1.00 30.11 469 MET A C 1
ATOM 3481 O O . MET A 1 469 ? -35.283 -31.672 -8.344 1.00 30.11 469 MET A O 1
ATOM 3485 N N . SER A 1 470 ? -35.013 -31.083 -6.265 1.00 27.39 470 SER A N 1
ATOM 3486 C CA . SER A 1 470 ? -34.911 -30.350 -4.970 1.00 27.39 470 SER A CA 1
ATOM 3487 C C . SER A 1 470 ? -34.300 -31.210 -3.808 1.00 27.39 470 SER A C 1
ATOM 3489 O O . SER A 1 470 ? -34.270 -32.427 -3.930 1.00 27.39 470 SER A O 1
ATOM 3491 N N . ARG A 1 471 ? -33.974 -30.587 -2.639 1.00 27.38 471 ARG A N 1
ATOM 3492 C CA . ARG A 1 471 ? -33.955 -31.149 -1.233 1.00 27.38 471 ARG A CA 1
ATOM 3493 C C . ARG A 1 471 ? -32.877 -32.208 -0.817 1.00 27.38 471 ARG A C 1
ATOM 3495 O O . ARG A 1 471 ? -32.388 -32.931 -1.661 1.00 27.38 471 ARG A O 1
ATOM 3502 N N . SER A 1 472 ? -32.480 -32.418 0.466 1.00 25.38 472 SER A N 1
ATOM 3503 C CA . SER A 1 472 ? -32.597 -31.658 1.753 1.00 25.38 472 SER A CA 1
ATOM 3504 C C . SER A 1 472 ? -31.914 -32.338 2.985 1.00 25.38 472 SER A C 1
ATOM 3506 O O . SER A 1 472 ? -31.996 -33.556 3.063 1.00 25.38 472 SER A O 1
ATOM 3508 N N . ARG A 1 473 ? -31.522 -31.548 4.027 1.00 26.30 473 ARG A N 1
ATOM 3509 C CA . ARG A 1 473 ? -31.510 -31.864 5.509 1.00 26.30 473 ARG A CA 1
ATOM 3510 C C . ARG A 1 473 ? -30.510 -32.937 6.062 1.00 26.30 473 ARG A C 1
ATOM 3512 O O . ARG A 1 473 ? -30.126 -33.813 5.312 1.00 26.30 473 ARG A O 1
ATOM 3519 N N . SER A 1 474 ? -30.070 -32.982 7.347 1.00 25.48 474 SER A N 1
ATOM 3520 C CA . SER A 1 474 ? -30.102 -32.056 8.528 1.00 25.48 474 SER A CA 1
ATOM 3521 C C . SER A 1 474 ? -29.400 -32.615 9.810 1.00 25.48 474 SER A C 1
ATOM 3523 O O . SER A 1 474 ? -29.571 -33.804 10.041 1.00 25.48 474 SER A O 1
ATOM 3525 N N . ARG A 1 475 ? -28.874 -31.733 10.708 1.00 25.22 475 ARG A N 1
ATOM 3526 C CA . ARG A 1 475 ? -28.813 -31.812 12.221 1.00 25.22 475 ARG A CA 1
ATOM 3527 C C . ARG A 1 475 ? -28.005 -32.945 12.941 1.00 25.22 475 ARG A C 1
ATOM 3529 O O . ARG A 1 475 ? -27.830 -33.991 12.340 1.00 25.22 475 ARG A O 1
ATOM 3536 N N . SER A 1 476 ? -27.568 -32.861 14.224 1.00 25.14 476 SER A N 1
ATOM 3537 C CA . SER A 1 476 ? -27.243 -31.755 15.188 1.00 25.14 476 SER A CA 1
ATOM 3538 C C . SER A 1 476 ? -26.657 -32.268 16.549 1.00 25.14 476 SER A C 1
ATOM 3540 O O . SER A 1 476 ? -26.875 -33.432 16.854 1.00 25.14 476 SER A O 1
ATOM 3542 N N . GLU A 1 477 ? -26.018 -31.373 17.351 1.00 25.81 477 GLU A N 1
ATOM 3543 C CA . GLU A 1 477 ? -25.947 -31.315 18.861 1.00 25.81 477 GLU A CA 1
ATOM 3544 C C . GLU A 1 477 ? -25.225 -32.450 19.675 1.00 25.81 477 GLU A C 1
ATOM 3546 O O . GLU A 1 477 ? -25.154 -33.573 19.194 1.00 25.81 477 GLU A O 1
ATOM 3551 N N . SER A 1 478 ? -24.645 -32.276 20.895 1.00 25.27 478 SER A N 1
ATOM 3552 C CA . SER A 1 478 ? -24.381 -31.126 21.823 1.00 25.27 478 SER A CA 1
ATOM 3553 C C . SER A 1 478 ? -23.346 -31.455 22.964 1.00 25.27 478 SER A C 1
ATOM 3555 O O . SER A 1 478 ? -23.025 -32.623 23.153 1.00 25.27 478 SER A O 1
ATOM 3557 N N . GLU A 1 479 ? -22.911 -30.431 23.751 1.00 25.77 479 GLU A N 1
ATOM 3558 C CA . GLU A 1 479 ? -22.532 -30.449 25.217 1.00 25.77 479 GLU A CA 1
ATOM 3559 C C . GLU A 1 479 ? -21.216 -31.154 25.721 1.00 25.77 479 GLU A C 1
ATOM 3561 O O . GLU A 1 479 ? -20.795 -32.139 25.132 1.00 25.77 479 GLU A O 1
ATOM 3566 N N . ASP A 1 480 ? -20.465 -30.760 26.790 1.00 23.42 480 ASP A N 1
ATOM 3567 C CA . ASP A 1 480 ? -20.517 -29.670 27.819 1.00 23.42 480 ASP A CA 1
ATOM 3568 C C . ASP A 1 480 ? -19.149 -29.427 28.589 1.00 23.42 480 ASP A C 1
ATOM 3570 O O . ASP A 1 480 ? -18.295 -30.307 28.612 1.00 23.42 480 ASP A O 1
ATOM 3574 N N . ARG A 1 481 ? -18.998 -28.266 29.279 1.00 23.45 481 ARG A N 1
ATOM 3575 C CA . ARG A 1 481 ? -18.154 -27.863 30.473 1.00 23.45 481 ARG A CA 1
ATOM 3576 C C . ARG A 1 481 ? -16.590 -27.972 30.601 1.00 23.45 481 ARG A C 1
ATOM 3578 O O . ARG A 1 481 ? -16.039 -29.039 30.823 1.00 23.45 481 ARG A O 1
ATOM 3585 N N . SER A 1 482 ? -15.938 -26.783 30.674 1.00 23.28 482 SER A N 1
ATOM 3586 C CA . SER A 1 482 ? -15.053 -26.128 31.722 1.00 23.28 482 SER A CA 1
ATOM 3587 C C . SER A 1 482 ? -14.487 -26.901 32.960 1.00 23.28 482 SER A C 1
ATOM 3589 O O . SER A 1 482 ? -15.079 -27.931 33.273 1.00 23.28 482 SER A O 1
ATOM 3591 N N . PRO A 1 483 ? -13.528 -26.381 33.815 1.00 31.02 483 PRO A N 1
ATOM 3592 C CA . PRO A 1 483 ? -12.824 -25.053 33.867 1.00 31.02 483 PRO A CA 1
ATOM 3593 C C . PRO A 1 483 ? -11.318 -24.987 34.376 1.00 31.02 483 PRO A C 1
ATOM 3595 O O . PRO A 1 483 ? -10.766 -25.971 34.851 1.00 31.02 483 PRO A O 1
ATOM 3598 N N . TYR A 1 484 ? -10.723 -23.763 34.418 1.00 21.84 484 TYR A N 1
ATOM 3599 C CA . TYR A 1 484 ? -9.493 -23.279 35.151 1.00 21.84 484 TYR A CA 1
ATOM 3600 C C . TYR A 1 484 ? -8.090 -23.815 34.716 1.00 21.84 484 TYR A C 1
ATOM 3602 O O . TYR A 1 484 ? -7.938 -24.993 34.448 1.00 21.84 484 TYR A O 1
ATOM 3610 N N . HIS A 1 485 ? -6.978 -23.052 34.645 1.00 22.23 485 HIS A N 1
ATOM 3611 C CA . HIS A 1 485 ? -6.441 -22.015 35.555 1.00 22.23 485 HIS A CA 1
ATOM 3612 C C . HIS A 1 485 ? -5.340 -21.134 34.881 1.00 22.23 485 HIS A C 1
ATOM 3614 O O . HIS A 1 485 ? -4.750 -21.524 33.879 1.00 22.23 485 HIS A O 1
ATOM 3620 N N . THR A 1 486 ? -5.016 -19.965 35.452 1.00 21.83 486 THR A N 1
ATOM 3621 C CA . THR A 1 486 ? -4.013 -18.980 34.962 1.00 21.83 486 THR A CA 1
ATOM 3622 C C . THR A 1 486 ? -2.552 -19.235 35.382 1.00 21.83 486 THR A C 1
ATOM 3624 O O . THR A 1 486 ? -2.327 -19.724 36.491 1.00 21.83 486 THR A O 1
ATOM 3627 N N . ARG A 1 487 ? -1.571 -18.765 34.573 1.00 21.31 487 ARG A N 1
ATOM 3628 C CA . ARG A 1 487 ? -0.313 -18.095 35.019 1.00 21.31 487 ARG A CA 1
ATOM 3629 C C . ARG A 1 487 ? 0.557 -17.545 33.872 1.00 21.31 487 ARG A C 1
ATOM 3631 O O . ARG A 1 487 ? 0.764 -18.218 32.871 1.00 21.31 487 ARG A O 1
ATOM 3638 N N . GLU A 1 488 ? 1.104 -16.346 34.074 1.00 22.48 488 GLU A N 1
ATOM 3639 C CA . GLU A 1 488 ? 2.124 -15.698 33.230 1.00 22.48 488 GLU A CA 1
ATOM 3640 C C . GLU A 1 488 ? 3.540 -16.047 33.718 1.00 22.48 488 GLU A C 1
ATOM 3642 O O . GLU A 1 488 ? 3.738 -16.163 34.926 1.00 22.48 488 GLU A O 1
ATOM 3647 N N . PHE A 1 489 ? 4.533 -16.094 32.821 1.00 19.75 489 PHE A N 1
ATOM 3648 C CA . PHE A 1 489 ? 5.944 -15.828 33.147 1.00 19.75 489 PHE A CA 1
ATOM 3649 C C . PHE A 1 489 ? 6.682 -15.232 31.937 1.00 19.75 489 PHE A C 1
ATOM 3651 O O . PHE A 1 489 ? 6.327 -15.489 30.791 1.00 19.75 489 PHE A O 1
ATOM 3658 N N . SER A 1 490 ? 7.701 -14.414 32.209 1.00 22.56 490 SER A N 1
ATOM 3659 C CA . SER A 1 490 ? 8.412 -13.578 31.233 1.00 22.56 490 SER A CA 1
ATOM 3660 C C . SER A 1 490 ? 9.903 -13.908 31.199 1.00 22.56 490 SER A C 1
ATOM 3662 O O . SER A 1 490 ? 10.506 -14.023 32.261 1.00 22.56 490 SER A O 1
ATOM 3664 N N . PHE A 1 491 ? 10.494 -13.992 30.004 1.00 21.59 491 PHE A N 1
ATOM 3665 C CA . PHE A 1 491 ? 11.914 -13.740 29.715 1.00 21.59 491 PHE A CA 1
ATOM 3666 C C . PHE A 1 491 ? 12.059 -13.426 28.218 1.00 21.59 491 PHE A C 1
ATOM 3668 O O . PHE A 1 491 ? 11.295 -13.944 27.410 1.00 21.59 491 PHE A O 1
ATOM 3675 N N . GLY A 1 492 ? 13.017 -12.579 27.828 1.00 21.97 492 GLY A N 1
ATOM 3676 C CA . GLY A 1 492 ? 13.125 -12.121 26.438 1.00 21.97 492 GLY A CA 1
ATOM 3677 C C . GLY A 1 492 ? 14.540 -12.117 25.871 1.00 21.97 492 GLY A C 1
ATOM 3678 O O . GLY A 1 492 ? 15.510 -11.946 26.604 1.00 21.97 492 GLY A O 1
ATOM 3679 N N . SER A 1 493 ? 14.630 -12.220 24.543 1.00 26.09 493 SER A N 1
ATOM 3680 C CA . SER A 1 493 ? 15.586 -11.484 23.704 1.00 26.09 493 SER A CA 1
ATOM 3681 C C . SER A 1 493 ? 15.177 -11.623 22.231 1.00 26.09 493 SER A C 1
ATOM 3683 O O . SER A 1 493 ? 14.926 -12.731 21.767 1.00 26.09 493 SER A O 1
ATOM 3685 N N . GLY A 1 494 ? 15.103 -10.505 21.504 1.00 25.14 494 GLY A N 1
ATOM 3686 C CA . GLY A 1 494 ? 14.507 -10.418 20.162 1.00 25.14 494 GLY A CA 1
ATOM 3687 C C . GLY A 1 494 ? 13.163 -9.686 20.196 1.00 25.14 494 GLY A C 1
ATOM 3688 O O . GLY A 1 494 ? 12.211 -10.148 20.816 1.00 25.14 494 GLY A O 1
ATOM 3689 N N . ARG A 1 495 ? 13.090 -8.501 19.577 1.00 29.86 495 ARG A N 1
ATOM 3690 C CA . ARG A 1 495 ? 11.890 -7.650 19.603 1.00 29.86 495 ARG A CA 1
ATOM 3691 C C . ARG A 1 495 ? 11.095 -7.768 18.309 1.00 29.86 495 ARG A C 1
ATOM 3693 O O . ARG A 1 495 ? 11.347 -7.023 17.370 1.00 29.86 495 ARG A O 1
ATOM 3700 N N . VAL A 1 496 ? 10.076 -8.620 18.321 1.00 28.94 496 VAL A N 1
ATOM 3701 C CA . VAL A 1 496 ? 8.892 -8.411 17.481 1.00 28.94 496 VAL A CA 1
ATOM 3702 C C . VAL A 1 496 ? 7.957 -7.477 18.246 1.00 28.94 496 VAL A C 1
ATOM 3704 O O . VAL A 1 496 ? 7.634 -7.720 19.408 1.00 28.94 496 VAL A O 1
ATOM 3707 N N . ALA A 1 497 ? 7.565 -6.364 17.629 1.00 29.88 497 ALA A N 1
ATOM 3708 C CA . ALA A 1 497 ? 6.660 -5.398 18.241 1.00 29.88 497 ALA A CA 1
ATOM 3709 C C . ALA A 1 497 ? 5.219 -5.674 17.794 1.00 29.88 497 ALA A C 1
ATOM 3711 O O . ALA A 1 497 ? 4.746 -5.103 16.815 1.00 29.88 497 ALA A O 1
ATOM 3712 N N . ALA A 1 498 ? 4.505 -6.528 18.531 1.00 29.16 498 ALA A N 1
ATOM 3713 C CA . ALA A 1 498 ? 3.067 -6.690 18.345 1.00 29.16 498 ALA A CA 1
ATOM 3714 C C . ALA A 1 498 ? 2.333 -5.395 18.752 1.00 29.16 498 ALA A C 1
ATOM 3716 O O . ALA A 1 498 ? 2.295 -5.025 19.931 1.00 29.16 498 ALA A O 1
ATOM 3717 N N . VAL A 1 499 ? 1.729 -4.695 17.786 1.00 29.12 499 VAL A N 1
ATOM 3718 C CA . VAL A 1 499 ? 0.869 -3.527 18.051 1.00 29.12 499 VAL A CA 1
ATOM 3719 C C . VAL A 1 499 ? -0.558 -4.002 18.339 1.00 29.12 499 VAL A C 1
ATOM 3721 O O . VAL A 1 499 ? -1.493 -3.779 17.577 1.00 29.12 499 VAL A O 1
ATOM 3724 N N . GLY A 1 500 ? -0.720 -4.674 19.480 1.00 26.36 500 GLY A N 1
ATOM 3725 C CA . GLY A 1 500 ? -2.025 -4.856 20.112 1.00 26.36 500 GLY A CA 1
ATOM 3726 C C . GLY A 1 500 ? -2.474 -3.550 20.772 1.00 26.36 500 GLY A C 1
ATOM 3727 O O . GLY A 1 500 ? -1.684 -2.883 21.446 1.00 26.36 500 GLY A O 1
ATOM 3728 N N . HIS A 1 501 ? -3.735 -3.162 20.571 1.00 26.38 501 HIS A N 1
ATOM 3729 C CA . HIS A 1 501 ? -4.261 -1.905 21.103 1.00 26.38 501 HIS A CA 1
ATOM 3730 C C . HIS A 1 501 ? -4.304 -1.927 22.639 1.00 26.38 501 HIS A C 1
ATOM 3732 O O . HIS A 1 501 ? -4.840 -2.854 23.247 1.00 26.38 501 HIS A O 1
ATOM 3738 N N . ALA A 1 502 ? -3.780 -0.881 23.278 1.00 22.52 502 ALA A N 1
ATOM 3739 C CA . ALA A 1 502 ? -3.822 -0.762 24.730 1.00 22.52 502 ALA A CA 1
ATOM 3740 C C . ALA A 1 502 ? -5.264 -0.577 25.237 1.00 22.52 502 ALA A C 1
ATOM 3742 O O . ALA A 1 502 ? -6.011 0.255 24.714 1.00 22.52 502 ALA A O 1
ATOM 3743 N N . ARG A 1 503 ? -5.618 -1.275 26.323 1.00 22.34 503 ARG A N 1
ATOM 3744 C CA . ARG A 1 503 ? -6.699 -0.866 27.228 1.00 22.34 503 ARG A CA 1
ATOM 3745 C C . ARG A 1 503 ? -6.133 -0.619 28.618 1.00 22.34 503 ARG A C 1
ATOM 3747 O O . ARG A 1 503 ? -5.536 -1.503 29.219 1.00 22.34 503 ARG A O 1
ATOM 3754 N N . SER A 1 504 ? -6.358 0.594 29.107 1.00 20.94 504 SER A N 1
ATOM 3755 C CA . SER A 1 504 ? -6.231 0.924 30.522 1.00 20.94 504 SER A CA 1
ATOM 3756 C C . SER A 1 504 ? -7.468 0.418 31.261 1.00 20.94 504 SER A C 1
ATOM 3758 O O . SER A 1 504 ? -8.584 0.602 30.772 1.00 20.94 504 SER A O 1
ATOM 3760 N N . TYR A 1 505 ? -7.274 -0.164 32.442 1.00 22.80 505 TYR A N 1
ATOM 3761 C CA . TYR A 1 505 ? -8.317 -0.275 33.455 1.00 22.80 505 TYR A CA 1
ATOM 3762 C C . TYR A 1 505 ? -7.854 0.478 34.698 1.00 22.80 505 TYR A C 1
ATOM 3764 O O . TYR A 1 505 ? -6.747 0.272 35.189 1.00 22.80 505 TYR A O 1
ATOM 3772 N N . SER A 1 506 ? -8.713 1.369 35.185 1.00 21.91 506 SER A N 1
ATOM 3773 C CA . SER A 1 506 ? -8.516 2.133 36.410 1.00 21.91 506 SER A CA 1
ATOM 3774 C C . SER A 1 506 ? -9.708 1.888 37.321 1.00 21.91 506 SER A C 1
ATOM 3776 O O . SER A 1 506 ? -10.808 2.312 36.985 1.00 21.91 506 SER A O 1
ATOM 3778 N N . THR A 1 507 ? -9.471 1.229 38.455 1.00 21.47 507 THR A N 1
ATOM 3779 C CA . THR A 1 507 ? -10.271 1.322 39.689 1.00 21.47 507 THR A CA 1
ATOM 3780 C C . THR A 1 507 ? -9.460 0.731 40.842 1.00 21.47 507 THR A C 1
ATOM 3782 O O . THR A 1 507 ? -9.123 -0.445 40.762 1.00 21.47 507 THR A O 1
ATOM 3785 N N . MET A 1 508 ? -9.194 1.580 41.847 1.00 26.98 508 MET A N 1
ATOM 3786 C CA . MET A 1 508 ? -8.764 1.324 43.242 1.00 26.98 508 MET A CA 1
ATOM 3787 C C . MET A 1 508 ? -7.939 0.067 43.553 1.00 26.98 508 MET A C 1
ATOM 3789 O O . MET A 1 508 ? -8.535 -1.024 43.659 1.00 26.98 508 MET A O 1
#

Secondary structure (DSSP, 8-state):
---PPPP------THHHHHHHHHHHHHTT----PPPB-BSEEEEE-SS-EEEEEEEEPPPPTTS---EEEEEEEETT--EEEE--SSSPP-EEEEEBTEEEEEE--SSSEEEEEEEEHHHHHHTT-SS---EEEEEEEPEEEEEEETTEEEEEETTS-EEEES-TT----S---EEEEEE-SSEEEEEETTEEEEEEEEESS-------EETTEE--EEEEEE-SSEEEEEETTS-EEEEETT-----GGGS-SSEEEEEE-SS-EEEEETTS-EEEESS---GGGTT--EEEEEEETTEEEEEE-S-----------PPP------TTTS-HHHHHH----HHHHHHHHHHHHHHHHH-S-SEE--TTSTT----EETHHHHHHHHHTT-GGGTS-TTSPPP-TTHHHHHHHHHHHHHHHT-SSGGGSPPHHHHHHHHHHHHHHHHTHHHHTT---------------------------------------S-----PPP------

Sequence (508 aa):
MSRRPGLATSTTPLPVLLVIAFLLAVSAAAAPPSPRQFSTVAISHTRNSTLVCALIIDRVNEDGGGNSKLQCKSMPDGRLTSYPSADIPFNAIAAGKDFLCGLMAPVGGHAAMRWWSFSEEEEARRSRPVGRRIYWGPSLRSMSAGGPHVCGLSDDHDPTCWEWPGLDLPKGLDFSLIALGQDFLCGIVKGDDTAMRCYGGAMPSTPQFTADGVDVTFQTVAAGRRHACAVDRMGGLVCWGDGNPTLRLDELPADMMAMALGRNTTCILAGNGTVRCWGVKVPEEYTHTTFVSIEADGDTVCAFGLSLVSGASASASPTTTSGTAGTVGYMDPEYYRLQELTERSDVYSFGVVLLELVTGRKAIHRDQSQEGSGSPRNVIEFAVPAVEAGHIDKILDSRVPAPRGHEVEAVARVAKIGAECVRPRGRGRPVMSEVVAELEWAVTLCEECVVRSASGGRNSSSRNGGSDMSRSRSRSESEDRSPYHTREFSFGSGRVAAVGHARSYSTM

Organism: Triticum turgidum subsp. durum (NCBI:txid4567)

pLDDT: mean 71.1, std 23.5, range [19.75, 97.56]

Radius of gyration: 28.04 Å; chains: 1; bounding box: 66×55×120 Å